Protein AF-A0A356TK10-F1 (afdb_monomer)

Mean predicted aligned error: 18.16 Å

Structure (mmCIF, N/CA/C/O backbone):
data_AF-A0A356TK10-F1
#
_entry.id   AF-A0A356TK10-F1
#
loop_
_atom_site.group_PDB
_atom_site.id
_atom_site.type_symbol
_atom_site.label_atom_id
_atom_site.label_alt_id
_atom_site.label_comp_id
_atom_site.label_asym_id
_atom_site.label_entity_id
_atom_site.label_seq_id
_atom_site.pdbx_PDB_ins_code
_atom_site.Cartn_x
_atom_site.Cartn_y
_atom_site.Cartn_z
_atom_site.occupancy
_atom_site.B_iso_or_equiv
_atom_site.auth_seq_id
_atom_site.auth_comp_id
_atom_site.auth_asym_id
_atom_site.auth_atom_id
_atom_site.pdbx_PDB_model_num
ATOM 1 N N . MET A 1 1 ? -8.930 -75.380 -20.466 1.00 33.78 1 MET A N 1
ATOM 2 C CA . MET A 1 1 ? -10.201 -74.811 -20.969 1.00 33.78 1 MET A CA 1
ATOM 3 C C . MET A 1 1 ? -10.749 -73.911 -19.876 1.00 33.78 1 MET A C 1
ATOM 5 O O . MET A 1 1 ? -10.910 -74.415 -18.781 1.00 33.78 1 MET A O 1
ATOM 9 N N . ALA A 1 2 ? -11.012 -72.621 -20.015 1.00 29.92 2 ALA A N 1
ATOM 10 C CA . ALA A 1 2 ? -10.685 -71.590 -20.992 1.00 29.92 2 ALA A CA 1
ATOM 11 C C . ALA A 1 2 ? -10.699 -70.278 -20.172 1.00 29.92 2 ALA A C 1
ATOM 13 O O . ALA A 1 2 ? -11.587 -70.116 -19.338 1.00 29.92 2 ALA A O 1
ATOM 14 N N . ALA A 1 3 ? -9.730 -69.382 -20.363 1.00 26.81 3 ALA A N 1
ATOM 15 C CA . ALA A 1 3 ? -9.727 -68.051 -19.751 1.00 26.81 3 ALA A CA 1
ATOM 16 C C . ALA A 1 3 ? -9.624 -67.003 -20.867 1.00 26.81 3 ALA A C 1
ATOM 18 O O . ALA A 1 3 ? -8.839 -67.170 -21.800 1.00 26.81 3 ALA A O 1
ATOM 19 N N . LEU A 1 4 ? -10.504 -66.002 -20.785 1.00 27.00 4 LEU A N 1
ATOM 20 C CA . LEU A 1 4 ? -10.780 -64.969 -21.785 1.00 27.00 4 LEU A CA 1
ATOM 21 C C . LEU A 1 4 ? -9.547 -64.113 -22.154 1.00 27.00 4 LEU A C 1
ATOM 23 O O . LEU A 1 4 ? -8.706 -63.866 -21.289 1.00 27.00 4 LEU A O 1
ATOM 27 N N . PRO A 1 5 ? -9.472 -63.589 -23.395 1.00 27.45 5 PRO A N 1
ATOM 28 C CA . PRO A 1 5 ? -8.393 -62.711 -23.826 1.00 27.45 5 PRO A CA 1
ATOM 29 C C . PRO A 1 5 ? -8.655 -61.247 -23.438 1.00 27.45 5 PRO A C 1
ATOM 31 O O . PRO A 1 5 ? -9.728 -60.696 -23.684 1.00 27.45 5 PRO A O 1
ATOM 34 N N . MET A 1 6 ? -7.622 -60.615 -22.878 1.00 24.52 6 MET A N 1
ATOM 35 C CA . MET A 1 6 ? -7.456 -59.164 -22.801 1.00 24.52 6 MET A CA 1
ATOM 36 C C . MET A 1 6 ? -7.183 -58.617 -24.207 1.00 24.52 6 MET A C 1
ATOM 38 O O . MET A 1 6 ? -6.274 -59.076 -24.898 1.00 24.52 6 MET A O 1
ATOM 42 N N . MET A 1 7 ? -7.973 -57.631 -24.622 1.00 22.69 7 MET A N 1
ATOM 43 C CA . MET A 1 7 ? -7.789 -56.896 -25.867 1.00 22.69 7 MET A CA 1
ATOM 44 C C . MET A 1 7 ? -6.737 -55.802 -25.631 1.00 22.69 7 MET A C 1
ATOM 46 O O . MET A 1 7 ? -6.957 -54.888 -24.840 1.00 22.69 7 MET A O 1
ATOM 50 N N . ALA A 1 8 ? -5.585 -55.924 -26.291 1.00 21.83 8 ALA A N 1
ATOM 51 C CA . ALA A 1 8 ? -4.573 -54.879 -26.397 1.00 21.83 8 ALA A CA 1
ATOM 52 C C . ALA A 1 8 ? -4.868 -54.029 -27.643 1.00 21.83 8 ALA A C 1
ATOM 54 O O . ALA A 1 8 ? -5.080 -54.582 -28.723 1.00 21.83 8 ALA A O 1
ATOM 55 N N . LEU A 1 9 ? -4.873 -52.701 -27.500 1.00 21.91 9 LEU A N 1
ATOM 56 C CA . LEU A 1 9 ? -4.891 -51.768 -28.626 1.00 21.91 9 LEU A CA 1
ATOM 57 C C . LEU A 1 9 ? -3.464 -51.255 -28.862 1.00 21.91 9 LEU A C 1
ATOM 59 O O . LEU A 1 9 ? -2.839 -50.697 -27.963 1.00 21.91 9 LEU A O 1
ATOM 63 N N . SER A 1 10 ? -2.951 -51.488 -30.068 1.00 20.64 10 SER A N 1
ATOM 64 C CA . SER A 1 10 ? -1.645 -51.035 -30.548 1.00 20.64 10 SER A CA 1
ATOM 65 C C . SER A 1 10 ? -1.590 -49.515 -30.730 1.00 20.64 10 SER A C 1
ATOM 67 O O . SER A 1 10 ? -2.499 -48.933 -31.318 1.00 20.64 10 SER A O 1
ATOM 69 N N . LEU A 1 11 ? -0.476 -48.897 -30.329 1.00 21.33 11 LEU A N 1
ATOM 70 C CA . LEU A 1 11 ? -0.039 -47.590 -30.825 1.00 21.33 11 LEU A CA 1
ATOM 71 C C . LEU A 1 11 ? 1.099 -47.807 -31.828 1.00 21.33 11 LEU A C 1
ATOM 73 O O . LEU A 1 11 ? 2.119 -48.418 -31.515 1.00 21.33 11 LEU A O 1
ATOM 77 N N . ILE A 1 12 ? 0.877 -47.333 -33.052 1.00 22.88 12 ILE A N 1
ATOM 78 C CA . ILE A 1 12 ? 1.856 -47.268 -34.137 1.00 22.88 12 ILE A CA 1
ATOM 79 C C . ILE A 1 12 ? 2.769 -46.070 -33.856 1.00 22.88 12 ILE A C 1
ATOM 81 O O . ILE A 1 12 ? 2.297 -44.939 -33.779 1.00 22.88 12 ILE A O 1
ATOM 85 N N . ALA A 1 13 ? 4.069 -46.322 -33.713 1.00 21.27 13 ALA A N 1
ATOM 86 C CA . ALA A 1 13 ? 5.096 -45.290 -33.682 1.00 21.27 13 ALA A CA 1
ATOM 87 C C . ALA A 1 13 ? 5.529 -44.962 -35.121 1.00 21.27 13 ALA A C 1
ATOM 89 O O . ALA A 1 13 ? 6.058 -45.826 -35.821 1.00 21.27 13 ALA A O 1
ATOM 90 N N . CYS A 1 14 ? 5.322 -43.719 -35.558 1.00 25.11 14 CYS A N 1
ATOM 91 C CA . CYS A 1 14 ? 6.014 -43.148 -36.714 1.00 25.11 14 CYS A CA 1
ATOM 92 C C . CYS A 1 14 ? 7.210 -42.333 -36.209 1.00 25.11 14 CYS A C 1
ATOM 94 O O . CYS A 1 14 ? 7.069 -41.509 -35.309 1.00 25.11 14 CYS A O 1
ATOM 96 N N . GLY A 1 15 ? 8.385 -42.631 -36.765 1.00 24.95 15 GLY A N 1
ATOM 97 C CA . GLY A 1 15 ? 9.682 -42.148 -36.306 1.00 24.95 15 GLY A CA 1
ATOM 98 C C . GLY A 1 15 ? 9.867 -40.636 -36.403 1.00 24.95 15 GLY A C 1
ATOM 99 O O . GLY A 1 15 ? 9.592 -40.018 -37.429 1.00 24.95 15 GLY A O 1
ATOM 100 N N . SER A 1 16 ? 10.401 -40.071 -35.325 1.00 29.00 16 SER A N 1
ATOM 101 C CA . SER A 1 16 ? 11.060 -38.772 -35.301 1.00 29.00 16 SER A CA 1
ATOM 102 C C . SER A 1 16 ? 12.348 -38.831 -36.124 1.00 29.00 16 SER A C 1
ATOM 104 O O . SER A 1 16 ? 13.166 -39.737 -35.943 1.00 29.00 16 SER A O 1
ATOM 106 N N . ALA A 1 17 ? 12.536 -37.855 -37.012 1.00 29.58 17 ALA A N 1
ATOM 107 C CA . ALA A 1 17 ? 13.833 -37.562 -37.613 1.00 29.58 17 ALA A CA 1
ATOM 108 C C . ALA A 1 17 ? 14.894 -37.345 -36.509 1.00 29.58 17 ALA A C 1
ATOM 110 O O . ALA A 1 17 ? 14.545 -36.860 -35.428 1.00 29.58 17 ALA A O 1
ATOM 111 N N . PRO A 1 18 ? 16.167 -37.714 -36.742 1.00 30.12 18 PRO A N 1
ATOM 112 C CA . PRO A 1 18 ? 17.224 -37.456 -35.775 1.00 30.12 18 PRO A CA 1
ATOM 113 C C . PRO A 1 18 ? 17.417 -35.939 -35.604 1.00 30.12 18 PRO A C 1
ATOM 115 O O . PRO A 1 18 ? 17.203 -35.188 -36.561 1.00 30.12 18 PRO A O 1
ATOM 118 N N . PRO A 1 19 ? 17.809 -35.478 -34.404 1.00 29.59 19 PRO A N 1
ATOM 119 C CA . PRO A 1 19 ? 18.137 -34.076 -34.182 1.00 29.59 19 PRO A CA 1
ATOM 120 C C . PRO A 1 19 ? 19.300 -33.659 -35.098 1.00 29.59 19 PRO A C 1
ATOM 122 O O . PRO A 1 19 ? 20.152 -34.499 -35.410 1.00 29.59 19 PRO A O 1
ATOM 125 N N . PRO A 1 20 ? 19.356 -32.391 -35.543 1.00 29.75 20 PRO A N 1
ATOM 126 C CA . PRO A 1 20 ? 20.512 -31.891 -36.272 1.00 29.75 20 PRO A CA 1
ATOM 127 C C . PRO A 1 20 ? 21.759 -32.038 -35.392 1.00 29.75 20 PRO A C 1
ATOM 129 O O . PRO A 1 20 ? 21.724 -31.757 -34.193 1.00 29.75 20 PRO A O 1
ATOM 132 N N . GLU A 1 21 ? 22.846 -32.529 -35.988 1.00 27.77 21 GLU A N 1
ATOM 133 C CA . GLU A 1 21 ? 24.147 -32.638 -35.333 1.00 27.77 21 GLU A CA 1
ATOM 134 C C . GLU A 1 21 ? 24.549 -31.279 -34.751 1.00 27.77 21 GLU A C 1
ATOM 136 O O . GLU A 1 21 ? 24.503 -30.255 -35.434 1.00 27.77 21 GLU A O 1
ATOM 141 N N . ALA A 1 22 ? 24.938 -31.278 -33.475 1.00 30.02 22 ALA A N 1
ATOM 142 C CA . ALA A 1 22 ? 25.501 -30.108 -32.826 1.00 30.02 22 ALA A CA 1
ATOM 143 C C . ALA A 1 22 ? 26.746 -29.656 -33.599 1.00 30.02 22 ALA A C 1
ATOM 145 O O . ALA A 1 22 ? 27.718 -30.408 -33.724 1.00 30.02 22 ALA A O 1
ATOM 146 N N . SER A 1 23 ? 26.716 -28.421 -34.104 1.00 28.62 23 SER A N 1
ATOM 147 C CA . SER A 1 23 ? 27.905 -27.747 -34.619 1.00 28.62 23 SER A CA 1
ATOM 148 C C . SER A 1 23 ? 29.020 -27.810 -33.569 1.00 28.62 23 SER A C 1
ATOM 150 O O . SER A 1 23 ? 28.740 -27.658 -32.376 1.00 28.62 23 SER A O 1
ATOM 152 N N . PRO A 1 24 ? 30.280 -28.037 -33.977 1.00 32.53 24 PRO A N 1
ATOM 153 C CA . PRO A 1 24 ? 31.391 -28.179 -33.049 1.00 32.53 24 PRO A CA 1
ATOM 154 C C . PRO A 1 24 ? 31.478 -26.921 -32.185 1.00 32.53 24 PRO A C 1
ATOM 156 O O . PRO A 1 24 ? 31.641 -25.818 -32.705 1.00 32.53 24 PRO A O 1
ATOM 159 N N . THR A 1 25 ? 31.353 -27.081 -30.868 1.00 40.38 25 THR A N 1
ATOM 160 C CA . THR A 1 25 ? 31.575 -26.013 -29.894 1.00 40.38 25 THR A CA 1
ATOM 161 C C . THR A 1 25 ? 33.004 -25.522 -30.083 1.00 40.38 25 THR A C 1
ATOM 163 O O . THR A 1 25 ? 33.961 -26.175 -29.666 1.00 40.38 25 THR A O 1
ATOM 166 N N . ALA A 1 26 ? 33.164 -24.399 -30.785 1.00 48.69 26 ALA A N 1
ATOM 167 C CA . ALA A 1 26 ? 34.455 -23.763 -30.955 1.00 48.69 26 ALA A CA 1
ATOM 168 C C . ALA A 1 26 ? 34.988 -23.431 -29.558 1.00 48.69 26 ALA A C 1
ATOM 170 O O . ALA A 1 26 ? 34.440 -22.588 -28.847 1.00 48.69 26 ALA A O 1
ATOM 171 N N . THR A 1 27 ? 36.028 -24.143 -29.129 1.00 57.00 27 THR A N 1
ATOM 172 C CA . THR A 1 27 ? 36.720 -23.857 -27.874 1.00 57.00 27 THR A CA 1
ATOM 173 C C . THR A 1 27 ? 37.207 -22.416 -27.909 1.00 57.00 27 THR A C 1
ATOM 175 O O . THR A 1 27 ? 37.994 -22.054 -28.785 1.00 57.00 27 THR A O 1
ATOM 178 N N . LEU A 1 28 ? 36.726 -21.605 -26.961 1.00 61.19 28 LEU A N 1
ATOM 179 C CA . LEU A 1 28 ? 37.171 -20.227 -26.773 1.00 61.19 28 LEU A CA 1
ATOM 180 C C . LEU A 1 28 ? 38.705 -20.189 -26.735 1.00 61.19 28 LEU A C 1
ATOM 182 O O . LEU A 1 28 ? 39.293 -20.880 -25.897 1.00 61.19 28 LEU A O 1
ATOM 186 N N . PRO A 1 29 ? 39.365 -19.390 -27.591 1.00 63.75 29 PRO A N 1
ATOM 187 C CA . PRO A 1 29 ? 40.804 -19.222 -27.497 1.00 63.75 29 PRO A CA 1
ATOM 188 C C . PRO A 1 29 ? 41.184 -18.686 -26.109 1.00 63.75 29 PRO A C 1
ATOM 190 O O . PRO A 1 29 ? 40.438 -17.902 -25.500 1.00 63.75 29 PRO A O 1
ATOM 193 N N . ASP A 1 30 ? 42.353 -19.101 -25.611 1.00 72.56 30 ASP A N 1
ATOM 194 C CA . ASP A 1 30 ? 42.950 -18.634 -24.348 1.00 72.56 30 ASP A CA 1
ATOM 195 C C . ASP A 1 30 ? 43.523 -17.211 -24.507 1.00 72.56 30 ASP A C 1
ATOM 197 O O . ASP A 1 30 ? 44.706 -16.933 -24.333 1.00 72.56 30 ASP A O 1
ATOM 201 N N . VAL A 1 31 ? 42.666 -16.304 -24.969 1.00 73.56 31 VAL A N 1
ATOM 202 C CA . VAL A 1 31 ? 42.955 -14.903 -25.258 1.00 73.56 31 VAL A CA 1
ATOM 203 C C . VAL A 1 31 ? 42.044 -14.067 -24.378 1.00 73.56 31 VAL A C 1
ATOM 205 O O . VAL A 1 31 ? 40.821 -14.147 -24.502 1.00 73.56 31 VAL A O 1
ATOM 208 N N . ARG A 1 32 ? 42.633 -13.253 -23.500 1.00 78.00 32 ARG A N 1
ATOM 209 C CA . ARG A 1 32 ? 41.907 -12.313 -22.637 1.00 78.00 32 ARG A CA 1
ATOM 210 C C . ARG A 1 32 ? 41.458 -11.085 -23.444 1.00 78.00 32 ARG A C 1
ATOM 212 O O . ARG A 1 32 ? 42.275 -10.396 -24.061 1.00 78.00 32 ARG A O 1
ATOM 219 N N . GLY A 1 33 ? 40.158 -10.821 -23.442 1.00 83.12 33 GLY A N 1
ATOM 220 C CA . GLY A 1 33 ? 39.538 -9.621 -23.984 1.00 83.12 33 GLY A CA 1
ATOM 221 C C . GLY A 1 33 ? 39.846 -8.368 -23.151 1.00 83.12 33 GLY A C 1
ATOM 222 O O . GLY A 1 33 ? 40.619 -8.410 -22.192 1.00 83.12 33 GLY A O 1
ATOM 223 N N . PRO A 1 34 ? 39.328 -7.201 -23.564 1.00 89.81 34 PRO A N 1
ATOM 224 C CA . PRO A 1 34 ? 39.561 -5.931 -22.878 1.00 89.81 34 PRO A CA 1
ATOM 225 C C . PRO A 1 34 ? 38.566 -5.652 -21.741 1.00 89.81 34 PRO A C 1
ATOM 227 O O . PRO A 1 34 ? 38.727 -4.657 -21.039 1.00 89.81 34 PRO A O 1
ATOM 230 N N . TRP A 1 35 ? 37.539 -6.486 -21.554 1.00 89.75 35 TRP A N 1
ATOM 231 C CA . TRP A 1 35 ? 36.417 -6.198 -20.659 1.00 89.75 35 TRP A CA 1
ATOM 232 C C . TRP A 1 35 ? 36.791 -6.258 -19.180 1.00 89.75 35 TRP A C 1
ATOM 234 O O . TRP A 1 35 ? 36.308 -5.434 -18.411 1.00 89.75 35 TRP A O 1
ATOM 244 N N . ALA A 1 36 ? 37.679 -7.172 -18.787 1.00 80.00 36 ALA A N 1
ATOM 245 C CA . ALA A 1 36 ? 38.159 -7.271 -17.409 1.00 80.00 36 ALA A CA 1
ATOM 246 C C . ALA A 1 36 ? 39.022 -6.071 -16.967 1.00 80.00 36 ALA A C 1
ATOM 248 O O . ALA A 1 36 ? 39.193 -5.857 -15.770 1.00 80.00 36 ALA A O 1
ATOM 249 N N . ASP A 1 37 ? 39.588 -5.317 -17.915 1.00 82.25 37 ASP A N 1
ATOM 250 C CA . ASP A 1 37 ? 40.423 -4.140 -17.639 1.00 82.25 37 ASP A CA 1
ATOM 251 C C . ASP A 1 37 ? 39.641 -2.818 -17.798 1.00 82.25 37 ASP A C 1
ATOM 253 O O . ASP A 1 37 ? 40.174 -1.741 -17.524 1.00 82.25 37 ASP A O 1
ATOM 257 N N . TYR A 1 38 ? 38.381 -2.878 -18.247 1.00 86.12 38 TYR A N 1
ATOM 258 C CA . TYR A 1 38 ? 37.536 -1.707 -18.458 1.00 86.12 38 TYR A CA 1
ATOM 259 C C . TYR A 1 38 ? 36.755 -1.356 -17.177 1.00 86.12 38 TYR A C 1
ATOM 261 O O . TYR A 1 38 ? 36.150 -2.244 -16.574 1.00 86.12 38 TYR A O 1
ATOM 269 N N . PRO A 1 39 ? 36.720 -0.081 -16.743 1.00 83.06 39 PRO A N 1
ATOM 270 C CA . PRO A 1 39 ? 36.151 0.317 -15.455 1.00 83.06 39 PRO A CA 1
ATOM 271 C C . PRO A 1 39 ? 34.614 0.440 -15.495 1.00 83.06 39 PRO A C 1
ATOM 273 O O . PRO A 1 39 ? 34.061 1.474 -15.124 1.00 83.06 39 PRO A O 1
ATOM 276 N N . ALA A 1 40 ? 33.914 -0.606 -15.936 1.00 82.56 40 ALA A N 1
ATOM 277 C CA . ALA A 1 40 ? 32.458 -0.705 -15.873 1.00 82.56 40 ALA A CA 1
ATOM 278 C C . ALA A 1 40 ? 32.026 -2.048 -15.278 1.00 82.56 40 ALA A C 1
ATOM 280 O O . ALA A 1 40 ? 32.662 -3.078 -15.498 1.00 82.56 40 ALA A O 1
ATOM 281 N N . GLU A 1 41 ? 30.923 -2.031 -14.530 1.00 86.56 41 GLU A N 1
ATOM 282 C CA . GLU A 1 41 ? 30.305 -3.251 -14.013 1.00 86.56 41 GLU A CA 1
ATOM 283 C C . GLU A 1 41 ? 29.859 -4.153 -15.169 1.00 86.56 41 GLU A C 1
ATOM 285 O O . GLU A 1 41 ? 29.279 -3.683 -16.150 1.00 86.56 41 GLU A O 1
ATOM 290 N N . ARG A 1 42 ? 30.111 -5.460 -15.039 1.00 91.81 42 ARG A N 1
ATOM 291 C CA . ARG A 1 42 ? 29.703 -6.460 -16.024 1.00 91.81 42 ARG A CA 1
ATOM 292 C C . ARG A 1 42 ? 29.225 -7.724 -15.343 1.00 91.81 42 ARG A C 1
ATOM 294 O O . ARG A 1 42 ? 29.970 -8.340 -14.580 1.00 91.81 42 ARG A O 1
ATOM 301 N N . ILE A 1 43 ? 27.993 -8.103 -15.647 1.00 92.81 43 ILE A N 1
ATOM 302 C CA . ILE A 1 43 ? 27.291 -9.232 -15.054 1.00 92.81 43 ILE A CA 1
ATOM 303 C C . ILE A 1 43 ? 27.150 -10.336 -16.087 1.00 92.81 43 ILE A C 1
ATOM 305 O O . ILE A 1 43 ? 26.789 -10.082 -17.238 1.00 92.81 43 ILE A O 1
ATOM 309 N N . ARG A 1 44 ? 27.453 -11.567 -15.672 1.00 94.19 44 ARG A N 1
ATOM 310 C CA . ARG A 1 44 ? 27.253 -12.742 -16.511 1.00 94.19 44 ARG A CA 1
ATOM 311 C C . ARG A 1 44 ? 25.755 -12.966 -16.687 1.00 94.19 44 ARG A C 1
ATOM 313 O O . ARG A 1 44 ? 25.055 -13.277 -15.730 1.00 94.19 44 ARG A O 1
ATOM 320 N N . VAL A 1 45 ? 25.276 -12.829 -17.917 1.00 95.06 45 VAL A N 1
ATOM 321 C CA . VAL A 1 45 ? 23.869 -13.002 -18.286 1.00 95.06 45 VAL A CA 1
ATOM 322 C C . VAL A 1 45 ? 23.782 -13.875 -19.532 1.00 95.06 45 VAL A C 1
ATOM 324 O O . VAL A 1 45 ? 24.518 -13.672 -20.495 1.00 95.06 45 VAL A O 1
ATOM 327 N N . SER A 1 46 ? 22.923 -14.893 -19.518 1.00 92.81 46 SER A N 1
ATOM 328 C CA . SER A 1 46 ? 22.791 -15.784 -20.673 1.00 92.81 46 SER A CA 1
ATOM 329 C C . SER A 1 46 ? 21.928 -15.147 -21.762 1.00 92.81 46 SER A C 1
ATOM 331 O O . SER A 1 46 ? 20.826 -14.664 -21.492 1.00 92.81 46 SER A O 1
ATOM 333 N N . ALA A 1 47 ? 22.405 -15.209 -23.004 1.00 93.12 47 ALA A N 1
ATOM 334 C CA . ALA A 1 47 ? 21.627 -14.909 -24.208 1.00 93.12 47 ALA A CA 1
ATOM 335 C C . ALA A 1 47 ? 21.180 -16.190 -24.945 1.00 93.12 47 ALA A C 1
ATOM 337 O O . ALA A 1 47 ? 20.559 -16.099 -25.997 1.00 93.12 47 ALA A O 1
ATOM 338 N N . GLU A 1 48 ? 21.521 -17.370 -24.419 1.00 88.56 48 GLU A N 1
ATOM 339 C CA . GLU A 1 48 ? 21.221 -18.667 -25.038 1.00 88.56 48 GLU A CA 1
ATOM 340 C C . GLU A 1 48 ? 19.733 -18.999 -24.924 1.00 88.56 48 GLU A C 1
ATOM 342 O O . GLU A 1 48 ? 19.092 -18.640 -23.937 1.00 88.56 48 GLU A O 1
ATOM 347 N N . ASP A 1 49 ? 19.177 -19.647 -25.945 1.00 88.12 49 ASP A N 1
ATOM 348 C CA . ASP A 1 49 ? 17.764 -20.040 -26.042 1.00 88.12 49 ASP A CA 1
ATOM 349 C C . ASP A 1 49 ? 16.735 -18.897 -25.953 1.00 88.12 49 ASP A C 1
ATOM 351 O O . ASP A 1 49 ? 15.537 -19.142 -26.101 1.00 88.12 49 ASP A O 1
ATOM 355 N N . ALA A 1 50 ? 17.171 -17.642 -25.816 1.00 94.31 50 ALA A N 1
ATOM 356 C CA . ALA A 1 50 ? 16.327 -16.457 -25.912 1.00 94.31 50 ALA A CA 1
ATOM 357 C C . ALA A 1 50 ? 15.850 -16.240 -27.361 1.00 94.31 50 ALA A C 1
ATOM 359 O O . ALA A 1 50 ? 16.631 -16.466 -28.289 1.00 94.31 50 ALA A O 1
ATOM 360 N N . PRO A 1 51 ? 14.617 -15.750 -27.583 1.00 97.12 51 PRO A N 1
ATOM 361 C CA . PRO A 1 51 ? 14.221 -15.229 -28.886 1.00 97.12 51 PRO A CA 1
ATOM 362 C C . PRO A 1 51 ? 15.179 -14.108 -29.309 1.00 97.12 51 PRO A C 1
ATOM 364 O O . PRO A 1 51 ? 15.349 -13.121 -28.581 1.00 97.12 51 PRO A O 1
ATOM 367 N N . ALA A 1 52 ? 15.818 -14.264 -30.468 1.00 95.44 52 ALA A N 1
ATOM 368 C CA . ALA A 1 52 ? 16.869 -13.367 -30.926 1.00 95.44 52 ALA A CA 1
ATOM 369 C C . ALA A 1 52 ? 16.493 -12.615 -32.211 1.00 95.44 52 ALA A C 1
ATOM 371 O O . ALA A 1 52 ? 15.793 -13.137 -33.074 1.00 95.44 52 ALA A O 1
ATOM 372 N N . LEU A 1 53 ? 16.956 -11.369 -32.338 1.00 94.25 53 LEU A N 1
ATOM 373 C CA . LEU A 1 53 ? 16.845 -10.552 -33.554 1.00 94.25 53 LEU A CA 1
ATOM 374 C C . LEU A 1 53 ? 18.185 -9.880 -33.848 1.00 94.25 53 LEU A C 1
ATOM 376 O O . LEU A 1 53 ? 18.867 -9.435 -32.926 1.00 94.25 53 LEU A O 1
ATOM 380 N N . GLY A 1 54 ? 18.546 -9.759 -35.124 1.00 93.31 54 GLY A N 1
ATOM 381 C CA . GLY A 1 54 ? 19.772 -9.087 -35.561 1.00 93.31 54 GLY A CA 1
ATOM 382 C C . GLY A 1 54 ? 20.892 -10.059 -35.933 1.00 93.31 54 GLY A C 1
ATOM 383 O O . GLY A 1 54 ? 20.638 -11.170 -36.393 1.00 93.31 54 GLY A O 1
ATOM 384 N N . ALA A 1 55 ? 22.140 -9.627 -35.770 1.00 92.88 55 ALA A N 1
ATOM 385 C CA . ALA A 1 55 ? 23.305 -10.284 -36.352 1.00 92.88 55 ALA A CA 1
ATOM 386 C C . ALA A 1 55 ? 23.579 -11.705 -35.806 1.00 92.88 55 ALA A C 1
ATOM 388 O O . ALA A 1 55 ? 23.552 -11.963 -34.596 1.00 92.88 55 ALA A O 1
ATOM 389 N N . GLU A 1 56 ? 23.969 -12.626 -36.696 1.00 88.69 56 GLU A N 1
ATOM 390 C CA . GLU A 1 56 ? 24.475 -13.968 -36.343 1.00 88.69 56 GLU A CA 1
ATOM 391 C C . GLU A 1 56 ? 25.868 -13.933 -35.680 1.00 88.69 56 GLU A C 1
ATOM 393 O O . GLU A 1 56 ? 26.203 -14.795 -34.867 1.00 88.69 56 GLU A O 1
ATOM 398 N N . ALA A 1 57 ? 26.657 -12.896 -35.959 1.00 93.19 57 ALA A N 1
ATOM 399 C CA . ALA A 1 57 ? 27.940 -12.631 -35.311 1.00 93.19 57 ALA A CA 1
ATOM 400 C C . ALA A 1 57 ? 27.985 -11.162 -34.839 1.00 93.19 57 ALA A C 1
ATOM 402 O O . ALA A 1 57 ? 28.585 -10.315 -35.509 1.00 93.19 57 ALA A O 1
ATOM 403 N N . PRO A 1 58 ? 27.303 -10.821 -33.730 1.00 96.38 58 PRO A N 1
ATOM 404 C CA . PRO A 1 58 ? 27.190 -9.444 -33.263 1.00 96.38 58 PRO A CA 1
ATOM 405 C C . PRO A 1 58 ? 28.506 -8.946 -32.648 1.00 96.38 58 PRO A C 1
ATOM 407 O O . PRO A 1 58 ? 29.253 -9.708 -32.038 1.00 96.38 58 PRO A O 1
ATOM 410 N N . LEU A 1 59 ? 28.766 -7.642 -32.757 1.00 97.62 59 LEU A N 1
ATOM 411 C CA . LEU A 1 59 ? 29.757 -6.957 -31.921 1.00 97.62 59 LEU A CA 1
ATOM 412 C C . LEU A 1 59 ? 29.199 -6.705 -30.513 1.00 97.62 59 LEU A C 1
ATOM 414 O O . LEU A 1 59 ? 29.931 -6.782 -29.525 1.00 97.62 59 LEU A O 1
ATOM 418 N N . VAL A 1 60 ? 27.895 -6.431 -30.413 1.00 98.00 60 VAL A N 1
ATOM 419 C CA . VAL A 1 60 ? 27.202 -6.174 -29.147 1.00 98.00 60 VAL A CA 1
ATOM 420 C C . VAL A 1 60 ? 25.944 -7.030 -29.052 1.00 98.00 60 VAL A C 1
ATOM 422 O O . VAL A 1 60 ? 25.089 -7.002 -29.930 1.00 98.00 60 VAL A O 1
ATOM 425 N N . THR A 1 61 ? 25.808 -7.791 -27.970 1.00 98.31 61 THR A N 1
ATOM 426 C CA . THR A 1 61 ? 24.555 -8.477 -27.631 1.00 98.31 61 THR A CA 1
ATOM 427 C C . THR A 1 61 ? 23.855 -7.714 -26.515 1.00 98.31 61 THR A C 1
ATOM 429 O O . THR A 1 61 ? 24.451 -7.476 -25.463 1.00 98.31 61 THR A O 1
ATOM 432 N N . LEU A 1 62 ? 22.601 -7.337 -26.745 1.00 98.19 62 LEU A N 1
ATOM 433 C CA . LEU A 1 62 ? 21.723 -6.692 -25.778 1.00 98.19 62 LEU A CA 1
ATOM 434 C C . LEU A 1 62 ? 20.728 -7.732 -25.259 1.00 98.19 62 LEU A C 1
ATOM 436 O O . LEU A 1 62 ? 19.836 -8.151 -25.994 1.00 98.19 62 LEU A O 1
ATOM 440 N N . VAL A 1 63 ? 20.866 -8.136 -23.995 1.00 98.38 63 VAL A N 1
ATOM 441 C CA . VAL A 1 63 ? 19.863 -8.969 -23.312 1.00 98.38 63 VAL A CA 1
ATOM 442 C C . VAL A 1 63 ? 18.851 -8.057 -22.628 1.00 98.38 63 VAL A C 1
ATOM 444 O O . VAL A 1 63 ? 19.247 -7.237 -21.800 1.00 98.38 63 VAL A O 1
ATOM 447 N N . LEU A 1 64 ? 17.568 -8.177 -22.973 1.00 97.88 64 LEU A N 1
ATOM 448 C CA . LEU A 1 64 ? 16.497 -7.304 -22.489 1.00 97.88 64 LEU A CA 1
ATOM 449 C C . LEU A 1 64 ? 15.466 -8.089 -21.679 1.00 97.88 64 LEU A C 1
ATOM 451 O O . LEU A 1 64 ? 14.722 -8.880 -22.247 1.00 97.88 64 LEU A O 1
ATOM 455 N N . PHE A 1 65 ? 15.365 -7.799 -20.384 1.00 98.06 65 PHE A N 1
ATOM 456 C CA . PHE A 1 65 ? 14.271 -8.252 -19.526 1.00 98.06 65 PHE A CA 1
ATOM 457 C C . PHE A 1 65 ? 13.109 -7.273 -19.610 1.00 98.06 65 PHE A C 1
ATOM 459 O O . PHE A 1 65 ? 13.268 -6.082 -19.310 1.00 98.06 65 PHE A O 1
ATOM 466 N N . THR A 1 66 ? 11.945 -7.763 -20.019 1.00 96.50 66 THR A N 1
ATOM 467 C CA . THR A 1 66 ? 10.800 -6.905 -20.321 1.00 96.50 66 THR A CA 1
ATOM 468 C C . THR A 1 66 ? 9.458 -7.596 -20.085 1.00 96.50 66 THR A C 1
ATOM 470 O O . THR A 1 66 ? 9.365 -8.798 -19.844 1.00 96.50 66 THR A O 1
ATOM 473 N N . ASP A 1 67 ? 8.412 -6.783 -20.136 1.00 95.06 67 ASP A N 1
ATOM 474 C CA . ASP A 1 67 ? 7.032 -7.104 -19.803 1.00 95.06 67 ASP A CA 1
ATOM 475 C C . ASP A 1 67 ? 6.110 -6.335 -20.764 1.00 95.06 67 ASP A C 1
ATOM 477 O O . ASP A 1 67 ? 6.273 -5.123 -20.943 1.00 95.06 67 ASP A O 1
ATOM 481 N N . PHE A 1 68 ? 5.158 -7.036 -21.388 1.00 97.19 68 PHE A N 1
ATOM 482 C CA . PHE A 1 68 ? 4.249 -6.488 -22.403 1.00 97.19 68 PHE A CA 1
ATOM 483 C C . PHE A 1 68 ? 3.199 -5.502 -21.858 1.00 97.19 68 PHE A C 1
ATOM 485 O O . PHE A 1 68 ? 2.714 -4.641 -22.599 1.00 97.19 68 PHE A O 1
ATOM 492 N N . GLU A 1 69 ? 2.862 -5.582 -20.571 1.00 93.56 69 GLU A N 1
ATOM 493 C CA . GLU A 1 69 ? 1.921 -4.678 -19.899 1.00 93.56 69 GLU A CA 1
ATOM 494 C C . GLU A 1 69 ? 2.641 -3.468 -19.278 1.00 93.56 69 GLU A C 1
ATOM 496 O O . GLU A 1 69 ? 2.028 -2.441 -18.982 1.00 93.56 69 GLU A O 1
ATOM 501 N N . CYS A 1 70 ? 3.970 -3.531 -19.149 1.00 92.44 70 CYS A N 1
ATOM 502 C CA . CYS A 1 70 ? 4.749 -2.457 -18.553 1.00 92.44 70 CYS A CA 1
ATOM 503 C C . CYS A 1 70 ? 4.785 -1.189 -19.437 1.00 92.44 70 CYS A C 1
ATOM 505 O O . CYS A 1 70 ? 5.326 -1.201 -20.553 1.00 92.44 70 CYS A O 1
ATOM 507 N N . PRO A 1 71 ? 4.340 -0.025 -18.920 1.00 89.50 71 PRO A N 1
ATOM 508 C CA . PRO A 1 71 ? 4.340 1.219 -19.687 1.00 89.50 71 PRO A CA 1
ATOM 509 C C . PRO A 1 71 ? 5.753 1.749 -19.980 1.00 89.50 71 PRO A C 1
ATOM 511 O O . PRO A 1 71 ? 5.941 2.479 -20.953 1.00 89.50 71 PRO A O 1
ATOM 514 N N . TYR A 1 72 ? 6.759 1.404 -19.166 1.00 88.06 72 TYR A N 1
ATOM 515 C CA . TYR A 1 72 ? 8.160 1.772 -19.416 1.00 88.06 72 TYR A CA 1
ATOM 516 C C . TYR A 1 72 ? 8.767 0.927 -20.538 1.00 88.06 72 TYR A C 1
ATOM 518 O O . TYR A 1 72 ? 9.448 1.472 -21.402 1.00 88.06 72 TYR A O 1
ATOM 526 N N . CYS A 1 73 ? 8.466 -0.373 -20.568 1.00 94.50 73 CYS A N 1
ATOM 527 C CA . CYS A 1 73 ? 8.878 -1.282 -21.637 1.00 94.50 73 CYS A CA 1
ATOM 528 C C . CYS A 1 73 ? 8.329 -0.832 -22.986 1.00 94.50 73 CYS A C 1
ATOM 530 O O . CYS A 1 73 ? 9.085 -0.697 -23.943 1.00 94.50 73 CYS A O 1
ATOM 532 N N . ARG A 1 74 ? 7.043 -0.467 -23.028 1.00 93.62 74 ARG A N 1
ATOM 533 C CA . ARG A 1 74 ? 6.403 0.094 -24.224 1.00 93.62 74 ARG A CA 1
ATOM 534 C C . ARG A 1 74 ? 7.077 1.372 -24.723 1.00 93.62 74 ARG A C 1
ATOM 536 O O . ARG A 1 74 ? 7.202 1.568 -25.926 1.00 93.62 74 ARG A O 1
ATOM 543 N N . ARG A 1 75 ? 7.537 2.242 -23.816 1.00 90.06 75 ARG A N 1
ATOM 544 C CA . ARG A 1 75 ? 8.298 3.448 -24.192 1.00 90.06 75 ARG A CA 1
ATOM 545 C C . ARG A 1 75 ? 9.722 3.143 -24.652 1.00 90.06 75 ARG A C 1
ATOM 547 O O . ARG A 1 75 ? 10.251 3.897 -25.460 1.00 90.06 75 ARG A O 1
ATOM 554 N N . PHE A 1 76 ? 10.335 2.079 -24.139 1.00 94.38 76 PHE A N 1
ATOM 555 C CA . PHE A 1 76 ? 11.717 1.716 -24.450 1.00 94.38 76 PHE A CA 1
ATOM 556 C C . PHE A 1 76 ? 11.853 0.869 -25.720 1.00 94.38 76 PHE A C 1
ATOM 558 O O . PHE A 1 76 ? 12.859 0.985 -26.417 1.00 94.38 76 PHE A O 1
ATOM 565 N N . ALA A 1 77 ? 10.842 0.066 -26.064 1.00 95.00 77 ALA A N 1
ATOM 566 C CA . ALA A 1 77 ? 10.864 -0.802 -27.240 1.00 95.00 77 ALA A CA 1
ATOM 567 C C . ALA A 1 77 ? 11.218 -0.053 -28.547 1.00 95.00 77 ALA A C 1
ATOM 569 O O . ALA A 1 77 ? 12.131 -0.508 -29.238 1.00 95.00 77 ALA A O 1
ATOM 570 N N . PRO A 1 78 ? 10.652 1.136 -28.861 1.00 94.19 78 PRO A N 1
ATOM 571 C CA . PRO A 1 78 ? 11.070 1.912 -30.032 1.00 94.19 78 PRO A CA 1
ATOM 572 C C . PRO A 1 78 ? 12.534 2.372 -29.984 1.00 94.19 78 PRO A C 1
ATOM 574 O O . PRO A 1 78 ? 13.178 2.495 -31.022 1.00 94.19 78 PRO A O 1
ATOM 577 N N . THR A 1 79 ? 13.078 2.634 -28.791 1.00 95.62 79 THR A N 1
ATOM 578 C CA . THR A 1 79 ? 14.484 3.027 -28.604 1.00 95.62 79 THR A CA 1
ATOM 579 C C . THR A 1 79 ? 15.426 1.869 -28.929 1.00 95.62 79 THR A C 1
ATOM 581 O O . THR A 1 79 ? 16.400 2.061 -29.654 1.00 95.62 79 THR A O 1
ATOM 584 N N . VAL A 1 80 ? 15.106 0.664 -28.450 1.00 96.31 80 VAL A N 1
ATOM 585 C CA . VAL A 1 80 ? 15.867 -0.560 -28.746 1.00 96.31 80 VAL A CA 1
ATOM 586 C C . VAL A 1 80 ? 15.744 -0.936 -30.225 1.00 96.31 80 VAL A C 1
ATOM 588 O O . VAL A 1 80 ? 16.750 -1.234 -30.865 1.00 96.31 80 VAL A O 1
ATOM 591 N N . ALA A 1 81 ? 14.536 -0.853 -30.793 1.00 94.44 81 ALA A N 1
ATOM 592 C CA . ALA A 1 81 ? 14.293 -1.116 -32.210 1.00 94.44 81 ALA A CA 1
ATOM 593 C C . ALA A 1 81 ? 15.071 -0.151 -33.117 1.00 94.44 81 ALA A C 1
ATOM 595 O O . ALA A 1 81 ? 15.652 -0.575 -34.114 1.00 94.44 81 ALA A O 1
ATOM 596 N N . ARG A 1 82 ? 15.145 1.136 -32.748 1.00 95.69 82 ARG A N 1
ATOM 597 C CA . ARG A 1 82 ? 15.955 2.126 -33.468 1.00 95.69 82 ARG A CA 1
ATOM 598 C C . ARG A 1 82 ? 17.438 1.755 -33.465 1.00 95.69 82 ARG A C 1
ATOM 600 O O . ARG A 1 82 ? 18.047 1.775 -34.527 1.00 95.69 82 ARG A O 1
ATOM 607 N N . LEU A 1 83 ? 17.998 1.381 -32.311 1.00 96.25 83 LEU A N 1
ATOM 608 C CA . LEU A 1 83 ? 19.401 0.959 -32.226 1.00 96.25 83 LEU A CA 1
ATOM 609 C C . LEU A 1 83 ? 19.662 -0.268 -33.115 1.00 96.25 83 LEU A C 1
ATOM 611 O O . LEU A 1 83 ? 20.647 -0.306 -33.848 1.00 96.25 83 LEU A O 1
ATOM 615 N N . ALA A 1 84 ? 18.755 -1.249 -33.096 1.00 95.00 84 ALA A N 1
ATOM 616 C CA . ALA A 1 84 ? 18.860 -2.432 -33.944 1.00 95.00 84 ALA A CA 1
ATOM 617 C C . ALA A 1 84 ? 18.792 -2.111 -35.445 1.00 95.00 84 ALA A C 1
ATOM 619 O O . ALA A 1 84 ? 19.541 -2.689 -36.229 1.00 95.00 84 ALA A O 1
ATOM 620 N N . ALA A 1 85 ? 17.935 -1.168 -35.840 1.00 94.94 85 ALA A N 1
ATOM 621 C CA . ALA A 1 85 ? 17.801 -0.732 -37.226 1.00 94.94 85 ALA A CA 1
ATOM 622 C C . ALA A 1 85 ? 19.004 0.087 -37.725 1.00 94.94 85 ALA A C 1
ATOM 624 O O . ALA A 1 85 ? 19.339 0.010 -38.906 1.00 94.94 85 ALA A O 1
ATOM 625 N N . GLU A 1 86 ? 19.648 0.868 -36.853 1.00 96.25 86 GLU A N 1
ATOM 626 C CA . GLU A 1 86 ? 20.845 1.649 -37.195 1.00 96.25 86 GLU A CA 1
ATOM 627 C C . GLU A 1 86 ? 22.115 0.775 -37.263 1.00 96.25 86 GLU A C 1
ATOM 629 O O . GLU A 1 86 ? 23.035 1.098 -38.014 1.00 96.25 86 GLU A O 1
ATOM 634 N N . HIS A 1 87 ? 22.138 -0.374 -36.568 1.00 95.81 87 HIS A N 1
ATOM 635 C CA . HIS A 1 87 ? 23.297 -1.278 -36.478 1.00 95.81 87 HIS A CA 1
ATOM 636 C C . HIS A 1 87 ? 22.985 -2.760 -36.800 1.00 95.81 87 HIS A C 1
ATOM 638 O O . HIS A 1 87 ? 23.387 -3.651 -36.044 1.00 95.81 87 HIS A O 1
ATOM 644 N N . PRO A 1 88 ? 22.317 -3.078 -37.925 1.00 93.12 88 PRO A N 1
ATOM 645 C CA . PRO A 1 88 ? 21.734 -4.403 -38.177 1.00 93.12 88 PRO A CA 1
ATOM 646 C C . PRO A 1 88 ? 22.761 -5.547 -38.228 1.00 93.12 88 PRO A C 1
ATOM 648 O O . PRO A 1 88 ? 22.452 -6.670 -37.832 1.00 93.12 88 PRO A O 1
ATOM 651 N N . ASP A 1 89 ? 23.994 -5.259 -38.658 1.00 94.56 89 ASP A N 1
ATOM 652 C CA . ASP A 1 89 ? 25.081 -6.244 -38.759 1.00 94.56 89 ASP A CA 1
ATOM 653 C C . ASP A 1 89 ? 25.948 -6.325 -37.490 1.00 94.56 89 ASP A C 1
ATOM 655 O O . ASP A 1 89 ? 26.825 -7.187 -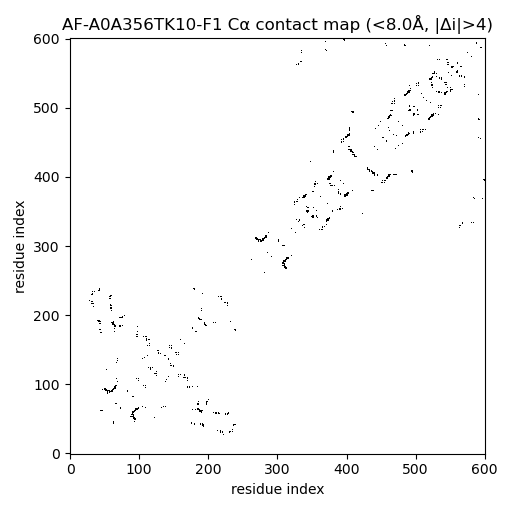37.376 1.00 94.56 89 ASP A O 1
ATOM 659 N N . GLU A 1 90 ? 25.757 -5.415 -36.533 1.00 96.69 90 GLU A N 1
ATOM 660 C CA . GLU A 1 90 ? 26.627 -5.266 -35.361 1.00 96.69 90 GLU A CA 1
ATOM 661 C C . GLU A 1 90 ? 25.928 -5.618 -34.043 1.00 96.69 90 GLU A C 1
ATOM 663 O O . GLU A 1 90 ? 26.621 -5.935 -33.075 1.00 96.69 90 GLU A O 1
ATOM 668 N N . ILE A 1 91 ? 24.593 -5.619 -33.989 1.00 97.19 91 ILE A N 1
ATOM 669 C CA . ILE A 1 91 ? 23.835 -5.894 -32.764 1.00 97.19 91 ILE A CA 1
ATOM 670 C C . ILE A 1 91 ? 22.986 -7.161 -32.854 1.00 97.19 91 ILE A C 1
ATOM 672 O O . ILE A 1 91 ? 22.391 -7.469 -33.885 1.00 97.19 91 ILE A O 1
ATOM 676 N N . ARG A 1 92 ? 22.903 -7.881 -31.733 1.00 97.56 92 ARG A N 1
ATOM 677 C CA . ARG A 1 92 ? 21.891 -8.911 -31.479 1.00 97.56 92 ARG A CA 1
ATOM 678 C C . ARG A 1 92 ? 21.054 -8.507 -30.279 1.00 97.56 92 ARG A C 1
ATOM 680 O O . ARG A 1 92 ? 21.603 -8.227 -29.217 1.00 97.56 92 ARG A O 1
ATOM 687 N N . LEU A 1 93 ? 19.740 -8.538 -30.428 1.00 97.69 93 LEU A N 1
ATOM 688 C CA . LEU A 1 93 ? 18.795 -8.451 -29.324 1.00 97.69 93 LEU A CA 1
ATOM 689 C C . LEU A 1 93 ? 18.458 -9.864 -28.860 1.00 97.69 93 LEU A C 1
ATOM 691 O O . LEU A 1 93 ? 18.140 -10.708 -29.691 1.00 97.69 93 LEU A O 1
ATOM 695 N N . ALA A 1 94 ? 18.520 -10.113 -27.558 1.00 97.62 94 ALA A N 1
ATOM 696 C CA . ALA A 1 94 ? 18.066 -11.343 -26.924 1.00 97.62 94 ALA A CA 1
ATOM 697 C C . ALA A 1 94 ? 16.971 -10.988 -25.914 1.00 97.62 94 ALA A C 1
ATOM 699 O O . ALA A 1 94 ? 17.209 -10.243 -24.960 1.00 97.62 94 ALA A O 1
ATOM 700 N N . PHE A 1 95 ? 15.762 -11.484 -26.148 1.00 98.19 95 PHE A N 1
ATOM 701 C CA . PHE A 1 95 ? 14.596 -11.159 -25.337 1.00 98.19 95 PHE A CA 1
ATOM 702 C C . PHE A 1 95 ? 14.490 -12.085 -24.119 1.00 98.19 95 PHE A C 1
ATOM 704 O O . PHE A 1 95 ? 14.649 -13.294 -24.243 1.00 98.19 95 PHE A O 1
ATOM 711 N N . ARG A 1 96 ? 14.191 -11.526 -22.945 1.00 98.00 96 ARG A N 1
ATOM 712 C CA . ARG A 1 96 ? 13.901 -12.267 -21.714 1.00 98.00 96 ARG A CA 1
ATOM 713 C C . ARG A 1 96 ? 12.596 -11.776 -21.101 1.00 98.00 96 ARG A C 1
ATOM 715 O O . ARG A 1 96 ? 12.378 -10.569 -20.959 1.00 98.00 96 ARG A O 1
ATOM 722 N N . HIS A 1 97 ? 11.735 -12.704 -20.717 1.00 98.12 97 HIS A N 1
ATOM 723 C CA . HIS A 1 97 ? 10.485 -12.390 -20.046 1.00 98.12 97 HIS A CA 1
ATOM 724 C C . HIS A 1 97 ? 10.731 -12.037 -18.574 1.00 98.12 97 HIS A C 1
ATOM 726 O O . HIS A 1 97 ? 11.412 -12.745 -17.843 1.00 98.12 97 HIS A O 1
ATOM 732 N N . LEU A 1 98 ? 10.155 -10.929 -18.119 1.00 96.75 98 LEU A N 1
ATOM 733 C CA . LEU A 1 98 ? 10.096 -10.570 -16.704 1.00 96.75 98 LEU A CA 1
ATOM 734 C C . LEU A 1 98 ? 8.691 -10.038 -16.379 1.00 96.75 98 LEU A C 1
ATOM 736 O O . LEU A 1 98 ? 8.554 -8.861 -16.045 1.00 96.75 98 LEU A O 1
ATOM 740 N N . PRO A 1 99 ? 7.632 -10.864 -16.532 1.00 92.56 99 PRO A N 1
ATOM 741 C CA . PRO A 1 99 ? 6.272 -10.448 -16.213 1.00 92.56 99 PRO A CA 1
ATOM 742 C C . PRO A 1 99 ? 6.189 -10.070 -14.734 1.00 92.56 99 PRO A C 1
ATOM 744 O O . PRO A 1 99 ? 6.449 -10.885 -13.847 1.00 92.56 99 PRO A O 1
ATOM 747 N N . LEU A 1 100 ? 5.856 -8.813 -14.462 1.00 84.81 100 LEU A N 1
ATOM 748 C CA . LEU A 1 100 ? 5.783 -8.299 -13.107 1.00 84.81 100 LEU A CA 1
ATOM 749 C C . LEU A 1 100 ? 4.480 -8.771 -12.449 1.00 84.81 100 LEU A C 1
ATOM 751 O O . LEU A 1 100 ? 3.424 -8.742 -13.074 1.00 84.81 100 LEU A O 1
ATOM 755 N N . PRO A 1 101 ? 4.506 -9.161 -11.163 1.00 72.12 101 PRO A N 1
ATOM 756 C CA . PRO A 1 101 ? 3.364 -9.806 -10.508 1.00 72.12 101 PRO A CA 1
ATOM 757 C C . PRO A 1 101 ? 2.130 -8.901 -10.359 1.00 72.12 101 PRO A C 1
ATOM 759 O O . PRO A 1 101 ? 1.042 -9.391 -10.082 1.00 72.12 101 PRO A O 1
ATOM 762 N N . PHE A 1 102 ? 2.294 -7.586 -10.524 1.00 70.25 102 PHE A N 1
ATOM 763 C CA . PHE A 1 102 ? 1.215 -6.595 -10.500 1.00 70.25 102 PHE A CA 1
ATOM 764 C C . PHE A 1 102 ? 0.657 -6.258 -11.895 1.00 70.25 102 PHE A C 1
ATOM 766 O O . PHE A 1 102 ? -0.213 -5.399 -12.002 1.00 70.25 102 PHE A O 1
ATOM 773 N N . HIS A 1 103 ? 1.151 -6.911 -12.950 1.00 84.00 103 HIS A N 1
ATOM 774 C CA . HIS A 1 103 ? 0.609 -6.840 -14.303 1.00 84.00 103 HIS A CA 1
ATOM 775 C C . HIS A 1 103 ? -0.173 -8.124 -14.605 1.00 84.00 103 HIS A C 1
ATOM 777 O O . HIS A 1 103 ? 0.400 -9.187 -14.856 1.00 84.00 103 HIS A O 1
ATOM 783 N N . GLU A 1 104 ? -1.502 -8.039 -14.535 1.00 83.56 104 GLU A N 1
ATOM 784 C CA . GLU A 1 104 ? -2.398 -9.204 -14.557 1.00 83.56 104 GLU A CA 1
ATOM 785 C C . GLU A 1 104 ? -2.335 -10.012 -15.863 1.00 83.56 104 GLU A C 1
ATOM 787 O O . GLU A 1 104 ? -2.676 -11.197 -15.889 1.00 83.56 104 GLU A O 1
ATOM 792 N N . ARG A 1 105 ? -1.941 -9.376 -16.968 1.00 91.81 105 ARG A N 1
ATOM 793 C CA . ARG A 1 105 ? -1.896 -9.953 -18.317 1.00 91.81 105 ARG A CA 1
ATOM 794 C C . ARG A 1 105 ? -0.482 -10.287 -18.773 1.00 91.81 105 ARG A C 1
ATOM 796 O O . ARG A 1 105 ? -0.339 -11.053 -19.724 1.00 91.81 105 ARG A O 1
ATOM 803 N N . ALA A 1 106 ? 0.547 -9.776 -18.100 1.00 91.75 106 ALA A N 1
ATOM 804 C CA . ALA A 1 106 ? 1.940 -9.927 -18.512 1.00 91.75 106 ALA A CA 1
ATOM 805 C C . ALA A 1 106 ? 2.390 -11.387 -18.655 1.00 91.75 106 ALA A C 1
ATOM 807 O O . ALA A 1 106 ? 3.023 -11.733 -19.653 1.00 91.75 106 ALA A O 1
ATOM 808 N N . LEU A 1 107 ? 2.040 -12.253 -17.696 1.00 91.69 107 LEU A N 1
ATOM 809 C CA . LEU A 1 107 ? 2.419 -13.671 -17.735 1.00 91.69 107 LEU A CA 1
ATOM 810 C C . LEU A 1 107 ? 1.789 -14.389 -18.935 1.00 91.69 107 LEU A C 1
ATOM 812 O O . LEU A 1 107 ? 2.478 -15.053 -19.702 1.00 91.69 107 LEU A O 1
ATOM 816 N N . LEU A 1 108 ? 0.485 -14.203 -19.143 1.00 94.06 108 LEU A N 1
ATOM 817 C CA . LEU A 1 108 ? -0.215 -14.852 -20.251 1.00 94.06 108 LEU A CA 1
ATOM 818 C C . LEU A 1 108 ? 0.246 -14.306 -21.613 1.00 94.06 108 LEU A C 1
ATOM 820 O O . LEU A 1 108 ? 0.346 -15.056 -22.580 1.00 94.06 108 LEU A O 1
ATOM 824 N N . ALA A 1 109 ? 0.566 -13.012 -21.689 1.00 97.75 109 ALA A N 1
ATOM 825 C CA . ALA A 1 109 ? 1.155 -12.395 -22.874 1.00 97.75 109 ALA A CA 1
ATOM 826 C C . ALA A 1 109 ? 2.568 -12.935 -23.172 1.00 97.75 109 ALA A C 1
ATOM 828 O O . ALA A 1 109 ? 2.909 -13.145 -24.337 1.00 97.75 109 ALA A O 1
ATOM 829 N N . ALA A 1 110 ? 3.368 -13.203 -22.135 1.00 97.88 110 ALA A N 1
ATOM 830 C CA . ALA A 1 110 ? 4.677 -13.839 -22.253 1.00 97.88 110 ALA A CA 1
ATOM 831 C C . ALA A 1 110 ? 4.569 -15.262 -22.823 1.00 97.88 110 ALA A C 1
ATOM 833 O O . ALA A 1 110 ? 5.208 -15.574 -23.828 1.00 97.88 110 ALA A O 1
ATOM 834 N N . GLU A 1 111 ? 3.685 -16.089 -22.261 1.00 97.75 111 GLU A N 1
ATOM 835 C CA . GLU A 1 111 ? 3.410 -17.431 -22.787 1.00 97.75 111 GLU A CA 1
ATOM 836 C C . GLU A 1 111 ? 2.881 -17.398 -24.229 1.00 97.75 111 GLU A C 1
ATOM 838 O O . GLU A 1 111 ? 3.248 -18.239 -25.049 1.00 97.75 111 GLU A O 1
ATOM 843 N N . ALA A 1 112 ? 2.052 -16.407 -24.569 1.00 98.19 112 ALA A N 1
ATOM 844 C CA . ALA A 1 112 ? 1.537 -16.232 -25.923 1.00 98.19 112 ALA A CA 1
ATOM 845 C C . ALA A 1 112 ? 2.649 -15.911 -26.933 1.00 98.19 112 ALA A C 1
ATOM 847 O O . ALA A 1 112 ? 2.667 -16.469 -28.030 1.00 98.19 112 ALA A O 1
ATOM 848 N N . ALA A 1 113 ? 3.606 -15.057 -26.565 1.00 98.50 113 ALA A N 1
ATOM 849 C CA . ALA A 1 113 ? 4.763 -14.778 -27.409 1.00 98.50 113 ALA A CA 1
ATOM 850 C C . ALA A 1 113 ? 5.636 -16.032 -27.606 1.00 98.50 113 ALA A C 1
ATOM 852 O O . ALA A 1 113 ? 6.084 -16.310 -28.721 1.00 98.50 113 ALA A O 1
ATOM 853 N N . MET A 1 114 ? 5.809 -16.843 -26.560 1.00 98.44 114 MET A N 1
ATOM 854 C CA . MET A 1 114 ? 6.536 -18.113 -26.653 1.00 98.44 114 MET A CA 1
ATOM 855 C C . MET A 1 114 ? 5.806 -19.161 -27.499 1.00 98.44 114 MET A C 1
ATOM 857 O O . MET A 1 114 ? 6.448 -19.894 -28.251 1.00 98.44 114 MET A O 1
ATOM 861 N N . GLU A 1 115 ? 4.473 -19.185 -27.497 1.00 98.44 115 GLU A N 1
ATOM 862 C CA . GLU A 1 115 ? 3.722 -20.034 -28.425 1.00 98.44 115 GLU A CA 1
ATOM 863 C C . GLU A 1 115 ? 3.855 -19.561 -29.878 1.00 98.44 115 GLU A C 1
ATOM 865 O O . GLU A 1 115 ? 4.011 -20.392 -30.774 1.00 98.44 115 GLU A O 1
ATOM 870 N N . ALA A 1 116 ? 3.888 -18.247 -30.130 1.00 98.50 116 ALA A N 1
ATOM 871 C CA . ALA A 1 116 ? 4.181 -17.719 -31.465 1.00 98.50 116 ALA A CA 1
ATOM 872 C C . ALA A 1 116 ? 5.554 -18.211 -31.955 1.00 98.50 116 ALA A C 1
ATOM 874 O O . ALA A 1 116 ? 5.682 -18.698 -33.084 1.00 98.50 116 ALA A O 1
ATOM 875 N N . ARG A 1 117 ? 6.561 -18.184 -31.071 1.00 98.25 117 ARG A N 1
ATOM 876 C CA . ARG A 1 117 ? 7.889 -18.751 -31.335 1.00 98.25 117 ARG A CA 1
ATOM 877 C C . ARG A 1 117 ? 7.839 -20.250 -31.616 1.00 98.25 117 ARG A C 1
ATOM 879 O O . ARG A 1 117 ? 8.458 -20.720 -32.564 1.00 98.25 117 ARG A O 1
ATOM 886 N N . ALA A 1 118 ? 7.079 -21.010 -30.834 1.00 97.94 118 ALA A N 1
ATOM 887 C CA . ALA A 1 118 ? 6.961 -22.457 -30.993 1.00 97.94 118 ALA A CA 1
ATOM 888 C C . ALA A 1 118 ? 6.265 -22.880 -32.303 1.00 97.94 118 ALA A C 1
ATOM 890 O O . ALA A 1 118 ? 6.336 -24.053 -32.686 1.00 97.94 118 ALA A O 1
ATOM 891 N N . GLN A 1 119 ? 5.567 -21.961 -32.976 1.00 97.69 119 GLN A N 1
ATOM 892 C CA . GLN A 1 119 ? 4.914 -22.206 -34.263 1.00 97.69 119 GLN A CA 1
ATOM 893 C C . GLN A 1 119 ? 5.714 -21.693 -35.466 1.00 97.69 119 GLN A C 1
ATOM 895 O O . GLN A 1 119 ? 5.628 -22.298 -36.533 1.00 97.69 119 GLN A O 1
ATOM 900 N N . GLY A 1 120 ? 6.487 -20.612 -35.317 1.00 96.38 120 GLY A N 1
ATOM 901 C CA . GLY A 1 120 ? 7.162 -19.962 -36.448 1.00 96.38 120 GLY A CA 1
ATOM 902 C C . GLY A 1 120 ? 8.586 -19.468 -36.183 1.00 96.38 120 GLY A C 1
ATOM 903 O O . GLY A 1 120 ? 9.098 -18.669 -36.962 1.00 96.38 120 GLY A O 1
ATOM 904 N N . GLY A 1 121 ? 9.225 -19.920 -35.103 1.00 97.44 121 GLY A N 1
ATOM 905 C CA . GLY A 1 121 ? 10.577 -19.522 -34.714 1.00 97.44 121 GLY A CA 1
ATOM 906 C C . GLY A 1 121 ? 10.677 -18.069 -34.247 1.00 97.44 121 GLY A C 1
ATOM 907 O O . GLY A 1 121 ? 9.675 -17.399 -33.990 1.00 97.44 121 GLY A O 1
ATOM 908 N N . ASP A 1 122 ? 11.908 -17.573 -34.142 1.00 96.69 122 ASP A N 1
ATOM 909 C CA . ASP A 1 122 ? 12.191 -16.229 -33.627 1.00 96.69 122 ASP A CA 1
ATOM 910 C C . ASP A 1 122 ? 11.559 -15.128 -34.491 1.00 96.69 122 ASP A C 1
ATOM 912 O O . ASP A 1 122 ? 11.048 -14.149 -33.957 1.00 96.69 122 ASP A O 1
ATOM 916 N N . GLU A 1 123 ? 11.486 -15.306 -35.814 1.00 96.06 123 GLU A N 1
ATOM 917 C CA . GLU A 1 123 ? 10.800 -14.349 -36.692 1.00 96.06 123 GLU A CA 1
ATOM 918 C C . GLU A 1 123 ? 9.338 -14.144 -36.267 1.00 96.06 123 GLU A C 1
ATOM 920 O O . GLU A 1 123 ? 8.844 -13.016 -36.202 1.00 96.06 123 GLU A O 1
ATOM 925 N N . MET A 1 124 ? 8.643 -15.234 -35.938 1.00 97.88 124 MET A N 1
ATOM 926 C CA . MET A 1 124 ? 7.252 -15.166 -35.511 1.00 97.88 124 MET A CA 1
ATOM 927 C C . MET A 1 124 ? 7.102 -14.625 -34.088 1.00 97.88 124 MET A C 1
ATOM 929 O O . MET A 1 124 ? 6.152 -13.886 -33.825 1.00 97.88 124 MET A O 1
ATOM 933 N N . PHE A 1 125 ? 8.056 -14.922 -33.198 1.00 98.50 125 PHE A N 1
ATOM 934 C CA . PHE A 1 125 ? 8.132 -14.277 -31.887 1.00 98.50 125 PHE A CA 1
ATOM 935 C C . PHE A 1 125 ? 8.155 -12.753 -32.031 1.00 98.50 125 PHE A C 1
ATOM 937 O O . PHE A 1 125 ? 7.323 -12.079 -31.431 1.00 98.50 125 PHE A O 1
ATOM 944 N N . TRP A 1 126 ? 9.054 -12.211 -32.861 1.00 97.38 126 TRP A N 1
ATOM 945 C CA . TRP A 1 126 ? 9.219 -10.761 -33.015 1.00 97.38 126 TRP A CA 1
ATOM 946 C C . TRP A 1 126 ? 8.013 -10.090 -33.680 1.00 97.38 126 TRP A C 1
ATOM 948 O O . TRP A 1 126 ? 7.573 -9.037 -33.226 1.00 97.38 126 TRP A O 1
ATOM 958 N N . ARG A 1 127 ? 7.382 -10.735 -34.671 1.00 97.44 127 ARG A N 1
ATOM 959 C CA . ARG A 1 127 ? 6.117 -10.235 -35.246 1.00 97.44 127 ARG A CA 1
ATOM 960 C C . ARG A 1 127 ? 4.992 -10.165 -34.210 1.00 97.44 127 ARG A C 1
ATOM 962 O O . ARG A 1 127 ? 4.203 -9.222 -34.224 1.00 97.44 127 ARG A O 1
ATOM 969 N N . TYR A 1 128 ? 4.893 -11.164 -33.333 1.00 98.19 128 TYR A N 1
ATOM 970 C CA . TYR A 1 128 ? 3.887 -11.188 -32.271 1.00 98.19 128 TYR A CA 1
ATOM 971 C C . TYR A 1 128 ? 4.210 -10.171 -31.167 1.00 98.19 128 TYR A C 1
ATOM 973 O O . TYR A 1 128 ? 3.339 -9.407 -30.758 1.00 98.19 128 TYR A O 1
ATOM 981 N N . HIS A 1 129 ? 5.475 -10.102 -30.755 1.00 97.56 129 HIS A N 1
ATOM 982 C CA . HIS A 1 129 ? 6.030 -9.109 -29.837 1.00 97.56 129 HIS A CA 1
ATOM 983 C C . HIS A 1 129 ? 5.681 -7.676 -30.250 1.00 97.56 129 HIS A C 1
ATOM 985 O O . HIS A 1 129 ? 5.144 -6.921 -29.438 1.00 97.56 129 HIS A O 1
ATOM 991 N N . ASP A 1 130 ? 5.947 -7.311 -31.507 1.00 95.44 130 ASP A N 1
ATOM 992 C CA . ASP A 1 130 ? 5.713 -5.954 -32.003 1.00 95.44 130 ASP A CA 1
ATOM 993 C C . ASP A 1 130 ? 4.227 -5.601 -31.916 1.00 95.44 130 ASP A C 1
ATOM 995 O O . ASP A 1 130 ? 3.869 -4.550 -31.380 1.00 95.44 130 ASP A O 1
ATOM 999 N N . ARG A 1 131 ? 3.343 -6.534 -32.302 1.00 95.50 131 ARG A N 1
ATOM 1000 C CA . ARG A 1 131 ? 1.894 -6.353 -32.134 1.00 95.50 131 ARG A CA 1
ATOM 1001 C C . ARG A 1 131 ? 1.507 -6.109 -30.677 1.00 95.50 131 ARG A C 1
ATOM 1003 O O . ARG A 1 131 ? 0.715 -5.205 -30.419 1.00 95.50 131 ARG A O 1
ATOM 1010 N N . LEU A 1 132 ? 2.042 -6.877 -29.726 1.00 96.69 132 LEU A N 1
ATOM 1011 C CA . LEU A 1 132 ? 1.714 -6.697 -28.306 1.00 96.69 132 LEU A CA 1
ATOM 1012 C C . LEU A 1 132 ? 2.169 -5.331 -27.766 1.00 96.69 132 LEU A C 1
ATOM 1014 O O . LEU A 1 132 ? 1.477 -4.731 -26.943 1.00 96.69 132 LEU A O 1
ATOM 1018 N N . PHE A 1 133 ? 3.296 -4.796 -28.242 1.00 94.50 133 PHE A N 1
ATOM 101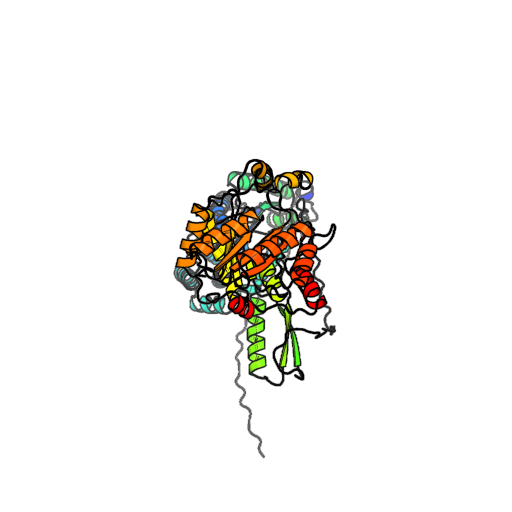9 C CA . PHE A 1 133 ? 3.766 -3.464 -27.844 1.00 94.50 133 PHE A CA 1
ATOM 1020 C C . PHE A 1 133 ? 3.071 -2.302 -28.572 1.00 94.50 133 PHE A C 1
ATOM 1022 O O . PHE A 1 133 ? 3.154 -1.159 -28.111 1.00 94.50 133 PHE A O 1
ATOM 1029 N N . GLU A 1 134 ? 2.311 -2.565 -29.633 1.00 90.75 134 GLU A N 1
ATOM 1030 C CA . GLU A 1 134 ? 1.501 -1.561 -30.338 1.00 90.75 134 GLU A CA 1
ATOM 1031 C C . GLU A 1 134 ? 0.110 -1.341 -29.715 1.00 90.75 134 GLU A C 1
ATOM 1033 O O . GLU A 1 134 ? -0.499 -0.293 -29.925 1.00 90.75 134 GLU A O 1
ATOM 1038 N N . THR A 1 135 ? -0.394 -2.279 -28.903 1.00 86.88 135 THR A N 1
ATOM 1039 C CA . THR A 1 135 ? -1.738 -2.204 -28.292 1.00 86.88 135 THR A CA 1
ATOM 1040 C C . THR A 1 135 ? -1.749 -2.547 -26.800 1.00 86.88 135 THR A C 1
ATOM 1042 O O . THR A 1 135 ? -0.857 -3.235 -26.331 1.00 86.88 135 THR A O 1
ATOM 1045 N N . ASN A 1 136 ? -2.757 -2.102 -26.045 1.00 81.94 136 ASN A N 1
ATOM 1046 C CA . ASN A 1 136 ? -2.995 -2.549 -24.659 1.00 81.94 136 ASN A CA 1
ATOM 1047 C C . ASN A 1 136 ? -3.984 -3.731 -24.578 1.00 81.94 136 ASN A C 1
ATOM 1049 O O . ASN A 1 136 ? -4.400 -4.121 -23.489 1.00 81.94 136 ASN A O 1
ATOM 1053 N N . ALA A 1 137 ? -4.396 -4.273 -25.726 1.00 92.69 137 ALA A N 1
ATOM 1054 C CA . ALA A 1 137 ? -5.305 -5.408 -25.832 1.00 92.69 137 ALA A CA 1
ATOM 1055 C C . ALA A 1 137 ? -4.549 -6.713 -25.521 1.00 92.69 137 ALA A C 1
ATOM 1057 O O . ALA A 1 137 ? -4.001 -7.358 -26.408 1.00 92.69 137 ALA A O 1
ATOM 1058 N N . LEU A 1 138 ? -4.448 -7.048 -24.232 1.00 95.31 138 LEU A N 1
ATOM 1059 C CA . LEU A 1 138 ? -3.721 -8.221 -23.727 1.00 95.31 138 LEU A CA 1
ATOM 1060 C C . LEU A 1 138 ? -4.647 -9.227 -23.022 1.00 95.31 138 LEU A C 1
ATOM 1062 O O . LEU A 1 138 ? -4.175 -10.126 -22.322 1.00 95.31 138 LEU A O 1
ATOM 1066 N N . ALA A 1 139 ? -5.970 -9.085 -23.154 1.00 93.19 139 ALA A N 1
ATOM 1067 C CA . ALA A 1 139 ? -6.887 -10.083 -22.620 1.00 93.19 139 ALA A CA 1
ATOM 1068 C C . ALA A 1 139 ? -6.719 -11.417 -23.378 1.00 93.19 139 ALA A C 1
ATOM 1070 O O . ALA A 1 139 ? -6.255 -11.422 -24.518 1.00 93.19 139 ALA A O 1
ATOM 1071 N N . PRO A 1 140 ? -7.120 -12.562 -22.794 1.00 90.75 140 PRO A N 1
ATOM 1072 C CA . PRO A 1 140 ? -6.945 -13.866 -23.436 1.00 90.75 140 PRO A CA 1
ATOM 1073 C C . PRO A 1 140 ? -7.477 -13.930 -24.876 1.00 90.75 140 PRO A C 1
ATOM 1075 O O . PRO A 1 140 ? -6.809 -14.476 -25.749 1.00 90.75 140 PRO A O 1
ATOM 1078 N N . ASP A 1 141 ? -8.643 -13.336 -25.141 1.00 94.56 141 ASP A N 1
ATOM 1079 C CA . ASP A 1 141 ? -9.226 -13.306 -26.487 1.00 94.56 141 ASP A CA 1
ATOM 1080 C C . ASP A 1 141 ? -8.466 -12.366 -27.439 1.00 94.56 141 ASP A C 1
ATOM 1082 O O . ASP A 1 141 ? -8.348 -12.673 -28.625 1.00 94.56 141 ASP A O 1
ATOM 1086 N N . ASP A 1 142 ? -7.884 -11.275 -26.928 1.00 97.12 142 ASP A N 1
ATOM 1087 C CA . ASP A 1 142 ? -7.048 -10.366 -27.720 1.00 97.12 142 ASP A CA 1
ATOM 1088 C C . ASP A 1 142 ? -5.760 -11.062 -28.177 1.00 97.12 142 ASP A C 1
ATOM 1090 O O . ASP A 1 142 ? -5.378 -10.966 -29.343 1.00 97.12 142 ASP A O 1
ATOM 1094 N N . LEU A 1 143 ? -5.126 -11.829 -27.281 1.00 97.50 143 LEU A N 1
ATOM 1095 C CA . LEU A 1 143 ? -3.933 -12.622 -27.592 1.00 97.50 143 LEU A CA 1
ATOM 1096 C C . LEU A 1 143 ? -4.229 -13.632 -28.716 1.00 97.50 143 LEU A C 1
ATOM 1098 O O . LEU A 1 143 ? -3.481 -13.744 -29.688 1.00 97.50 143 LEU A O 1
ATOM 1102 N N . LEU A 1 144 ? -5.374 -14.316 -28.646 1.00 97.06 144 LEU A N 1
ATOM 1103 C CA . LEU A 1 144 ? -5.810 -15.219 -29.714 1.00 97.06 144 LEU A CA 1
ATOM 1104 C C . LEU A 1 144 ? -6.082 -14.476 -31.031 1.00 97.06 144 LEU A C 1
ATOM 1106 O O . LEU A 1 144 ? -5.692 -14.965 -32.091 1.00 97.06 144 LEU A O 1
ATOM 1110 N N . ALA A 1 145 ? -6.699 -13.293 -30.981 1.00 97.44 145 ALA A N 1
ATOM 1111 C CA . ALA A 1 145 ? -6.954 -12.475 -32.167 1.00 97.44 145 ALA A CA 1
ATOM 1112 C C . ALA A 1 145 ? -5.653 -11.955 -32.809 1.00 97.44 145 ALA A C 1
ATOM 1114 O O . ALA A 1 145 ? -5.543 -11.869 -34.033 1.00 97.44 145 ALA A O 1
ATOM 1115 N N . HIS A 1 146 ? -4.638 -11.628 -32.006 1.00 97.62 146 HIS A N 1
ATOM 1116 C CA . HIS A 1 146 ? -3.307 -11.282 -32.505 1.00 97.62 146 HIS A CA 1
ATOM 1117 C C . HIS A 1 146 ? -2.619 -12.467 -33.176 1.00 97.62 146 HIS A C 1
ATOM 1119 O O . HIS A 1 146 ? -1.989 -12.283 -34.218 1.00 97.62 146 HIS A O 1
ATOM 1125 N N . ALA A 1 147 ? -2.785 -13.671 -32.626 1.00 97.69 147 ALA A N 1
ATOM 1126 C CA . ALA A 1 147 ? -2.246 -14.886 -33.222 1.00 97.69 147 ALA A CA 1
ATOM 1127 C C . ALA A 1 147 ? -2.918 -15.179 -34.574 1.00 97.69 147 ALA A C 1
ATOM 1129 O O . ALA A 1 147 ? -2.236 -15.406 -35.575 1.00 97.69 147 ALA A O 1
ATOM 1130 N N . GLU A 1 148 ? -4.249 -15.078 -34.632 1.00 97.50 148 GLU A N 1
ATOM 1131 C CA . GLU A 1 148 ? -5.033 -15.239 -35.861 1.00 97.50 148 GLU A CA 1
ATOM 1132 C C . GLU A 1 148 ? -4.603 -14.249 -36.950 1.00 97.50 148 GLU A C 1
ATOM 1134 O O . GLU A 1 148 ? -4.384 -14.636 -38.098 1.00 97.50 148 GLU A O 1
ATOM 1139 N N . ALA A 1 149 ? -4.406 -12.979 -36.583 1.00 97.00 149 ALA A N 1
ATOM 1140 C CA . ALA A 1 149 ? -3.971 -11.936 -37.510 1.00 97.00 149 ALA A CA 1
ATOM 1141 C C . ALA A 1 149 ? -2.585 -12.202 -38.127 1.00 97.00 149 ALA A C 1
ATOM 1143 O O . ALA A 1 149 ? -2.286 -11.678 -39.201 1.00 97.00 149 ALA A O 1
ATOM 1144 N N . LEU A 1 150 ? -1.743 -13.004 -37.467 1.00 97.31 150 LEU A N 1
ATOM 1145 C CA . LEU A 1 150 ? -0.437 -13.435 -37.972 1.00 97.31 150 LEU A CA 1
ATOM 1146 C C . LEU A 1 150 ? -0.477 -14.805 -38.670 1.00 97.31 150 LEU A C 1
ATOM 1148 O O . LEU A 1 150 ? 0.562 -15.294 -39.110 1.00 97.31 150 LEU A O 1
ATOM 1152 N N . GLY A 1 151 ? -1.662 -15.408 -38.815 1.00 97.25 151 GLY A N 1
ATOM 1153 C CA . GLY A 1 151 ? -1.844 -16.710 -39.456 1.00 97.25 151 GLY A CA 1
ATOM 1154 C C . GLY A 1 151 ? -1.386 -17.895 -38.602 1.00 97.25 151 GLY A C 1
ATOM 1155 O O . GLY A 1 151 ? -1.075 -18.948 -39.156 1.00 97.25 151 GLY A O 1
ATOM 1156 N N . LEU A 1 152 ? -1.321 -17.729 -37.276 1.00 97.88 152 LEU A N 1
ATOM 1157 C CA . LEU A 1 152 ? -0.943 -18.785 -36.335 1.00 97.88 152 LEU A CA 1
ATOM 1158 C C . LEU A 1 152 ? -2.122 -19.727 -36.051 1.00 97.88 152 LEU A C 1
ATOM 1160 O O . LEU A 1 152 ? -3.291 -19.355 -36.178 1.00 97.88 152 LEU A O 1
ATOM 1164 N N . ASP A 1 153 ? -1.827 -20.961 -35.643 1.00 97.69 153 ASP A N 1
ATOM 1165 C CA . ASP A 1 153 ? -2.842 -21.942 -35.261 1.00 97.69 153 ASP A CA 1
ATOM 1166 C C . ASP A 1 153 ? -3.455 -21.556 -33.907 1.00 97.69 153 ASP A C 1
ATOM 1168 O O . ASP A 1 153 ? -2.923 -21.857 -32.832 1.00 97.69 153 ASP A O 1
ATOM 1172 N N . VAL A 1 154 ? -4.611 -20.893 -33.976 1.00 97.75 154 VAL A N 1
ATOM 1173 C CA . VAL A 1 154 ? -5.383 -20.416 -32.820 1.00 97.75 154 VAL A CA 1
ATOM 1174 C C . VAL A 1 154 ? -5.876 -21.571 -31.940 1.00 97.75 154 VAL A C 1
ATOM 1176 O O . VAL A 1 154 ? -6.036 -21.408 -30.726 1.00 97.75 154 VAL A O 1
ATOM 1179 N N . ALA A 1 155 ? -6.136 -22.753 -32.512 1.00 95.88 155 ALA A N 1
ATOM 1180 C CA . ALA A 1 155 ? -6.585 -23.905 -31.736 1.00 95.88 155 ALA A CA 1
ATOM 1181 C C . ALA A 1 155 ? -5.449 -24.427 -30.851 1.00 95.88 155 ALA A C 1
ATOM 1183 O O . ALA A 1 155 ? -5.659 -24.633 -29.652 1.00 95.88 155 ALA A O 1
ATOM 1184 N N . ARG A 1 156 ? -4.244 -24.553 -31.417 1.00 95.94 156 ARG A N 1
ATOM 1185 C CA . ARG A 1 156 ? -3.030 -24.891 -30.668 1.00 95.94 156 ARG A CA 1
ATOM 1186 C C . ARG A 1 156 ? -2.687 -23.812 -29.635 1.00 95.94 156 ARG A C 1
ATOM 1188 O O . ARG A 1 156 ? -2.438 -24.155 -28.483 1.00 95.94 156 ARG A O 1
ATOM 1195 N N . PHE A 1 157 ? -2.806 -22.533 -29.992 1.00 95.38 157 PHE A N 1
ATOM 1196 C CA . PHE A 1 157 ? -2.619 -21.402 -29.072 1.00 95.38 157 PHE A CA 1
ATOM 1197 C C . PHE A 1 157 ? -3.517 -21.485 -27.838 1.00 95.38 157 PHE A C 1
ATOM 1199 O O . PHE A 1 157 ? -3.060 -21.362 -26.704 1.00 95.38 157 PHE A O 1
ATOM 1206 N N . ARG A 1 158 ? -4.811 -21.750 -28.042 1.00 93.94 158 ARG A N 1
ATOM 1207 C CA . ARG A 1 158 ? -5.777 -21.873 -26.944 1.00 93.94 158 ARG A CA 1
ATOM 1208 C C . ARG A 1 158 ? -5.439 -23.032 -26.006 1.00 93.94 158 ARG A C 1
ATOM 1210 O O . ARG A 1 158 ? -5.679 -22.922 -24.806 1.00 93.94 158 ARG A O 1
ATOM 1217 N N . ILE A 1 159 ? -4.919 -24.137 -26.542 1.00 92.88 159 ILE A N 1
ATOM 1218 C CA . ILE A 1 159 ? -4.453 -25.274 -25.738 1.00 92.88 159 ILE A CA 1
ATOM 1219 C C . ILE A 1 159 ? -3.204 -24.874 -24.951 1.00 92.88 159 ILE A C 1
ATOM 1221 O O . ILE A 1 159 ? -3.174 -25.095 -23.743 1.00 92.88 159 ILE A O 1
ATOM 1225 N N . ALA A 1 160 ? -2.228 -24.240 -25.607 1.00 91.69 160 ALA A N 1
ATOM 1226 C CA . ALA A 1 160 ? -0.982 -23.809 -24.984 1.00 91.69 160 ALA A CA 1
ATOM 1227 C C . ALA A 1 160 ? -1.222 -22.851 -23.808 1.00 91.69 160 ALA A C 1
ATOM 1229 O O . ALA A 1 160 ? -0.737 -23.112 -22.712 1.00 91.69 160 ALA A O 1
ATOM 1230 N N . LEU A 1 161 ? -2.054 -21.821 -24.003 1.00 88.50 161 LEU A N 1
ATOM 1231 C CA . LEU A 1 161 ? -2.365 -20.822 -22.975 1.00 88.50 161 LEU A CA 1
ATOM 1232 C C . LEU A 1 161 ? -3.208 -21.370 -21.817 1.00 88.50 161 LEU A C 1
ATOM 1234 O O . LEU A 1 161 ? -3.041 -20.951 -20.680 1.00 88.50 161 LEU A O 1
ATOM 1238 N N . ARG A 1 162 ? -4.133 -22.304 -22.075 1.00 87.94 162 ARG A N 1
ATOM 1239 C CA . ARG A 1 162 ? -4.907 -22.947 -20.994 1.00 87.94 162 ARG A CA 1
ATOM 1240 C C . ARG A 1 162 ? -4.075 -23.944 -20.198 1.00 87.94 162 ARG A C 1
ATOM 1242 O O . ARG A 1 162 ? -4.345 -24.152 -19.020 1.00 87.94 162 ARG A O 1
ATOM 1249 N N . GLY A 1 163 ? -3.144 -24.615 -20.869 1.00 83.62 163 GLY A N 1
ATOM 1250 C CA . GLY A 1 163 ? -2.271 -25.621 -20.276 1.00 83.62 163 GLY A CA 1
ATOM 1251 C C . GLY A 1 163 ? -0.990 -25.053 -19.677 1.00 83.62 163 GLY A C 1
ATOM 1252 O O . GLY A 1 163 ? -0.236 -25.826 -19.102 1.00 83.62 163 GLY A O 1
ATOM 1253 N N . HIS A 1 164 ? -0.746 -23.749 -19.826 1.00 90.75 164 HIS A N 1
ATOM 1254 C CA . HIS A 1 164 ? 0.501 -23.092 -19.449 1.00 90.75 164 HIS A CA 1
ATOM 1255 C C . HIS A 1 164 ? 1.751 -23.772 -20.022 1.00 90.75 164 HIS A C 1
ATOM 1257 O O . HIS A 1 164 ? 2.749 -23.954 -19.338 1.00 90.75 164 HIS A O 1
ATOM 1263 N N . VAL A 1 165 ? 1.698 -24.177 -21.296 1.00 93.62 165 VAL A N 1
ATOM 1264 C CA . VAL A 1 165 ? 2.738 -25.015 -21.930 1.00 93.62 165 VAL A CA 1
ATOM 1265 C C . VAL A 1 165 ? 4.133 -24.380 -21.889 1.00 93.62 165 VAL A C 1
ATOM 1267 O O . VAL A 1 165 ? 5.125 -25.102 -21.892 1.00 93.62 165 VAL A O 1
ATOM 1270 N N . HIS A 1 166 ? 4.211 -23.048 -21.839 1.00 93.69 166 HIS A N 1
ATOM 1271 C CA . HIS A 1 166 ? 5.473 -22.303 -21.842 1.00 93.69 166 HIS A CA 1
ATOM 1272 C C . HIS A 1 166 ? 5.887 -21.786 -20.461 1.00 93.69 166 HIS A C 1
ATOM 1274 O O . HIS A 1 166 ? 6.835 -21.009 -20.391 1.00 93.69 166 HIS A O 1
ATOM 1280 N N . SER A 1 167 ? 5.213 -22.192 -19.375 1.00 82.31 167 SER A N 1
ATOM 1281 C CA . SER A 1 167 ? 5.506 -21.696 -18.020 1.00 82.31 167 SER A CA 1
ATOM 1282 C C . SER A 1 167 ? 6.965 -21.886 -17.624 1.00 82.31 167 SER A C 1
ATOM 1284 O O . SER A 1 167 ? 7.565 -20.951 -17.110 1.00 82.31 167 SER A O 1
ATOM 1286 N N . ASP A 1 168 ? 7.545 -23.048 -17.924 1.00 87.50 168 ASP A N 1
ATOM 1287 C CA . ASP A 1 168 ? 8.914 -23.394 -17.526 1.00 87.50 168 ASP A CA 1
ATOM 1288 C C . ASP A 1 168 ? 9.934 -22.433 -18.154 1.00 87.50 168 ASP A C 1
ATOM 1290 O O . ASP A 1 168 ? 10.840 -21.955 -17.480 1.00 87.50 168 ASP A O 1
ATOM 1294 N N . ALA A 1 169 ? 9.731 -22.050 -19.421 1.00 90.31 169 ALA A N 1
ATOM 1295 C CA . ALA A 1 169 ? 10.589 -21.074 -20.092 1.00 90.31 169 ALA A CA 1
ATOM 1296 C C . ALA A 1 169 ? 10.472 -19.671 -19.469 1.00 90.31 169 ALA A C 1
ATOM 1298 O O . ALA A 1 169 ? 11.454 -18.931 -19.415 1.00 90.31 169 ALA A O 1
ATOM 1299 N N . ILE A 1 170 ? 9.280 -19.298 -18.987 1.00 93.94 170 ILE A N 1
ATOM 1300 C CA . ILE A 1 170 ? 9.093 -18.033 -18.268 1.00 93.94 170 ILE A CA 1
ATOM 1301 C C . ILE A 1 170 ? 9.749 -18.101 -16.886 1.00 93.94 170 ILE A C 1
ATOM 1303 O O . ILE A 1 170 ? 10.391 -17.138 -16.472 1.00 93.94 170 ILE A O 1
ATOM 1307 N N . GLU A 1 171 ? 9.626 -19.224 -16.178 1.00 85.00 171 GLU A N 1
ATOM 1308 C CA . GLU A 1 171 ? 10.282 -19.444 -14.886 1.00 85.00 171 GLU A CA 1
ATOM 1309 C C . GLU A 1 171 ? 11.812 -19.399 -15.010 1.00 85.00 171 GLU A C 1
ATOM 1311 O O . GLU A 1 171 ? 12.461 -18.738 -14.200 1.00 85.00 171 GLU A O 1
ATOM 1316 N N . ASP A 1 172 ? 12.387 -19.983 -16.065 1.00 88.75 172 ASP A N 1
ATOM 1317 C CA . ASP A 1 172 ? 13.824 -19.912 -16.356 1.00 88.75 172 ASP A CA 1
ATOM 1318 C C . ASP A 1 172 ? 14.313 -18.468 -16.567 1.00 88.75 172 ASP A C 1
ATOM 1320 O O . ASP A 1 172 ? 15.391 -18.085 -16.085 1.00 88.75 172 ASP A O 1
ATOM 1324 N N . ASP A 1 173 ? 13.520 -17.645 -17.260 1.00 94.44 173 ASP A N 1
ATOM 1325 C CA . ASP A 1 173 ? 13.817 -16.227 -17.465 1.00 94.44 173 ASP A CA 1
ATOM 1326 C C . ASP A 1 173 ? 13.701 -15.422 -16.157 1.00 94.44 173 ASP A C 1
ATOM 1328 O O . ASP A 1 173 ? 14.553 -14.567 -15.892 1.00 94.44 173 ASP A O 1
ATOM 1332 N N . LEU A 1 174 ? 12.712 -15.719 -15.304 1.00 88.12 174 LEU A N 1
ATOM 1333 C CA . LEU A 1 174 ? 12.567 -15.116 -13.970 1.00 88.12 174 LEU A CA 1
ATOM 1334 C C . LEU A 1 174 ? 13.746 -15.478 -13.055 1.00 88.12 174 LEU A C 1
ATOM 1336 O O . LEU A 1 174 ? 14.331 -14.607 -12.406 1.00 88.12 174 LEU A O 1
ATOM 1340 N N . ASP A 1 175 ? 14.155 -16.744 -13.055 1.00 87.56 175 ASP A N 1
ATOM 1341 C CA . ASP A 1 175 ? 15.313 -17.229 -12.309 1.00 87.56 175 ASP A CA 1
ATOM 1342 C C . ASP A 1 175 ? 16.612 -16.581 -12.808 1.00 87.56 175 ASP A C 1
ATOM 1344 O O . ASP A 1 175 ? 17.502 -16.236 -12.019 1.00 87.56 175 ASP A O 1
ATOM 1348 N N . LEU A 1 176 ? 16.745 -16.389 -14.125 1.00 90.00 176 LEU A N 1
ATOM 1349 C CA . LEU A 1 176 ? 17.858 -15.638 -14.689 1.00 90.00 176 LEU A CA 1
ATOM 1350 C C . LEU A 1 176 ? 17.819 -14.177 -14.237 1.00 90.00 176 LEU A C 1
ATOM 1352 O O . LEU A 1 176 ? 18.860 -13.676 -13.808 1.00 90.00 176 LEU A O 1
ATOM 1356 N N . ALA A 1 177 ? 16.657 -13.519 -14.291 1.00 89.81 177 ALA A N 1
ATOM 1357 C CA . ALA A 1 177 ? 16.475 -12.134 -13.865 1.00 89.81 177 ALA A CA 1
ATOM 1358 C C . ALA A 1 177 ? 16.926 -11.930 -12.410 1.00 89.81 177 ALA A C 1
ATOM 1360 O O . ALA A 1 177 ? 17.704 -11.014 -12.119 1.00 89.81 177 ALA A O 1
ATOM 1361 N N . ASP A 1 178 ? 16.533 -12.839 -11.517 1.00 83.38 178 ASP A N 1
ATOM 1362 C CA . ASP A 1 178 ? 16.946 -12.842 -10.114 1.00 83.38 178 ASP A CA 1
ATOM 1363 C C . ASP A 1 178 ? 18.466 -12.989 -9.958 1.00 83.38 178 ASP A C 1
ATOM 1365 O O . ASP A 1 178 ? 19.093 -12.209 -9.229 1.00 83.38 178 ASP A O 1
ATOM 1369 N N . ARG A 1 179 ? 19.085 -13.940 -10.677 1.00 85.94 179 ARG A N 1
ATOM 1370 C CA . ARG A 1 179 ? 20.545 -14.159 -10.644 1.00 85.94 179 ARG A CA 1
ATOM 1371 C C . ARG A 1 179 ? 21.329 -12.924 -11.081 1.00 85.94 179 ARG A C 1
ATOM 1373 O O . ARG A 1 179 ? 22.339 -12.595 -10.461 1.00 85.94 179 ARG A O 1
ATOM 1380 N N . VAL A 1 180 ? 20.869 -12.236 -12.126 1.00 88.44 180 VAL A N 1
ATOM 1381 C CA . VAL A 1 180 ? 21.577 -11.078 -12.703 1.00 88.44 180 VAL A CA 1
ATOM 1382 C C . VAL A 1 180 ? 21.178 -9.744 -12.067 1.00 88.44 180 VAL A C 1
ATOM 1384 O O . VAL A 1 180 ? 21.720 -8.692 -12.418 1.00 88.44 180 VAL A O 1
ATOM 1387 N N . GLY A 1 181 ? 20.248 -9.767 -11.108 1.00 86.56 181 GLY A N 1
ATOM 1388 C CA . GLY A 1 181 ? 19.775 -8.585 -10.393 1.00 86.56 181 GLY A CA 1
ATOM 1389 C C . GLY A 1 181 ? 18.847 -7.679 -11.213 1.00 86.56 181 GLY A C 1
ATOM 1390 O O . GLY A 1 181 ? 18.761 -6.479 -10.920 1.00 86.56 181 GLY A O 1
ATOM 1391 N N . ALA A 1 182 ? 18.158 -8.223 -12.216 1.00 88.50 182 ALA A N 1
ATOM 1392 C CA . ALA A 1 182 ? 17.097 -7.560 -12.968 1.00 88.50 182 ALA A CA 1
ATOM 1393 C C . ALA A 1 182 ? 15.791 -7.580 -12.153 1.00 88.50 182 ALA A C 1
ATOM 1395 O O . ALA A 1 182 ? 14.946 -8.450 -12.304 1.00 88.50 182 ALA A O 1
ATOM 1396 N N . ARG A 1 183 ? 15.630 -6.609 -11.245 1.00 79.31 183 ARG A N 1
ATOM 1397 C CA . ARG A 1 183 ? 14.497 -6.549 -10.294 1.00 79.31 183 ARG A CA 1
ATOM 1398 C C . ARG A 1 183 ? 13.276 -5.761 -10.790 1.00 79.31 183 ARG A C 1
ATOM 1400 O O . ARG A 1 183 ? 12.387 -5.453 -10.001 1.00 79.31 183 ARG A O 1
ATOM 1407 N N . GLY A 1 184 ? 13.264 -5.363 -12.057 1.00 82.12 184 GLY A N 1
ATOM 1408 C CA . GLY A 1 184 ? 12.200 -4.568 -12.662 1.00 82.12 184 GLY A CA 1
ATOM 1409 C C . GLY A 1 184 ? 12.409 -4.404 -14.162 1.00 82.12 184 GLY A C 1
ATOM 1410 O O . GLY A 1 184 ? 13.497 -4.671 -14.676 1.00 82.12 184 GLY A O 1
ATOM 1411 N N . THR A 1 185 ? 11.374 -3.948 -14.862 1.00 90.12 185 THR A N 1
ATOM 1412 C CA . THR A 1 185 ? 11.381 -3.834 -16.323 1.00 90.12 185 THR A CA 1
ATOM 1413 C C . THR A 1 185 ? 11.262 -2.377 -16.803 1.00 90.12 185 THR A C 1
ATOM 1415 O O . THR A 1 185 ? 10.518 -1.599 -16.201 1.00 90.12 185 THR A O 1
ATOM 1418 N N . PRO A 1 186 ? 11.924 -1.996 -17.909 1.00 95.50 186 PRO A N 1
ATOM 1419 C CA . PRO A 1 186 ? 12.911 -2.799 -18.624 1.00 95.50 186 PRO A CA 1
ATOM 1420 C C . PRO A 1 186 ? 14.248 -2.839 -17.861 1.00 95.50 186 PRO A C 1
ATOM 1422 O O . PRO A 1 186 ? 14.633 -1.868 -17.210 1.00 95.50 186 PRO A O 1
ATOM 1425 N N . SER A 1 187 ? 14.967 -3.957 -17.952 1.00 95.12 187 SER A N 1
ATOM 1426 C CA . SER A 1 187 ? 16.379 -4.060 -17.553 1.00 95.12 187 SER A CA 1
ATOM 1427 C C . SER A 1 187 ? 17.169 -4.622 -18.726 1.00 95.12 187 SER A C 1
ATOM 1429 O O . SER A 1 187 ? 16.811 -5.673 -19.250 1.00 95.12 187 SER A O 1
ATOM 1431 N N . ALA A 1 188 ? 18.226 -3.935 -19.148 1.00 96.25 188 ALA A N 1
ATOM 1432 C CA . ALA A 1 188 ? 19.032 -4.331 -20.295 1.00 96.25 188 ALA A CA 1
ATOM 1433 C C . ALA A 1 188 ? 20.491 -4.588 -19.903 1.00 96.25 188 ALA A C 1
ATOM 1435 O O . ALA A 1 188 ? 21.008 -4.006 -18.951 1.00 96.25 188 ALA A O 1
ATOM 1436 N N . TYR A 1 189 ? 21.161 -5.450 -20.662 1.00 97.31 189 TYR A N 1
ATOM 1437 C CA . TYR A 1 189 ? 22.575 -5.759 -20.490 1.00 97.31 189 TYR A CA 1
ATOM 1438 C C . TYR A 1 189 ? 23.274 -5.748 -21.849 1.00 97.31 189 TYR A C 1
ATOM 1440 O O . TYR A 1 189 ? 23.013 -6.624 -22.671 1.00 97.31 189 TYR A O 1
ATOM 1448 N N . LEU A 1 190 ? 24.174 -4.790 -22.086 1.00 97.31 190 LEU A N 1
ATOM 1449 C CA . LEU A 1 190 ? 24.967 -4.710 -23.319 1.00 97.31 190 LEU A CA 1
ATOM 1450 C C . LEU A 1 190 ? 26.308 -5.406 -23.089 1.00 97.31 190 LEU A C 1
ATOM 1452 O O . LEU A 1 190 ? 27.134 -4.930 -22.313 1.00 97.31 190 LEU A O 1
ATOM 1456 N N . ASN A 1 191 ? 26.499 -6.584 -23.689 1.00 96.81 191 ASN A N 1
ATOM 1457 C CA . ASN A 1 191 ? 27.634 -7.473 -23.407 1.00 96.81 191 ASN A CA 1
ATOM 1458 C C . ASN A 1 191 ? 27.831 -7.725 -21.892 1.00 96.81 191 ASN A C 1
ATOM 1460 O O . ASN A 1 191 ? 28.953 -7.892 -21.416 1.00 96.81 191 ASN A O 1
ATOM 1464 N N . GLY A 1 192 ? 26.739 -7.735 -21.120 1.00 94.75 192 GLY A N 1
ATOM 1465 C CA . GLY A 1 192 ? 26.737 -7.887 -19.658 1.00 94.75 192 GLY A CA 1
ATOM 1466 C C . GLY A 1 192 ? 26.826 -6.587 -18.857 1.00 94.75 192 GLY A C 1
ATOM 1467 O O . GLY A 1 192 ? 26.676 -6.631 -17.638 1.00 94.75 192 GLY A O 1
ATOM 1468 N N . ARG A 1 193 ? 27.046 -5.429 -19.487 1.00 95.00 193 ARG A N 1
ATOM 1469 C CA . ARG A 1 193 ? 27.015 -4.137 -18.793 1.00 95.00 193 ARG A CA 1
ATOM 1470 C C . ARG A 1 193 ? 25.568 -3.735 -18.493 1.00 95.00 193 ARG A C 1
ATOM 1472 O O . ARG A 1 193 ? 24.799 -3.588 -19.445 1.00 95.00 193 ARG A O 1
ATOM 1479 N N . PRO A 1 194 ? 25.182 -3.566 -17.216 1.00 93.25 194 PRO A N 1
ATOM 1480 C CA . PRO A 1 194 ? 23.796 -3.320 -16.847 1.00 93.25 194 PRO A CA 1
ATOM 1481 C C . PRO A 1 194 ? 23.353 -1.898 -17.207 1.00 93.25 194 PRO A C 1
ATOM 1483 O O . PRO A 1 194 ? 24.070 -0.926 -16.978 1.00 93.25 194 PRO A O 1
ATOM 1486 N N . LEU A 1 195 ? 22.123 -1.791 -17.698 1.00 90.56 195 LEU A N 1
ATOM 1487 C CA . LEU A 1 195 ? 21.400 -0.560 -17.986 1.00 90.56 195 LEU A CA 1
ATOM 1488 C C . LEU A 1 195 ? 19.988 -0.713 -17.410 1.00 90.56 195 LEU A C 1
ATOM 1490 O O . LEU A 1 195 ? 19.242 -1.619 -17.789 1.00 90.56 195 LEU A O 1
ATOM 1494 N N . ARG A 1 196 ? 19.635 0.119 -16.429 1.00 85.38 196 ARG A N 1
ATOM 1495 C CA . ARG A 1 196 ? 18.398 -0.045 -15.653 1.00 85.38 196 ARG A CA 1
ATOM 1496 C C . ARG A 1 196 ? 17.339 0.950 -16.108 1.00 85.38 196 ARG A C 1
ATOM 1498 O O . ARG A 1 196 ? 17.576 2.153 -16.086 1.00 85.38 196 ARG A O 1
ATOM 1505 N N . GLY A 1 197 ? 16.148 0.446 -16.413 1.00 81.44 197 GLY A N 1
ATOM 1506 C CA . GLY A 1 197 ? 15.013 1.262 -16.816 1.00 81.44 197 GLY A CA 1
ATOM 1507 C C . GLY A 1 197 ? 15.046 1.674 -18.286 1.00 81.44 197 GLY A C 1
ATOM 1508 O O . GLY A 1 197 ? 15.930 1.311 -19.060 1.00 81.44 197 GLY A O 1
ATOM 1509 N N . ALA A 1 198 ? 14.017 2.426 -18.671 1.00 87.19 198 ALA A N 1
ATOM 1510 C CA . ALA A 1 198 ? 13.894 2.987 -20.007 1.00 87.19 198 ALA A CA 1
ATOM 1511 C C . ALA A 1 198 ? 14.790 4.228 -20.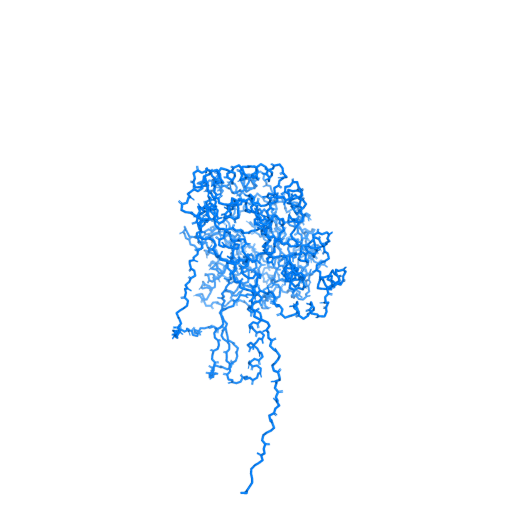118 1.00 87.19 198 ALA A C 1
ATOM 1513 O O . ALA A 1 198 ? 14.398 5.307 -19.668 1.00 87.19 198 ALA A O 1
ATOM 1514 N N . VAL A 1 199 ? 15.986 4.070 -20.686 1.00 88.25 199 VAL A N 1
ATOM 1515 C CA . VAL A 1 199 ? 16.927 5.184 -20.875 1.00 88.25 199 VAL A CA 1
ATOM 1516 C C . VAL A 1 199 ? 16.709 5.897 -22.217 1.00 88.25 199 VAL A C 1
ATOM 1518 O O . VAL A 1 199 ? 16.189 5.291 -23.160 1.00 88.25 199 VAL A O 1
ATOM 1521 N N . PRO A 1 200 ? 17.107 7.175 -22.351 1.00 91.06 200 PRO A N 1
ATOM 1522 C CA . PRO A 1 200 ? 17.086 7.880 -23.630 1.00 91.06 200 PRO A CA 1
ATOM 1523 C C . PRO A 1 200 ? 17.978 7.217 -24.688 1.00 91.06 200 PRO A C 1
ATOM 1525 O O . PRO A 1 200 ? 19.007 6.624 -24.369 1.00 91.06 200 PRO A O 1
ATOM 1528 N N . PHE A 1 201 ? 17.636 7.403 -25.969 1.00 94.25 201 PHE A N 1
ATOM 1529 C CA . PHE A 1 201 ? 18.397 6.840 -27.094 1.00 94.25 201 PHE A CA 1
ATOM 1530 C C . PHE A 1 201 ? 19.892 7.174 -27.041 1.00 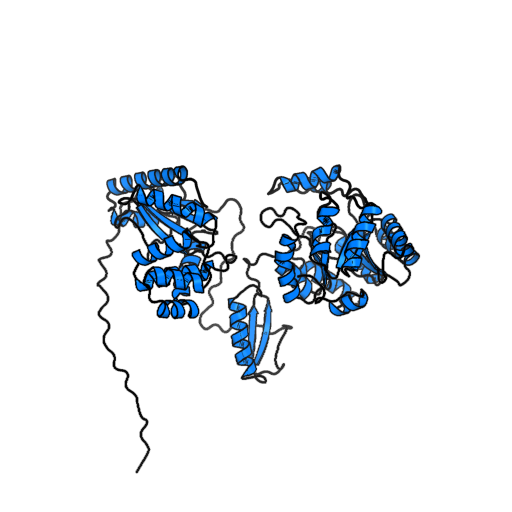94.25 201 PHE A C 1
ATOM 1532 O O . PHE A 1 201 ? 20.713 6.290 -27.226 1.00 94.25 201 PHE A O 1
ATOM 1539 N N . GLN A 1 202 ? 20.241 8.426 -26.730 1.00 89.44 202 GLN A N 1
ATOM 1540 C CA . GLN A 1 202 ? 21.634 8.888 -26.691 1.00 89.44 202 GLN A CA 1
ATOM 1541 C C . GLN A 1 202 ? 22.466 8.170 -25.620 1.00 89.44 202 GLN A C 1
ATOM 1543 O O . GLN A 1 202 ? 23.660 7.962 -25.803 1.00 89.44 202 GLN A O 1
ATOM 1548 N N . GLU A 1 203 ? 21.847 7.795 -24.497 1.00 91.56 203 GLU A N 1
ATOM 1549 C CA . GLU A 1 203 ? 22.523 7.047 -23.434 1.00 91.56 203 GLU A CA 1
ATOM 1550 C C . GLU A 1 203 ? 22.752 5.594 -23.858 1.00 91.56 203 GLU A C 1
ATOM 1552 O O . GLU A 1 203 ? 23.856 5.072 -23.715 1.00 91.56 203 GLU A O 1
ATOM 1557 N N . LEU A 1 204 ? 21.729 4.963 -24.441 1.00 96.19 204 LEU A N 1
ATOM 1558 C CA . LEU A 1 204 ? 21.837 3.609 -24.979 1.00 96.19 204 LEU A CA 1
ATOM 1559 C C . LEU A 1 204 ? 22.879 3.529 -26.116 1.00 96.19 204 LEU A C 1
ATOM 1561 O O . LEU A 1 204 ? 23.696 2.611 -26.126 1.00 96.19 204 LEU A O 1
ATOM 1565 N N . GLU A 1 205 ? 22.881 4.498 -27.033 1.00 96.50 205 GLU A N 1
ATOM 1566 C CA . GLU A 1 205 ? 23.841 4.617 -28.139 1.00 96.50 205 GLU A CA 1
ATOM 1567 C C . GLU A 1 205 ? 25.277 4.802 -27.625 1.00 96.50 205 GLU A C 1
ATOM 1569 O O . GLU A 1 205 ? 26.191 4.122 -28.086 1.00 96.50 205 GLU A O 1
ATOM 1574 N N . ALA A 1 206 ? 25.484 5.646 -26.608 1.00 94.19 206 ALA A N 1
ATOM 1575 C CA . ALA A 1 206 ? 26.803 5.832 -26.007 1.00 94.19 206 ALA A CA 1
ATOM 1576 C C . ALA A 1 206 ? 27.352 4.531 -25.395 1.00 94.19 206 ALA A C 1
ATOM 1578 O O . ALA A 1 206 ? 28.508 4.176 -25.629 1.00 94.19 206 ALA A O 1
ATOM 1579 N N . VAL A 1 207 ? 26.523 3.785 -24.653 1.00 95.75 207 VAL A N 1
ATOM 1580 C CA . VAL A 1 207 ? 26.933 2.490 -24.082 1.00 95.75 207 VAL A CA 1
ATOM 1581 C C . VAL A 1 207 ? 27.194 1.463 -25.185 1.00 95.75 207 VAL A C 1
ATOM 1583 O O . VAL A 1 207 ? 28.149 0.691 -25.087 1.00 95.75 207 VAL A O 1
ATOM 1586 N N . PHE A 1 208 ? 26.383 1.461 -26.245 1.00 97.56 208 PHE A N 1
ATOM 1587 C CA . PHE A 1 208 ? 26.599 0.605 -27.407 1.00 97.56 208 PHE A CA 1
ATOM 1588 C C . PHE A 1 208 ? 27.952 0.881 -28.075 1.00 97.56 208 PHE A C 1
ATOM 1590 O O . PHE A 1 208 ? 28.711 -0.062 -28.284 1.00 97.56 208 PHE A O 1
ATOM 1597 N N . GLU A 1 209 ? 28.298 2.141 -28.355 1.00 97.31 209 GLU A N 1
ATOM 1598 C CA . GLU A 1 209 ? 29.574 2.492 -28.995 1.00 97.31 209 GLU A CA 1
ATOM 1599 C C . GLU A 1 209 ? 30.787 2.138 -28.120 1.00 97.31 209 GLU A C 1
ATOM 1601 O O . GLU A 1 209 ? 31.806 1.656 -28.624 1.00 97.31 209 GLU A O 1
ATOM 1606 N N . GLU A 1 210 ? 30.675 2.297 -26.799 1.00 96.31 210 GLU A N 1
ATOM 1607 C CA . GLU A 1 210 ? 31.707 1.857 -25.854 1.00 96.31 210 GLU A CA 1
ATOM 1608 C C . GLU A 1 210 ? 31.908 0.332 -25.908 1.00 96.31 210 GLU A C 1
ATOM 1610 O O . GLU A 1 210 ? 33.038 -0.147 -26.047 1.00 96.31 210 GLU A O 1
ATOM 1615 N N . GLU A 1 211 ? 30.825 -0.447 -25.858 1.00 97.19 211 GLU A N 1
ATOM 1616 C CA . GLU A 1 211 ? 30.893 -1.912 -25.936 1.00 97.19 211 GLU A CA 1
ATOM 1617 C C . GLU A 1 211 ? 31.359 -2.406 -27.308 1.00 97.19 211 GLU A C 1
ATOM 1619 O O . GLU A 1 211 ? 32.124 -3.371 -27.399 1.00 97.19 211 GLU A O 1
ATOM 1624 N N . ARG A 1 212 ? 30.967 -1.713 -28.376 1.00 97.62 212 ARG A N 1
ATOM 1625 C CA . ARG A 1 212 ? 31.413 -1.963 -29.746 1.00 97.62 212 ARG A CA 1
ATOM 1626 C C . ARG A 1 212 ? 32.919 -1.743 -29.890 1.00 97.62 212 ARG A C 1
ATOM 1628 O O . ARG A 1 212 ? 33.606 -2.586 -30.468 1.00 97.62 212 ARG A O 1
ATOM 1635 N N . ALA A 1 213 ? 33.470 -0.671 -29.321 1.00 96.81 213 ALA A N 1
ATOM 1636 C CA . ALA A 1 213 ? 34.913 -0.423 -29.328 1.00 96.81 213 ALA A CA 1
ATOM 1637 C C . ALA A 1 213 ? 35.701 -1.500 -28.555 1.00 96.81 213 ALA A C 1
ATOM 1639 O O . ALA A 1 213 ? 36.775 -1.933 -28.996 1.00 96.81 213 ALA A O 1
ATOM 1640 N N . LEU A 1 214 ? 35.160 -1.979 -27.428 1.00 96.31 214 LEU A N 1
ATOM 1641 C CA . LEU A 1 214 ? 35.735 -3.100 -26.677 1.00 96.31 214 LEU A CA 1
ATOM 1642 C C . LEU A 1 214 ? 35.697 -4.397 -27.491 1.00 96.31 214 LEU A C 1
ATOM 1644 O O . LEU A 1 214 ? 36.705 -5.096 -27.572 1.00 96.31 214 LEU A O 1
ATOM 1648 N N . ALA A 1 215 ? 34.585 -4.685 -28.164 1.00 96.25 215 ALA A N 1
ATOM 1649 C CA . ALA A 1 215 ? 34.462 -5.839 -29.046 1.00 96.25 215 ALA A CA 1
ATOM 1650 C C . ALA A 1 215 ? 35.493 -5.810 -30.190 1.00 96.25 215 ALA A C 1
ATOM 1652 O O . ALA A 1 215 ? 36.207 -6.790 -30.406 1.00 96.25 215 ALA A O 1
ATOM 1653 N N . LEU A 1 216 ? 35.661 -4.666 -30.862 1.00 96.31 216 LEU A N 1
ATOM 1654 C CA . LEU A 1 216 ? 36.679 -4.491 -31.906 1.00 96.31 216 LEU A CA 1
ATOM 1655 C C . LEU A 1 216 ? 38.104 -4.677 -31.364 1.00 96.31 216 LEU A C 1
ATOM 1657 O O . LEU A 1 216 ? 38.948 -5.296 -32.013 1.00 96.31 216 LEU A O 1
ATOM 1661 N N . THR A 1 217 ? 38.370 -4.196 -30.150 1.00 95.44 217 THR A N 1
ATOM 1662 C CA . THR A 1 217 ? 39.655 -4.409 -29.470 1.00 95.44 217 THR A CA 1
ATOM 1663 C C . THR A 1 217 ? 39.879 -5.891 -29.148 1.00 95.44 217 THR A C 1
ATOM 1665 O O . THR A 1 217 ? 40.986 -6.399 -29.319 1.00 95.44 217 THR A O 1
ATOM 1668 N N . ALA A 1 218 ? 38.843 -6.618 -28.722 1.00 94.06 218 ALA A N 1
ATOM 1669 C CA . ALA A 1 218 ? 38.919 -8.059 -28.490 1.00 94.06 218 ALA A CA 1
ATOM 1670 C C . ALA A 1 218 ? 39.224 -8.828 -29.786 1.00 94.06 218 ALA A C 1
ATOM 1672 O O . ALA A 1 218 ? 40.070 -9.724 -29.783 1.00 94.06 218 ALA A O 1
ATOM 1673 N N . MET A 1 219 ? 38.619 -8.424 -30.908 1.00 94.69 219 MET A N 1
ATOM 1674 C CA . MET A 1 219 ? 38.920 -8.991 -32.227 1.00 94.69 219 MET A CA 1
ATOM 1675 C C . MET A 1 219 ? 40.378 -8.764 -32.632 1.00 94.69 219 MET A C 1
ATOM 1677 O O . MET A 1 219 ? 41.038 -9.691 -33.095 1.00 94.69 219 MET A O 1
ATOM 1681 N N . GLN A 1 220 ? 40.923 -7.566 -32.397 1.00 93.44 220 GLN A N 1
ATOM 1682 C CA . GLN A 1 220 ? 42.345 -7.282 -32.638 1.00 93.44 220 GLN A CA 1
ATOM 1683 C C . GLN A 1 220 ? 43.275 -8.140 -31.770 1.00 93.44 220 GLN A C 1
ATOM 1685 O O . GLN A 1 220 ? 44.384 -8.465 -32.191 1.00 93.44 220 GLN A O 1
ATOM 1690 N N . ARG A 1 221 ? 42.825 -8.538 -30.573 1.00 91.75 221 ARG A N 1
ATOM 1691 C CA . ARG A 1 221 ? 43.546 -9.466 -29.687 1.00 91.75 221 ARG A CA 1
ATOM 1692 C C . ARG A 1 221 ? 43.412 -10.934 -30.110 1.00 91.75 221 ARG A C 1
ATOM 1694 O O . ARG A 1 221 ? 44.092 -11.773 -29.531 1.00 91.75 221 ARG A O 1
ATOM 1701 N N . GLY A 1 222 ? 42.595 -11.243 -31.118 1.00 91.62 222 GLY A N 1
ATOM 1702 C CA . GLY A 1 222 ? 42.421 -12.590 -31.664 1.00 91.62 222 GLY A CA 1
ATOM 1703 C C . GLY A 1 222 ? 41.169 -13.326 -31.183 1.00 91.62 222 GLY A C 1
ATOM 1704 O O . GLY A 1 222 ? 41.072 -14.530 -31.403 1.00 91.62 222 GLY A O 1
ATOM 1705 N N . VAL A 1 223 ? 40.213 -12.644 -30.536 1.00 92.06 223 VAL A N 1
ATOM 1706 C CA . VAL A 1 223 ? 38.896 -13.227 -30.225 1.00 92.06 223 VAL A CA 1
ATOM 1707 C C . VAL A 1 223 ? 38.046 -13.264 -31.507 1.00 92.06 223 VAL A C 1
ATOM 1709 O O . VAL A 1 223 ? 37.800 -12.204 -32.085 1.00 92.06 223 VAL A O 1
ATOM 1712 N N . PRO A 1 224 ? 37.581 -14.439 -31.972 1.00 93.12 224 PRO A N 1
ATOM 1713 C CA . PRO A 1 224 ? 36.699 -14.531 -33.134 1.00 93.12 224 PRO A CA 1
ATOM 1714 C C . PRO A 1 224 ? 35.384 -13.778 -32.910 1.00 93.12 224 PRO A C 1
ATOM 1716 O O . PRO A 1 224 ? 34.878 -13.731 -31.786 1.00 93.12 224 PRO A O 1
ATOM 1719 N N . ARG A 1 225 ? 34.818 -13.197 -33.975 1.00 93.38 225 ARG A N 1
ATOM 1720 C CA . ARG A 1 225 ? 33.628 -12.329 -33.891 1.00 93.38 225 ARG A CA 1
ATOM 1721 C C . ARG A 1 225 ? 32.427 -13.070 -33.294 1.00 93.38 225 ARG A C 1
ATOM 1723 O O . ARG A 1 225 ? 31.720 -12.537 -32.450 1.00 93.38 225 ARG A O 1
ATOM 1730 N N . GLU A 1 226 ? 32.244 -14.323 -33.681 1.00 91.88 226 GLU A N 1
ATOM 1731 C CA . GLU A 1 226 ? 31.199 -15.231 -33.214 1.00 91.88 226 GLU A CA 1
ATOM 1732 C C . GLU A 1 226 ? 31.325 -15.610 -31.726 1.00 91.88 226 GLU A C 1
ATOM 1734 O O . GLU A 1 226 ? 30.347 -16.025 -31.110 1.00 91.88 226 GLU A O 1
ATOM 1739 N N . LEU A 1 227 ? 32.504 -15.421 -31.121 1.00 93.00 227 LEU A N 1
ATOM 1740 C CA . LEU A 1 227 ? 32.774 -15.734 -29.715 1.00 93.00 227 LEU A CA 1
ATOM 1741 C C . LEU A 1 227 ? 32.851 -14.494 -28.815 1.00 93.00 227 LEU A C 1
ATOM 1743 O O . LEU A 1 227 ? 33.131 -14.630 -27.623 1.00 93.00 227 LEU A O 1
ATOM 1747 N N . LEU A 1 228 ? 32.596 -13.290 -29.342 1.00 94.62 228 LEU A N 1
ATOM 1748 C CA . LEU A 1 228 ? 32.742 -12.038 -28.589 1.00 94.62 228 LEU A CA 1
ATOM 1749 C C . LEU A 1 228 ? 31.881 -12.000 -27.328 1.00 94.62 228 LEU A C 1
ATOM 1751 O O . LEU A 1 228 ? 32.382 -11.661 -26.257 1.00 94.62 228 LEU A O 1
ATOM 1755 N N . TYR A 1 229 ? 30.613 -12.401 -27.430 1.00 95.06 229 TYR A N 1
ATOM 1756 C CA . TYR A 1 229 ? 29.724 -12.425 -26.271 1.00 95.06 229 TYR A CA 1
ATOM 1757 C C . TYR A 1 229 ? 30.191 -13.430 -25.214 1.00 95.06 229 TYR A C 1
ATOM 1759 O O . TYR A 1 229 ? 30.280 -13.100 -24.034 1.00 95.06 229 TYR A O 1
ATOM 1767 N N . ALA A 1 230 ? 30.572 -14.638 -25.637 1.00 93.06 230 ALA A N 1
ATOM 1768 C CA . ALA A 1 230 ? 31.084 -15.667 -24.737 1.00 93.06 230 ALA A CA 1
ATOM 1769 C C . ALA A 1 230 ? 32.393 -15.227 -24.050 1.00 93.06 230 ALA A C 1
ATOM 1771 O O . ALA A 1 230 ? 32.578 -15.461 -22.854 1.00 93.06 230 ALA A O 1
ATOM 1772 N N . ALA A 1 231 ? 33.277 -14.526 -24.768 1.00 93.12 231 ALA A N 1
ATOM 1773 C CA . ALA A 1 231 ? 34.493 -13.941 -24.210 1.00 93.12 231 ALA A CA 1
ATOM 1774 C C . ALA A 1 231 ? 34.190 -12.826 -23.192 1.00 93.12 231 ALA A C 1
ATOM 1776 O O . ALA A 1 231 ? 34.786 -12.820 -22.114 1.00 93.12 231 ALA A O 1
ATOM 1777 N N . ALA A 1 232 ? 33.229 -11.942 -23.484 1.00 93.31 232 ALA A N 1
ATOM 1778 C CA . ALA A 1 232 ? 32.768 -10.918 -22.547 1.00 93.31 232 ALA A CA 1
ATOM 1779 C C . ALA A 1 232 ? 32.154 -11.542 -21.281 1.00 93.31 232 ALA A C 1
ATOM 1781 O O . ALA A 1 232 ? 32.465 -11.116 -20.171 1.00 93.31 232 ALA A O 1
ATOM 1782 N N . MET A 1 233 ? 31.341 -12.596 -21.428 1.00 94.38 233 MET A N 1
ATOM 1783 C CA . MET A 1 233 ? 30.722 -13.312 -20.305 1.00 94.38 233 MET A CA 1
ATOM 1784 C C . MET A 1 233 ? 31.745 -14.074 -19.460 1.00 94.38 233 MET A C 1
ATOM 1786 O O . MET A 1 233 ? 31.583 -14.168 -18.246 1.00 94.38 233 MET A O 1
ATOM 1790 N N . ARG A 1 234 ? 32.827 -14.585 -20.061 1.00 92.06 234 ARG A N 1
ATOM 1791 C CA . ARG A 1 234 ? 33.937 -15.216 -19.327 1.00 92.06 234 ARG A CA 1
ATOM 1792 C C . ARG A 1 234 ? 34.627 -14.236 -18.374 1.00 92.06 234 ARG A C 1
ATOM 1794 O O . ARG A 1 234 ? 35.066 -14.658 -17.310 1.00 92.06 234 ARG A O 1
ATOM 1801 N N . GLU A 1 235 ? 34.694 -12.960 -18.750 1.00 89.69 235 GLU A N 1
ATOM 1802 C CA . GLU A 1 235 ? 35.280 -11.866 -17.961 1.00 89.69 235 GLU A CA 1
ATOM 1803 C C . GLU A 1 235 ? 34.266 -11.129 -17.072 1.00 89.69 235 GLU A C 1
ATOM 1805 O O . GLU A 1 235 ? 34.648 -10.242 -16.310 1.00 89.69 235 GLU A O 1
ATOM 1810 N N . ALA A 1 236 ? 32.986 -11.498 -17.149 1.00 90.88 236 ALA A N 1
ATOM 1811 C CA . ALA A 1 236 ? 31.924 -10.926 -16.339 1.00 90.88 236 ALA A CA 1
ATOM 1812 C C . ALA A 1 236 ? 31.858 -11.560 -14.940 1.00 90.88 236 ALA A C 1
ATOM 1814 O O . ALA A 1 236 ? 32.205 -12.726 -14.731 1.00 90.88 236 ALA A O 1
ATOM 1815 N N . SER A 1 237 ? 31.359 -10.785 -13.980 1.00 86.62 237 SER A N 1
ATOM 1816 C CA . SER A 1 237 ? 31.095 -11.247 -12.620 1.00 86.62 237 SER A CA 1
ATOM 1817 C C . SER A 1 237 ? 29.824 -12.100 -12.569 1.00 86.62 237 SER A C 1
ATOM 1819 O O . SER A 1 237 ? 28.794 -11.719 -13.121 1.00 86.62 237 SER A O 1
ATOM 1821 N N . ASP A 1 238 ? 29.867 -13.212 -11.828 1.00 78.56 238 ASP A N 1
ATOM 1822 C CA . ASP A 1 238 ? 28.673 -14.004 -11.473 1.00 78.56 238 ASP A CA 1
ATOM 1823 C C . ASP A 1 238 ? 27.820 -13.336 -10.389 1.00 78.56 238 ASP A C 1
ATOM 1825 O O . ASP A 1 238 ? 26.715 -13.779 -10.085 1.00 78.56 238 ASP A O 1
ATOM 1829 N N . ARG A 1 239 ? 28.353 -12.291 -9.750 1.00 67.88 239 ARG A N 1
ATOM 1830 C CA . ARG A 1 239 ? 27.661 -11.539 -8.708 1.00 67.88 239 ARG A CA 1
ATOM 1831 C C . ARG A 1 239 ? 27.331 -10.143 -9.224 1.00 67.88 239 ARG A C 1
ATOM 1833 O O . ARG A 1 239 ? 28.276 -9.449 -9.617 1.00 67.88 239 ARG A O 1
ATOM 1840 N N . PRO A 1 240 ? 26.060 -9.698 -9.163 1.00 61.34 240 PRO A N 1
ATOM 1841 C CA . PRO A 1 240 ? 25.757 -8.276 -9.271 1.00 61.34 240 PRO A CA 1
ATOM 1842 C C . PRO A 1 240 ? 26.610 -7.506 -8.258 1.00 61.34 240 PRO A C 1
ATOM 1844 O O . PRO A 1 240 ? 26.821 -7.999 -7.140 1.00 61.34 240 PRO A O 1
ATOM 1847 N N . ALA A 1 241 ? 27.140 -6.335 -8.626 1.00 52.38 241 ALA A N 1
ATOM 1848 C CA . ALA A 1 241 ? 27.809 -5.495 -7.644 1.00 52.38 241 ALA A CA 1
ATOM 1849 C C . ALA A 1 241 ? 26.827 -5.231 -6.489 1.00 52.38 241 ALA A C 1
ATOM 1851 O O . ALA A 1 241 ? 25.623 -5.080 -6.729 1.00 52.38 241 ALA A O 1
ATOM 1852 N N . PRO A 1 242 ? 27.291 -5.215 -5.225 1.00 47.94 242 PRO A N 1
ATOM 1853 C CA . PRO A 1 242 ? 26.431 -4.821 -4.126 1.00 47.94 242 PRO A CA 1
ATOM 1854 C C . PRO A 1 242 ? 25.947 -3.399 -4.404 1.00 47.94 242 PRO A C 1
ATOM 1856 O O . PRO A 1 242 ? 26.726 -2.444 -4.395 1.00 47.94 242 PRO A O 1
ATOM 1859 N N . GLU A 1 243 ? 24.653 -3.278 -4.684 1.00 42.34 243 GLU A N 1
ATOM 1860 C CA . GLU A 1 243 ? 23.957 -2.003 -4.686 1.00 42.34 243 GLU A CA 1
ATOM 1861 C C . GLU A 1 243 ? 24.265 -1.333 -3.339 1.00 42.34 243 GLU A C 1
ATOM 1863 O O . GLU A 1 243 ? 24.207 -1.994 -2.295 1.00 42.34 243 GLU A O 1
ATOM 1868 N N . ARG A 1 244 ? 24.677 -0.056 -3.355 1.00 42.16 244 ARG A N 1
ATOM 1869 C CA . ARG A 1 244 ? 24.877 0.695 -2.109 1.00 42.16 244 ARG A CA 1
ATOM 1870 C C . ARG A 1 244 ? 23.586 0.583 -1.287 1.00 42.16 244 ARG A C 1
ATOM 1872 O O . ARG A 1 244 ? 22.532 1.020 -1.732 1.00 42.16 244 ARG A O 1
ATOM 1879 N N . ASP A 1 245 ? 23.731 -0.060 -0.130 1.00 41.66 245 ASP A N 1
ATOM 1880 C CA . ASP A 1 245 ? 22.748 -0.391 0.904 1.00 41.66 245 ASP A CA 1
ATOM 1881 C C . ASP A 1 245 ? 21.460 -1.118 0.477 1.00 41.66 245 ASP A C 1
ATOM 1883 O O . ASP A 1 245 ? 20.389 -0.534 0.305 1.00 41.66 245 ASP A O 1
ATOM 1887 N N . ARG A 1 246 ? 21.523 -2.458 0.505 1.00 37.28 246 ARG A N 1
ATOM 1888 C CA . ARG A 1 246 ? 20.348 -3.303 0.775 1.00 37.28 246 ARG A CA 1
ATOM 1889 C C . ARG A 1 246 ? 20.732 -4.560 1.575 1.00 37.28 246 ARG A C 1
ATOM 1891 O O . ARG A 1 246 ? 21.738 -5.190 1.249 1.00 37.28 246 ARG A O 1
ATOM 1898 N N . PRO A 1 247 ? 19.973 -4.950 2.621 1.00 33.84 247 PRO A N 1
ATOM 1899 C CA . PRO A 1 247 ? 20.301 -6.123 3.431 1.00 33.84 247 PRO A CA 1
ATOM 1900 C C . PRO A 1 247 ? 20.180 -7.429 2.620 1.00 33.84 247 PRO A C 1
ATOM 1902 O O . PRO A 1 247 ? 19.355 -7.514 1.706 1.00 33.84 247 PRO A O 1
ATOM 1905 N N . PRO A 1 248 ? 20.994 -8.454 2.940 1.00 32.72 248 PRO A N 1
ATOM 1906 C CA . PRO A 1 248 ? 21.120 -9.653 2.120 1.00 32.72 248 PRO A CA 1
ATOM 1907 C C . PRO A 1 248 ? 19.864 -10.529 2.179 1.00 32.72 248 PRO A C 1
ATOM 1909 O O . PRO A 1 248 ? 19.270 -10.724 3.242 1.00 32.72 248 PRO A O 1
ATOM 1912 N N . ALA A 1 249 ? 19.506 -11.123 1.038 1.00 38.09 249 ALA A N 1
ATOM 1913 C CA . ALA A 1 249 ? 18.555 -12.227 0.994 1.00 38.09 249 ALA A CA 1
ATOM 1914 C C . ALA A 1 249 ? 19.153 -13.442 1.722 1.00 38.09 249 ALA A C 1
ATOM 1916 O O . ALA A 1 249 ? 20.326 -13.778 1.539 1.00 38.09 249 ALA A O 1
ATOM 1917 N N . ARG A 1 250 ? 18.353 -14.098 2.571 1.00 35.34 250 ARG A N 1
ATOM 1918 C CA . ARG A 1 250 ? 18.775 -15.332 3.246 1.00 35.34 250 ARG A CA 1
ATOM 1919 C C . ARG A 1 250 ? 18.961 -16.450 2.208 1.00 35.34 250 ARG A C 1
ATOM 1921 O O . ARG A 1 250 ? 18.124 -16.574 1.316 1.00 35.34 250 ARG A O 1
ATOM 1928 N N . PRO A 1 251 ? 20.007 -17.285 2.325 1.00 34.88 251 PRO A N 1
ATOM 1929 C CA . PRO A 1 251 ? 20.217 -18.396 1.406 1.00 34.88 251 PRO A CA 1
ATOM 1930 C C . PRO A 1 251 ? 19.083 -19.425 1.529 1.00 34.88 251 PRO A C 1
ATOM 1932 O O . PRO A 1 251 ? 18.709 -19.814 2.639 1.00 34.88 251 PRO A O 1
ATOM 1935 N N . ARG A 1 252 ? 18.549 -19.880 0.386 1.00 40.28 252 ARG A N 1
ATOM 1936 C CA . ARG A 1 252 ? 17.638 -21.032 0.325 1.00 40.28 252 ARG A CA 1
ATOM 1937 C C . ARG A 1 252 ? 18.404 -22.279 0.781 1.00 40.28 252 ARG A C 1
ATOM 1939 O O . ARG A 1 252 ? 19.481 -22.570 0.269 1.00 40.28 252 ARG A O 1
ATOM 1946 N N . ARG A 1 253 ? 17.861 -23.000 1.765 1.00 39.94 253 ARG A N 1
ATOM 1947 C CA . ARG A 1 253 ? 18.366 -24.317 2.178 1.00 39.94 253 ARG A CA 1
ATOM 1948 C C . ARG A 1 253 ? 17.971 -25.332 1.103 1.00 39.94 253 ARG A C 1
ATOM 1950 O O . ARG A 1 253 ? 16.797 -25.408 0.757 1.00 39.94 253 ARG A O 1
ATOM 1957 N N . GLN A 1 254 ? 18.939 -26.081 0.587 1.00 44.59 254 GLN A N 1
ATOM 1958 C CA . GLN A 1 254 ? 18.699 -27.223 -0.295 1.00 44.59 254 GLN A CA 1
ATOM 1959 C C . GLN A 1 254 ? 17.999 -28.314 0.535 1.00 44.59 254 GLN A C 1
ATOM 1961 O O . GLN A 1 254 ? 18.431 -28.589 1.655 1.00 44.59 254 GLN A O 1
ATOM 1966 N N . LEU A 1 255 ? 16.873 -28.847 0.056 1.00 48.69 255 LEU A N 1
ATOM 1967 C CA . LEU A 1 255 ? 16.185 -29.959 0.719 1.00 48.69 255 LEU A CA 1
ATOM 1968 C C . LEU A 1 255 ? 16.993 -31.239 0.481 1.00 48.69 255 LEU A C 1
ATOM 1970 O O . LEU A 1 255 ? 17.400 -31.505 -0.648 1.00 48.69 255 LEU A O 1
ATOM 1974 N N . ASP A 1 256 ? 17.230 -32.010 1.540 1.00 61.88 256 ASP A N 1
ATOM 1975 C CA . ASP A 1 256 ? 17.985 -33.259 1.468 1.00 61.88 256 ASP A CA 1
ATOM 1976 C C . ASP A 1 256 ? 17.071 -34.372 0.924 1.00 61.88 256 ASP A C 1
ATOM 1978 O O . ASP A 1 256 ? 16.048 -34.705 1.534 1.00 61.88 256 ASP A O 1
ATOM 1982 N N . GLU A 1 257 ? 17.418 -34.962 -0.222 1.00 52.84 257 GLU A N 1
ATOM 1983 C CA . GLU A 1 257 ? 16.654 -36.075 -0.797 1.00 52.84 257 GLU A CA 1
ATOM 1984 C C . GLU A 1 257 ? 16.585 -37.262 0.180 1.00 52.84 257 GLU A C 1
ATOM 1986 O O . GLU A 1 257 ? 17.596 -37.743 0.693 1.00 52.84 257 GLU A O 1
ATOM 1991 N N . GLY A 1 258 ? 15.370 -37.751 0.445 1.00 67.12 258 GLY A N 1
ATOM 1992 C CA . GLY A 1 258 ? 15.129 -38.917 1.304 1.00 67.12 258 GLY A CA 1
ATOM 1993 C C . GLY A 1 258 ? 15.061 -38.634 2.810 1.00 67.12 258 GLY A C 1
ATOM 1994 O O . GLY A 1 258 ? 14.849 -39.567 3.587 1.00 67.12 258 GLY A O 1
ATOM 1995 N N . VAL A 1 259 ? 15.190 -37.377 3.249 1.00 70.88 259 VAL A N 1
ATOM 1996 C CA . VAL A 1 259 ? 15.032 -37.015 4.664 1.00 70.88 259 VAL A CA 1
ATOM 1997 C C . VAL A 1 259 ? 13.556 -36.824 5.012 1.00 70.88 259 VAL A C 1
ATOM 1999 O O . VAL A 1 259 ? 12.858 -35.981 4.453 1.00 70.88 259 VAL A O 1
ATOM 2002 N N . ILE A 1 260 ? 13.077 -37.596 5.990 1.00 74.31 260 ILE A N 1
ATOM 2003 C CA . ILE A 1 260 ? 11.767 -37.387 6.612 1.00 74.31 260 ILE A CA 1
ATOM 2004 C C . ILE A 1 260 ? 11.935 -36.346 7.720 1.00 74.31 260 ILE A C 1
ATOM 2006 O O . ILE A 1 260 ? 12.578 -36.604 8.739 1.00 74.31 260 ILE A O 1
ATOM 2010 N N . TYR A 1 261 ? 11.346 -35.169 7.527 1.00 72.19 261 TYR A N 1
ATOM 2011 C CA . TYR A 1 261 ? 11.366 -34.101 8.520 1.00 72.19 261 TYR A CA 1
ATOM 2012 C C . TYR A 1 261 ? 10.258 -34.299 9.558 1.00 72.19 261 TYR A C 1
ATOM 2014 O O . TYR A 1 261 ? 9.104 -34.568 9.222 1.00 72.19 261 TYR A O 1
ATOM 2022 N N . ALA A 1 262 ? 10.596 -34.116 10.834 1.00 79.25 262 ALA A N 1
ATOM 2023 C CA . ALA A 1 262 ? 9.591 -34.002 11.882 1.00 79.25 262 ALA A CA 1
ATOM 2024 C C . ALA A 1 262 ? 8.867 -32.656 11.731 1.00 79.25 262 ALA A C 1
ATOM 2026 O O . ALA A 1 262 ? 9.461 -31.602 11.959 1.00 79.25 262 ALA A O 1
ATOM 2027 N N . VAL A 1 263 ? 7.589 -32.693 11.350 1.00 74.56 263 VAL A N 1
ATOM 2028 C CA . VAL A 1 263 ? 6.739 -31.501 11.242 1.00 74.56 263 VAL A CA 1
ATOM 2029 C C . VAL A 1 263 ? 5.772 -31.488 12.430 1.00 74.56 263 VAL A C 1
ATOM 2031 O O . VAL A 1 263 ? 4.827 -32.278 12.452 1.00 74.56 263 VAL A O 1
ATOM 2034 N N . PRO A 1 264 ? 6.006 -30.656 13.461 1.00 72.88 264 PRO A N 1
ATOM 2035 C CA . PRO A 1 264 ? 5.149 -30.634 14.639 1.00 72.88 264 PRO A CA 1
ATOM 2036 C C . PRO A 1 264 ? 3.760 -30.084 14.293 1.00 72.88 264 PRO A C 1
ATOM 2038 O O . PRO A 1 264 ? 3.621 -28.975 13.780 1.00 72.88 264 PRO A O 1
ATOM 2041 N N . ALA A 1 265 ? 2.726 -30.865 14.612 1.00 64.19 265 ALA A N 1
ATOM 2042 C CA . ALA A 1 265 ? 1.329 -30.500 14.389 1.00 64.19 265 ALA A CA 1
ATOM 2043 C C . ALA A 1 265 ? 0.899 -29.290 15.240 1.00 64.19 265 ALA A C 1
ATOM 2045 O O . ALA A 1 265 ? 0.273 -28.378 14.710 1.00 64.19 265 ALA A O 1
ATOM 2046 N N . GLY A 1 266 ? 1.318 -29.216 16.511 1.00 66.06 266 GLY A N 1
ATOM 2047 C CA . GLY A 1 266 ? 1.045 -28.086 17.414 1.00 66.06 266 GLY A CA 1
ATOM 2048 C C . GLY A 1 266 ? -0.442 -27.716 17.521 1.00 66.06 266 GLY A C 1
ATOM 2049 O O . GLY A 1 266 ? -1.312 -28.560 17.353 1.00 66.06 266 GLY A O 1
ATOM 2050 N N . ASP A 1 267 ? -0.714 -26.440 17.774 1.00 68.88 267 ASP A N 1
ATOM 2051 C CA . ASP A 1 267 ? -2.035 -25.794 17.864 1.00 68.88 267 ASP A CA 1
ATOM 2052 C C . ASP A 1 267 ? -2.529 -25.214 16.519 1.00 68.88 267 ASP A C 1
ATOM 2054 O O . ASP A 1 267 ? -3.216 -24.194 16.485 1.00 68.88 267 ASP A O 1
ATOM 2058 N N . ALA A 1 268 ? -2.123 -25.801 15.385 1.00 62.44 268 ALA A N 1
ATOM 2059 C CA . ALA A 1 268 ? -2.481 -25.260 14.072 1.00 62.44 268 ALA A CA 1
ATOM 2060 C C . ALA A 1 268 ? -3.999 -25.254 13.872 1.00 62.44 268 ALA A C 1
ATOM 2062 O O . ALA A 1 268 ? -4.635 -26.266 14.180 1.00 62.44 268 ALA A O 1
ATOM 2063 N N . PRO A 1 269 ? -4.570 -24.200 13.260 1.00 67.38 269 PRO A N 1
ATOM 2064 C CA . PRO A 1 269 ? -5.913 -24.278 12.711 1.00 67.38 269 PRO A CA 1
ATOM 2065 C C . PRO A 1 269 ? -6.007 -25.498 11.796 1.00 67.38 269 PRO A C 1
ATOM 2067 O O . PRO A 1 269 ? -5.164 -25.682 10.910 1.00 67.38 269 PRO A O 1
ATOM 2070 N N . GLN A 1 270 ? -7.008 -26.342 12.027 1.00 84.12 270 GLN A N 1
ATOM 2071 C CA . GLN A 1 270 ? -7.198 -27.558 11.251 1.00 84.12 270 GLN A CA 1
ATOM 2072 C C . GLN A 1 270 ? -8.603 -27.661 10.680 1.00 84.12 270 GLN A C 1
ATOM 2074 O O . GLN A 1 270 ? -9.563 -27.135 11.241 1.00 84.12 270 GLN A O 1
ATOM 2079 N N . ILE A 1 271 ? -8.724 -28.414 9.590 1.00 81.69 271 ILE A N 1
ATOM 2080 C CA . ILE A 1 271 ? -10.014 -28.834 9.057 1.00 81.69 271 ILE A CA 1
ATOM 2081 C C . ILE A 1 271 ? -9.977 -30.339 8.780 1.00 81.69 271 ILE A C 1
ATOM 2083 O O . ILE A 1 271 ? -9.089 -30.827 8.078 1.00 81.69 271 ILE A O 1
ATOM 2087 N N . GLY A 1 272 ? -10.969 -31.060 9.302 1.00 86.75 272 GLY A N 1
ATOM 2088 C CA . GLY A 1 272 ? -11.062 -32.525 9.287 1.00 86.75 272 GLY A CA 1
ATOM 2089 C C . GLY A 1 272 ? -11.037 -33.117 10.706 1.00 86.75 272 GLY A C 1
ATOM 2090 O O . GLY A 1 272 ? -10.864 -32.364 11.664 1.00 86.75 272 GLY A O 1
ATOM 2091 N N . PRO A 1 273 ? -11.235 -34.439 10.855 1.00 89.69 273 PRO A N 1
ATOM 2092 C CA . PRO A 1 273 ? -11.248 -35.105 12.160 1.00 89.69 273 PRO A CA 1
ATOM 2093 C C . PRO A 1 273 ? -9.896 -35.042 12.888 1.00 89.69 273 PRO A C 1
ATOM 2095 O O . PRO A 1 273 ? -8.841 -35.182 12.264 1.00 89.69 273 PRO A O 1
ATOM 2098 N N . ASP A 1 274 ? -9.924 -34.908 14.218 1.00 84.44 274 ASP A N 1
ATOM 2099 C CA . ASP A 1 274 ? -8.727 -34.914 15.078 1.00 84.44 274 ASP A CA 1
ATOM 2100 C C . ASP A 1 274 ? -7.894 -36.199 14.954 1.00 84.44 274 ASP A C 1
ATOM 2102 O O . ASP A 1 274 ? -6.666 -36.179 15.095 1.00 84.44 274 ASP A O 1
ATOM 2106 N N . ASP A 1 275 ? -8.562 -37.317 14.684 1.00 88.31 275 ASP A N 1
ATOM 2107 C CA . ASP A 1 275 ? -8.004 -38.663 14.578 1.00 88.31 275 ASP A CA 1
ATOM 2108 C C . ASP A 1 275 ? -7.767 -39.110 13.126 1.00 88.31 275 ASP A C 1
ATOM 2110 O O . ASP A 1 275 ? -7.472 -40.281 12.876 1.00 88.31 275 ASP A O 1
ATOM 2114 N N . ALA A 1 276 ? -7.846 -38.184 12.162 1.00 91.75 276 ALA A N 1
ATOM 2115 C CA . ALA A 1 276 ? -7.649 -38.500 10.756 1.00 91.75 276 ALA A CA 1
ATOM 2116 C C . ALA A 1 276 ? -6.273 -39.173 10.515 1.00 91.75 276 ALA A C 1
ATOM 2118 O O . ALA A 1 276 ? -5.230 -38.591 10.840 1.00 91.75 276 ALA A O 1
ATOM 2119 N N . PRO A 1 277 ? -6.226 -40.372 9.899 1.00 91.06 277 PRO A N 1
ATOM 2120 C CA . PRO A 1 277 ? -4.995 -41.136 9.684 1.00 91.06 277 PRO A CA 1
ATOM 2121 C C . PRO A 1 277 ? -3.959 -40.431 8.800 1.00 91.06 277 PRO A C 1
ATOM 2123 O O . PRO A 1 277 ? -2.786 -40.797 8.836 1.00 91.06 277 PRO A O 1
ATOM 2126 N N . VAL A 1 278 ? -4.365 -39.442 7.998 1.00 92.12 278 VAL A N 1
ATOM 2127 C CA . VAL A 1 278 ? -3.465 -38.626 7.178 1.00 92.12 278 VAL A CA 1
ATOM 2128 C C . VAL A 1 278 ? -3.556 -37.169 7.619 1.00 92.12 278 VAL A C 1
ATOM 2130 O O . VAL A 1 278 ? -4.620 -36.553 7.581 1.00 92.12 278 VAL A O 1
ATOM 2133 N N . THR A 1 279 ? -2.413 -36.609 8.015 1.00 90.56 279 THR A N 1
ATOM 2134 C CA . THR A 1 279 ? -2.266 -35.195 8.375 1.00 90.56 279 THR A CA 1
ATOM 2135 C C . THR A 1 279 ? -1.467 -34.483 7.291 1.00 90.56 279 THR A C 1
ATOM 2137 O O . THR A 1 279 ? -0.289 -34.779 7.103 1.00 90.56 279 THR A O 1
ATOM 2140 N N . ILE A 1 280 ? -2.093 -33.541 6.591 1.00 90.50 280 ILE A N 1
ATOM 2141 C CA . ILE A 1 280 ? -1.411 -32.646 5.654 1.00 90.50 280 ILE A CA 1
ATOM 2142 C C . ILE A 1 280 ? -1.087 -31.368 6.422 1.00 90.50 280 ILE A C 1
ATOM 2144 O O . ILE A 1 280 ? -2.003 -30.681 6.857 1.00 90.50 280 ILE A O 1
ATOM 2148 N N . VAL A 1 281 ? 0.193 -31.047 6.613 1.00 86.44 281 VAL A N 1
ATOM 2149 C CA . VAL A 1 281 ? 0.606 -29.756 7.189 1.00 86.44 281 VAL A CA 1
ATOM 2150 C C . VAL A 1 281 ? 1.016 -28.844 6.042 1.00 86.44 281 VAL A C 1
ATOM 2152 O O . VAL A 1 281 ? 2.040 -29.080 5.404 1.00 86.44 281 VAL A O 1
ATOM 2155 N N . MET A 1 282 ? 0.205 -27.827 5.758 1.00 77.75 282 MET A N 1
ATOM 2156 C CA . MET A 1 282 ? 0.430 -26.912 4.643 1.00 77.75 282 MET A CA 1
ATOM 2157 C C . MET A 1 282 ? 0.945 -25.567 5.143 1.00 77.75 282 MET A C 1
ATOM 2159 O O . MET A 1 282 ? 0.304 -24.917 5.963 1.00 77.75 282 MET A O 1
ATOM 2163 N N . PHE A 1 283 ? 2.080 -25.139 4.597 1.00 73.81 283 PHE A N 1
ATOM 2164 C CA . PHE A 1 283 ? 2.640 -23.805 4.780 1.00 73.81 283 PHE A CA 1
ATOM 2165 C C . PHE A 1 283 ? 2.215 -22.933 3.594 1.00 73.81 283 PHE A C 1
ATOM 2167 O O . PHE A 1 283 ? 2.608 -23.221 2.467 1.00 73.81 283 PHE A O 1
ATOM 2174 N N . SER A 1 284 ? 1.387 -21.915 3.825 1.00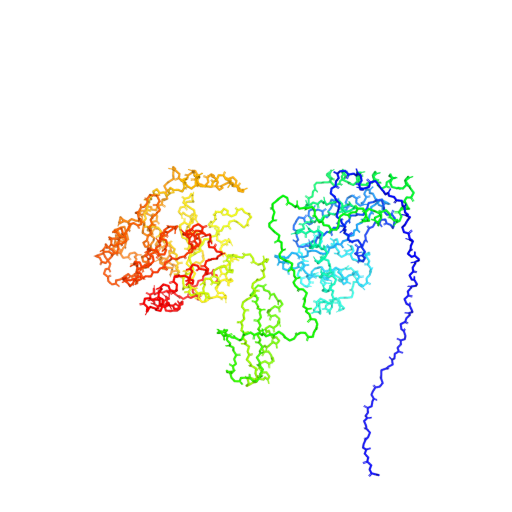 52.16 284 SER A N 1
ATOM 2175 C CA . SER A 1 284 ? 0.678 -21.193 2.761 1.00 52.16 284 SER A CA 1
ATOM 2176 C C . SER A 1 284 ? 0.696 -19.676 2.954 1.00 52.16 284 SER A C 1
ATOM 2178 O O . SER A 1 284 ? 0.755 -19.167 4.074 1.00 52.16 284 SER A O 1
ATOM 2180 N N . ASP A 1 285 ? 0.638 -18.965 1.834 1.00 50.47 285 ASP A N 1
ATOM 2181 C CA . ASP A 1 285 ? 0.551 -17.512 1.715 1.00 50.47 285 ASP A CA 1
ATOM 2182 C C . ASP A 1 285 ? -0.731 -17.162 0.942 1.00 50.47 285 ASP A C 1
ATOM 2184 O O . ASP A 1 285 ? -1.022 -17.759 -0.093 1.00 50.47 285 ASP A O 1
ATOM 2188 N N . PHE A 1 286 ? -1.513 -16.205 1.437 1.00 51.56 286 PHE A N 1
ATOM 2189 C CA . PHE A 1 286 ? -2.791 -15.815 0.836 1.00 51.56 286 PHE A CA 1
ATOM 2190 C C . PHE A 1 286 ? -2.662 -15.053 -0.488 1.00 51.56 286 PHE A C 1
ATOM 2192 O O . PHE A 1 286 ? -3.600 -15.047 -1.278 1.00 51.56 286 PHE A O 1
ATOM 2199 N N . GLN A 1 287 ? -1.510 -14.437 -0.754 1.00 43.47 287 GLN A N 1
ATOM 2200 C CA . GLN A 1 287 ? -1.206 -13.782 -2.027 1.00 43.47 287 GLN A CA 1
ATOM 2201 C C . GLN A 1 287 ? -0.462 -14.720 -2.995 1.00 43.47 287 GLN A C 1
ATOM 2203 O O . GLN A 1 287 ? -0.143 -14.332 -4.113 1.00 43.47 287 GLN A O 1
ATOM 2208 N N . CYS A 1 288 ? -0.206 -15.972 -2.596 1.00 47.09 288 CYS A N 1
ATOM 2209 C CA . CYS A 1 288 ? 0.480 -16.970 -3.409 1.00 47.09 288 CYS A CA 1
ATOM 2210 C C . CYS A 1 288 ? -0.524 -17.749 -4.291 1.00 47.09 288 CYS A C 1
ATOM 2212 O O . CYS A 1 288 ? -1.273 -18.598 -3.792 1.00 47.09 288 CYS A O 1
ATOM 2214 N N . PRO A 1 289 ? -0.529 -17.546 -5.624 1.00 41.47 289 PRO A N 1
ATOM 2215 C CA . PRO A 1 289 ? -1.469 -18.224 -6.523 1.00 41.47 289 PRO A CA 1
ATOM 2216 C C . PRO A 1 289 ? -1.238 -19.743 -6.585 1.00 41.47 289 PRO A C 1
ATOM 2218 O O . PRO A 1 289 ? -2.176 -20.514 -6.783 1.00 41.47 289 PRO A O 1
ATOM 2221 N N . PHE A 1 290 ? -0.007 -20.204 -6.347 1.00 61.12 290 PHE A N 1
ATOM 2222 C CA . PHE A 1 290 ? 0.311 -21.630 -6.210 1.00 61.12 290 PHE A CA 1
ATOM 2223 C C . PHE A 1 290 ? -0.333 -22.246 -4.967 1.00 61.12 290 PHE A C 1
ATOM 2225 O O . PHE A 1 290 ? -0.808 -23.376 -5.015 1.00 61.12 290 PHE A O 1
ATOM 2232 N N . CYS A 1 291 ? -0.395 -21.488 -3.876 1.00 58.47 291 CYS A N 1
ATOM 2233 C CA . CYS A 1 291 ? -0.972 -21.911 -2.611 1.00 58.47 291 CYS A CA 1
ATOM 2234 C C . CYS A 1 291 ? -2.498 -22.057 -2.738 1.00 58.47 291 CYS A C 1
ATOM 2236 O O . CYS A 1 291 ? -3.062 -23.040 -2.267 1.00 58.47 291 CYS A O 1
ATOM 2238 N N . SER A 1 292 ? -3.147 -21.162 -3.494 1.00 55.88 292 SER A N 1
ATOM 2239 C CA . SER A 1 292 ? -4.560 -21.291 -3.883 1.00 55.88 292 SER A CA 1
ATOM 2240 C C . SER A 1 292 ? -4.832 -22.547 -4.733 1.00 55.88 292 SER A C 1
ATOM 2242 O O . SER A 1 292 ? -5.744 -23.319 -4.438 1.00 55.88 292 SER A O 1
ATOM 2244 N N . ARG A 1 293 ? -3.989 -22.828 -5.738 1.00 67.81 293 ARG A N 1
ATOM 2245 C CA . ARG A 1 293 ? -4.093 -24.057 -6.556 1.00 67.81 293 ARG A CA 1
ATOM 2246 C C . ARG A 1 293 ? -3.819 -25.342 -5.763 1.00 67.81 293 ARG A C 1
ATOM 2248 O O . ARG A 1 293 ? -4.422 -26.383 -6.021 1.00 67.81 293 ARG A O 1
ATOM 2255 N N . ALA A 1 294 ? -2.906 -25.292 -4.798 1.00 69.50 294 ALA A N 1
ATOM 2256 C CA . ALA A 1 294 ? -2.645 -26.417 -3.908 1.00 69.50 294 ALA A CA 1
ATOM 2257 C C . ALA A 1 294 ? -3.848 -26.679 -2.990 1.00 69.50 294 ALA A C 1
ATOM 2259 O O . ALA A 1 294 ? -4.255 -27.829 -2.833 1.00 69.50 294 ALA A O 1
ATOM 2260 N N . LEU A 1 295 ? -4.456 -25.619 -2.447 1.00 71.44 295 LEU A N 1
ATOM 2261 C CA . LEU A 1 295 ? -5.663 -25.707 -1.626 1.00 71.44 295 LEU A CA 1
ATOM 2262 C C . LEU A 1 295 ? -6.828 -26.358 -2.372 1.00 71.44 295 LEU A C 1
ATOM 2264 O O . LEU A 1 295 ? -7.431 -27.272 -1.821 1.00 71.44 295 LEU A O 1
ATOM 2268 N N . SER A 1 296 ? -7.094 -25.991 -3.631 1.00 70.62 296 SER A N 1
ATOM 2269 C CA . SER A 1 296 ? -8.170 -26.631 -4.405 1.00 70.62 296 SER A CA 1
ATOM 2270 C C . SER A 1 296 ? -7.944 -28.136 -4.586 1.00 70.62 296 SER A C 1
ATOM 2272 O O . SER A 1 296 ? -8.859 -28.937 -4.403 1.00 70.62 296 SER A O 1
ATOM 2274 N N . THR A 1 297 ? -6.701 -28.541 -4.855 1.00 80.50 297 THR A N 1
ATOM 2275 C CA . THR A 1 297 ? -6.322 -29.956 -4.977 1.00 80.50 297 THR A CA 1
ATOM 2276 C C . THR A 1 297 ? -6.495 -30.701 -3.649 1.00 80.50 297 THR A C 1
ATOM 2278 O O . THR A 1 297 ? -6.991 -31.831 -3.612 1.00 80.50 297 THR A O 1
ATOM 2281 N N . ILE A 1 298 ? -6.099 -30.073 -2.539 1.00 83.06 298 ILE A N 1
ATOM 2282 C CA . ILE A 1 298 ? -6.252 -30.632 -1.193 1.00 83.06 298 ILE A CA 1
ATOM 2283 C C . ILE A 1 298 ? -7.733 -30.741 -0.824 1.00 83.06 298 ILE A C 1
ATOM 2285 O O . ILE A 1 298 ? -8.141 -31.759 -0.268 1.00 83.06 298 ILE A O 1
ATOM 2289 N N . ASP A 1 299 ? -8.552 -29.750 -1.159 1.00 80.62 299 ASP A N 1
ATOM 2290 C CA . ASP A 1 299 ? -9.986 -29.765 -0.881 1.00 80.62 299 ASP A CA 1
ATOM 2291 C C . ASP A 1 299 ? -10.715 -30.838 -1.689 1.00 80.62 299 ASP A C 1
ATOM 2293 O O . ASP A 1 299 ? -11.544 -31.557 -1.132 1.00 80.62 299 ASP A O 1
ATOM 2297 N N . GLU A 1 300 ? -10.349 -31.057 -2.954 1.00 84.56 300 GLU A N 1
ATOM 2298 C CA . GLU A 1 300 ? -10.847 -32.204 -3.719 1.00 84.56 300 GLU A CA 1
ATOM 2299 C C . GLU A 1 300 ? -10.460 -33.547 -3.089 1.00 84.56 300 GLU A C 1
ATOM 2301 O O . GLU A 1 300 ? -11.248 -34.500 -3.095 1.00 84.56 300 GLU A O 1
ATOM 2306 N N . LEU A 1 301 ? -9.237 -33.654 -2.567 1.00 86.94 301 LEU A N 1
ATOM 2307 C CA . LEU A 1 301 ? -8.757 -34.865 -1.910 1.00 86.94 301 LEU A CA 1
ATOM 2308 C C . LEU A 1 301 ? -9.502 -35.103 -0.589 1.00 86.94 301 LEU A C 1
ATOM 2310 O O . LEU A 1 301 ? -9.903 -36.231 -0.298 1.00 86.94 301 LEU A O 1
ATOM 2314 N N . ARG A 1 302 ? -9.745 -34.037 0.179 1.00 90.69 302 ARG A N 1
ATOM 2315 C CA . ARG A 1 302 ? -10.528 -34.056 1.420 1.00 90.69 302 ARG A CA 1
ATOM 2316 C C . ARG A 1 302 ? -11.990 -34.394 1.155 1.00 90.69 302 ARG A C 1
ATOM 2318 O O . ARG A 1 302 ? -12.544 -35.218 1.870 1.00 90.69 302 ARG A O 1
ATOM 2325 N N . ALA A 1 303 ? -12.592 -33.858 0.097 1.00 85.75 303 ALA A N 1
ATOM 2326 C CA . ALA A 1 303 ? -13.957 -34.193 -0.304 1.00 85.75 303 ALA A CA 1
ATOM 2327 C C . ALA A 1 303 ? -14.105 -35.678 -0.679 1.00 85.75 303 ALA A C 1
ATOM 2329 O O . ALA A 1 303 ? -15.120 -36.301 -0.373 1.00 85.75 303 ALA A O 1
ATOM 2330 N N . ARG A 1 304 ? -13.077 -36.275 -1.298 1.00 92.62 304 ARG A N 1
ATOM 2331 C CA . ARG A 1 304 ? -13.026 -37.717 -1.604 1.00 92.62 304 ARG A CA 1
ATOM 2332 C C . ARG A 1 304 ? -12.745 -38.595 -0.378 1.00 92.62 304 ARG A C 1
ATOM 2334 O O . ARG A 1 304 ? -13.040 -39.791 -0.403 1.00 92.62 304 ARG A O 1
ATOM 2341 N N . HIS A 1 305 ? -12.168 -38.026 0.679 1.00 91.50 305 HIS A N 1
ATOM 2342 C CA . HIS A 1 305 ? -11.699 -38.741 1.867 1.00 91.50 305 HIS A CA 1
ATOM 2343 C C . HIS A 1 305 ? -11.998 -37.983 3.181 1.00 91.50 305 HIS A C 1
ATOM 2345 O O . HIS A 1 305 ? -11.072 -37.730 3.960 1.00 91.50 305 HIS A O 1
ATOM 2351 N N . PRO A 1 306 ? -13.269 -37.641 3.461 1.00 82.88 306 PRO A N 1
ATOM 2352 C CA . PRO A 1 306 ? -13.636 -36.688 4.516 1.00 82.88 306 PRO A CA 1
ATOM 2353 C C . PRO A 1 306 ? -13.244 -37.149 5.926 1.00 82.88 306 PRO A C 1
ATOM 2355 O O . PRO A 1 306 ? -12.820 -36.331 6.736 1.00 82.88 306 PRO A O 1
ATOM 2358 N N . ASP A 1 307 ? -13.286 -38.460 6.186 1.00 90.75 307 ASP A N 1
ATOM 2359 C CA . ASP A 1 307 ? -12.951 -39.039 7.496 1.00 90.75 307 ASP A CA 1
ATOM 2360 C C . ASP A 1 307 ? -11.471 -39.434 7.627 1.00 90.75 307 ASP A C 1
ATOM 2362 O O . ASP A 1 307 ? -11.041 -39.962 8.651 1.00 90.75 307 ASP A O 1
ATOM 2366 N N . ARG A 1 308 ? -10.677 -39.265 6.560 1.00 91.75 308 ARG A N 1
ATOM 2367 C CA . ARG A 1 308 ? -9.304 -39.794 6.503 1.00 91.75 308 ARG A CA 1
ATOM 2368 C C . ARG A 1 308 ? -8.222 -38.729 6.472 1.00 91.75 308 ARG A C 1
ATOM 2370 O O . ARG A 1 308 ? -7.062 -39.065 6.708 1.00 91.75 308 ARG A O 1
ATOM 2377 N N . ILE A 1 309 ? -8.582 -37.486 6.161 1.00 93.12 309 ILE A N 1
ATOM 2378 C CA . ILE A 1 309 ? -7.631 -36.397 5.950 1.00 93.12 309 ILE A CA 1
ATOM 2379 C C . ILE A 1 309 ? -7.982 -35.224 6.852 1.00 93.12 309 ILE A C 1
ATOM 2381 O O . ILE A 1 309 ? -9.081 -34.676 6.767 1.00 93.12 309 ILE A O 1
ATOM 2385 N N . ARG A 1 310 ? -6.999 -34.781 7.636 1.00 91.56 310 ARG A N 1
ATOM 2386 C CA . ARG A 1 310 ? -7.005 -33.448 8.236 1.00 91.56 310 ARG A CA 1
ATOM 2387 C C . ARG A 1 310 ? -5.937 -32.573 7.599 1.00 91.56 310 ARG A C 1
ATOM 2389 O O . ARG A 1 310 ? -4.819 -33.024 7.342 1.00 91.56 310 ARG A O 1
ATOM 2396 N N . LEU A 1 311 ? -6.295 -31.323 7.349 1.00 89.62 311 LEU A N 1
ATOM 2397 C CA . LEU A 1 311 ? -5.390 -30.283 6.880 1.00 89.62 311 LEU A CA 1
ATOM 2398 C C . LEU A 1 311 ? -5.075 -29.363 8.052 1.00 89.62 311 LEU A C 1
ATOM 2400 O O . LEU A 1 311 ? -5.993 -28.767 8.600 1.00 89.62 311 LEU A O 1
ATOM 2404 N N . LEU A 1 312 ? -3.801 -29.240 8.411 1.00 83.44 312 LEU A N 1
ATOM 2405 C CA . LEU A 1 312 ? -3.293 -28.246 9.349 1.00 83.44 312 LEU A CA 1
ATOM 2406 C C . LEU A 1 312 ? -2.710 -27.091 8.545 1.00 83.44 312 LEU A C 1
ATOM 2408 O O . LEU A 1 312 ? -1.798 -27.289 7.739 1.00 83.44 312 LEU A O 1
ATOM 2412 N N . TYR A 1 313 ? -3.228 -25.891 8.779 1.00 71.75 313 TYR A N 1
ATOM 2413 C CA . TYR A 1 313 ? -2.802 -24.684 8.089 1.00 71.75 313 TYR A CA 1
ATOM 2414 C C . TYR A 1 313 ? -1.720 -23.954 8.889 1.00 71.75 313 TYR A C 1
ATOM 2416 O O . TYR A 1 313 ? -1.861 -23.701 10.087 1.00 71.75 313 TYR A O 1
ATOM 2424 N N . ARG A 1 314 ? -0.622 -23.594 8.226 1.00 65.94 314 ARG A N 1
ATOM 2425 C CA . ARG A 1 314 ? 0.468 -22.789 8.778 1.00 65.94 314 ARG A CA 1
ATOM 2426 C C . ARG A 1 314 ? 0.757 -21.628 7.832 1.00 65.94 314 ARG A C 1
ATOM 2428 O O . ARG A 1 314 ? 0.905 -21.817 6.630 1.00 65.94 314 ARG A O 1
ATOM 2435 N N . HIS A 1 315 ? 0.858 -20.420 8.373 1.00 54.81 315 HIS A N 1
ATOM 2436 C CA . HIS A 1 315 ? 1.170 -19.236 7.574 1.00 54.81 315 HIS A CA 1
ATOM 2437 C C . HIS A 1 315 ? 2.647 -19.250 7.158 1.00 54.81 315 HIS A C 1
ATOM 2439 O O . HIS A 1 315 ? 3.528 -19.485 7.987 1.00 54.81 315 HIS A O 1
ATOM 2445 N N . ASN A 1 316 ? 2.915 -18.989 5.881 1.00 55.00 316 ASN A N 1
ATOM 2446 C CA . ASN A 1 316 ? 4.258 -18.854 5.319 1.00 55.00 316 ASN A CA 1
ATOM 2447 C C . ASN A 1 316 ? 4.307 -17.711 4.289 1.00 55.00 316 ASN A C 1
ATOM 2449 O O . ASN A 1 316 ? 4.476 -17.975 3.099 1.00 55.00 316 ASN A O 1
ATOM 2453 N N . PRO A 1 317 ? 4.114 -16.456 4.735 1.00 46.09 317 PRO A N 1
ATOM 2454 C CA . PRO A 1 317 ? 4.071 -15.293 3.856 1.00 46.09 317 PRO A CA 1
ATOM 2455 C C . PRO A 1 317 ? 5.396 -15.115 3.108 1.00 46.09 317 PRO A C 1
ATOM 2457 O O . PRO A 1 317 ? 6.480 -15.125 3.701 1.00 46.09 317 PRO A O 1
ATOM 2460 N N . LEU A 1 318 ? 5.302 -14.952 1.793 1.00 46.78 318 LEU A N 1
ATOM 2461 C CA . LEU A 1 318 ? 6.426 -14.791 0.895 1.00 46.78 318 LEU A CA 1
ATOM 2462 C C . LEU A 1 318 ? 6.868 -13.317 0.882 1.00 46.78 318 LEU A C 1
ATOM 2464 O O . LEU A 1 318 ? 6.046 -12.412 0.742 1.00 46.78 318 LEU A O 1
ATOM 2468 N N . PRO A 1 319 ? 8.179 -13.047 0.995 1.00 36.75 319 PRO A N 1
ATOM 2469 C CA . PRO A 1 319 ? 8.727 -11.718 1.298 1.00 36.75 319 PRO A CA 1
ATOM 2470 C C . PRO A 1 319 ? 8.587 -10.663 0.181 1.00 36.75 319 PRO A C 1
ATOM 2472 O O . PRO A 1 319 ? 9.109 -9.559 0.311 1.00 36.75 319 PRO A O 1
ATOM 2475 N N . PHE A 1 320 ? 7.915 -10.988 -0.923 1.00 42.47 320 PHE A N 1
ATOM 2476 C CA . PHE A 1 320 ? 7.634 -10.097 -2.054 1.00 42.47 320 PHE A CA 1
ATOM 2477 C C . PHE A 1 320 ? 6.154 -9.668 -2.133 1.00 42.47 320 PHE A C 1
ATOM 2479 O O . PHE A 1 320 ? 5.773 -8.939 -3.047 1.00 42.47 320 PHE A O 1
ATOM 2486 N N . HIS A 1 321 ? 5.335 -10.048 -1.148 1.00 45.84 321 HIS A N 1
ATOM 2487 C CA . HIS A 1 321 ? 3.946 -9.615 -0.982 1.00 45.84 321 HIS A CA 1
ATOM 2488 C C . HIS A 1 321 ? 3.852 -8.485 0.067 1.00 45.84 321 HIS A C 1
ATOM 2490 O O . HIS A 1 321 ? 3.984 -8.712 1.264 1.00 45.84 321 HIS A O 1
ATOM 2496 N N . ARG A 1 322 ? 3.701 -7.232 -0.394 1.00 44.03 322 ARG A N 1
ATOM 2497 C CA . ARG A 1 322 ? 4.081 -6.004 0.344 1.00 44.03 322 ARG A CA 1
ATOM 2498 C C . ARG A 1 322 ? 3.032 -5.495 1.363 1.00 44.03 322 ARG A C 1
ATOM 2500 O O . ARG A 1 322 ? 2.343 -4.502 1.161 1.00 44.03 322 ARG A O 1
ATOM 2507 N N . ASP A 1 323 ? 2.958 -6.189 2.488 1.00 48.03 323 ASP A N 1
ATOM 2508 C CA . ASP A 1 323 ? 2.920 -5.718 3.889 1.00 48.03 323 ASP A CA 1
ATOM 2509 C C . ASP A 1 323 ? 1.844 -4.778 4.483 1.00 48.03 323 ASP A C 1
ATOM 2511 O O . ASP A 1 323 ? 1.715 -4.782 5.706 1.00 48.03 323 ASP A O 1
ATOM 2515 N N . ALA A 1 324 ? 1.017 -4.025 3.751 1.00 48.06 324 ALA A N 1
ATOM 2516 C CA . ALA A 1 324 ? -0.109 -3.322 4.408 1.00 48.06 324 ALA A CA 1
ATOM 2517 C C . ALA A 1 324 ? -1.240 -4.305 4.761 1.00 48.06 324 ALA A C 1
ATOM 2519 O O . ALA A 1 324 ? -1.685 -4.399 5.905 1.00 48.06 324 ALA A O 1
ATOM 2520 N N . LEU A 1 325 ? -1.630 -5.100 3.765 1.00 47.81 325 LEU A N 1
ATOM 2521 C CA . LEU A 1 325 ? -2.601 -6.179 3.882 1.00 47.81 325 LEU A CA 1
ATOM 2522 C C . LEU A 1 325 ? -2.075 -7.315 4.789 1.00 47.81 325 LEU A C 1
ATOM 2524 O O . LEU A 1 325 ? -2.770 -7.636 5.746 1.00 47.81 325 LEU A O 1
ATOM 2528 N N . PRO A 1 326 ? -0.846 -7.851 4.625 1.00 51.78 326 PRO A N 1
ATOM 2529 C CA . PRO A 1 326 ? -0.291 -8.840 5.553 1.00 51.78 326 PRO A CA 1
ATOM 2530 C C . PRO A 1 326 ? -0.205 -8.373 7.008 1.00 51.78 326 PRO A C 1
ATOM 2532 O O . PRO A 1 326 ? -0.516 -9.152 7.899 1.00 51.78 326 PRO A O 1
ATOM 2535 N N . ALA A 1 327 ? 0.178 -7.121 7.290 1.00 50.44 327 ALA A N 1
ATOM 2536 C CA . ALA A 1 327 ? 0.263 -6.649 8.674 1.00 50.44 327 ALA A CA 1
ATOM 2537 C C . ALA A 1 327 ? -1.123 -6.472 9.311 1.00 50.44 327 ALA A C 1
ATOM 2539 O O . ALA A 1 327 ? -1.278 -6.724 10.504 1.00 50.44 327 ALA A O 1
ATOM 2540 N N . ALA A 1 328 ? -2.110 -6.044 8.525 1.00 48.72 328 ALA A N 1
ATOM 2541 C CA . ALA A 1 328 ? -3.501 -5.888 8.933 1.00 48.72 328 ALA A CA 1
ATOM 2542 C C . ALA A 1 328 ? -4.210 -7.246 9.107 1.00 48.72 328 ALA A C 1
ATOM 2544 O O . ALA A 1 328 ? -4.894 -7.454 10.107 1.00 48.72 328 ALA A O 1
ATOM 2545 N N . LEU A 1 329 ? -3.969 -8.205 8.207 1.00 55.41 329 LEU A N 1
ATOM 2546 C CA . LEU A 1 329 ? -4.442 -9.584 8.336 1.00 55.41 329 LEU A CA 1
ATOM 2547 C C . LEU A 1 329 ? -3.760 -10.308 9.489 1.00 55.41 329 LEU A C 1
ATOM 2549 O O . LEU A 1 329 ? -4.450 -10.878 10.318 1.00 55.41 329 LEU A O 1
ATOM 2553 N N . ALA A 1 330 ? -2.439 -10.210 9.627 1.00 57.97 330 ALA A N 1
ATOM 2554 C CA . ALA A 1 330 ? -1.730 -10.805 10.756 1.00 57.97 330 ALA A CA 1
ATOM 2555 C C . ALA A 1 330 ? -2.130 -10.153 12.090 1.00 57.97 330 ALA A C 1
ATOM 2557 O O . ALA A 1 330 ? -2.134 -10.818 13.123 1.00 57.97 330 ALA A O 1
ATOM 2558 N N . ALA A 1 331 ? -2.463 -8.856 12.097 1.00 50.78 331 ALA A N 1
ATOM 2559 C CA . ALA A 1 331 ? -3.059 -8.205 13.260 1.00 50.78 331 ALA A CA 1
ATOM 2560 C C . ALA A 1 331 ? -4.440 -8.798 13.567 1.00 50.78 331 ALA A C 1
ATOM 2562 O O . ALA A 1 331 ? -4.689 -9.147 14.718 1.00 50.78 331 ALA A O 1
ATOM 2563 N N . ALA A 1 332 ? -5.301 -8.970 12.561 1.00 57.81 332 ALA A N 1
ATOM 2564 C CA . ALA A 1 332 ? -6.610 -9.596 12.734 1.00 57.81 332 ALA A CA 1
ATOM 2565 C C . ALA A 1 332 ? -6.502 -11.056 13.212 1.00 57.81 332 ALA A C 1
ATOM 2567 O O . ALA A 1 332 ? -7.140 -11.424 14.193 1.00 57.81 332 ALA A O 1
ATOM 2568 N N . GLU A 1 333 ? -5.623 -11.860 12.611 1.00 63.53 333 GLU A N 1
ATOM 2569 C CA . GLU A 1 333 ? -5.306 -13.235 13.026 1.00 63.53 333 GLU A CA 1
ATOM 2570 C C . GLU A 1 333 ? -4.737 -13.293 14.449 1.00 63.53 333 GLU A C 1
ATOM 2572 O O . GLU A 1 333 ? -5.039 -14.206 15.214 1.00 63.53 333 GLU A O 1
ATOM 2577 N N . ALA A 1 334 ? -3.935 -12.299 14.844 1.00 59.75 334 ALA A N 1
ATOM 2578 C CA . ALA A 1 334 ? -3.441 -12.178 16.212 1.00 59.75 334 ALA A CA 1
ATOM 2579 C C . ALA A 1 334 ? -4.538 -11.783 17.222 1.00 59.75 334 ALA A C 1
ATOM 2581 O O . ALA A 1 334 ? -4.310 -11.908 18.430 1.00 59.75 334 ALA A O 1
ATOM 2582 N N . GLY A 1 335 ? -5.710 -11.342 16.752 1.00 70.88 335 GLY A N 1
ATOM 2583 C CA . GLY A 1 335 ? -6.877 -11.000 17.566 1.00 70.88 335 GLY A CA 1
ATOM 2584 C C . GLY A 1 335 ? -7.357 -9.550 17.446 1.00 70.88 335 GLY A C 1
ATOM 2585 O O . GLY A 1 335 ? -8.160 -9.122 18.265 1.00 70.88 335 GLY A O 1
ATOM 2586 N N . ALA A 1 336 ? -6.880 -8.752 16.486 1.00 76.69 336 ALA A N 1
ATOM 2587 C CA . ALA A 1 336 ? -7.410 -7.402 16.292 1.00 76.69 336 ALA A CA 1
ATOM 2588 C C . ALA A 1 336 ? -8.837 -7.451 15.724 1.00 76.69 336 ALA A C 1
ATOM 2590 O O . ALA A 1 336 ? -9.077 -7.988 14.644 1.00 76.69 336 ALA A O 1
ATOM 2591 N N . THR A 1 337 ? -9.782 -6.846 16.441 1.00 91.06 337 THR A N 1
ATOM 2592 C CA . THR A 1 337 ? -11.204 -6.802 16.063 1.00 91.06 337 THR A CA 1
ATOM 2593 C C . THR A 1 337 ? -11.543 -5.6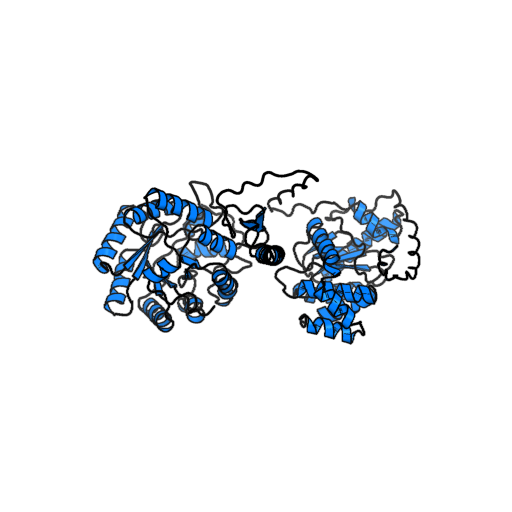86 15.094 1.00 91.06 337 THR A C 1
ATOM 2595 O O . THR A 1 337 ? -12.413 -5.843 14.238 1.00 91.06 337 THR A O 1
ATOM 2598 N N . ILE A 1 338 ? -10.858 -4.556 15.242 1.00 94.75 338 ILE A N 1
ATOM 2599 C CA . ILE A 1 338 ? -11.026 -3.343 14.453 1.00 94.75 338 ILE A CA 1
ATOM 2600 C C . ILE A 1 338 ? -9.652 -2.970 13.900 1.00 94.75 338 ILE A C 1
ATOM 2602 O O . ILE A 1 338 ? -8.676 -2.882 14.647 1.00 94.75 338 ILE A O 1
ATOM 2606 N N . LEU A 1 339 ? -9.577 -2.733 12.594 1.00 89.81 339 LEU A N 1
ATOM 2607 C CA . LEU A 1 339 ? -8.378 -2.265 11.909 1.00 89.81 339 LEU A CA 1
ATOM 2608 C C . LEU A 1 339 ? -8.567 -0.789 11.562 1.00 89.81 339 LEU A C 1
ATOM 2610 O O . LEU A 1 339 ? -9.400 -0.460 10.722 1.00 89.81 339 LEU A O 1
ATOM 2614 N N . HIS A 1 340 ? -7.809 0.092 12.218 1.00 96.06 340 HIS A N 1
ATOM 2615 C CA . HIS A 1 340 ? -7.748 1.516 11.883 1.00 96.06 340 HIS A CA 1
ATOM 2616 C C . HIS A 1 340 ? -6.792 1.721 10.699 1.00 96.06 340 HIS A C 1
ATOM 2618 O O . HIS A 1 340 ? -5.659 1.236 10.721 1.00 96.06 340 HIS A O 1
ATOM 2624 N N . LEU A 1 341 ? -7.260 2.384 9.640 1.00 87.56 341 LEU A N 1
ATOM 2625 C CA . LEU A 1 341 ? -6.615 2.361 8.328 1.00 87.56 341 LEU A CA 1
ATOM 2626 C C . LEU A 1 341 ? -6.349 3.767 7.788 1.00 87.56 341 LEU A C 1
ATOM 2628 O O . LEU A 1 341 ? -7.238 4.617 7.700 1.00 87.56 341 LEU A O 1
ATOM 2632 N N . HIS A 1 342 ? -5.112 3.946 7.331 1.00 88.94 342 HIS A N 1
ATOM 2633 C CA . HIS A 1 342 ? -4.624 5.085 6.562 1.00 88.94 342 HIS A CA 1
ATOM 2634 C C . HIS A 1 342 ? -4.097 4.599 5.209 1.00 88.94 342 HIS A C 1
ATOM 2636 O O . HIS A 1 342 ? -3.525 3.511 5.124 1.00 88.94 342 HIS A O 1
ATOM 2642 N N . ALA A 1 343 ? -4.192 5.437 4.176 1.00 81.00 343 ALA A N 1
ATOM 2643 C CA . ALA A 1 343 ? -3.508 5.204 2.911 1.00 81.00 343 ALA A CA 1
ATOM 2644 C C . ALA A 1 343 ? -2.205 6.013 2.814 1.00 81.00 343 ALA A C 1
ATOM 2646 O O . ALA A 1 343 ? -2.047 7.106 3.375 1.00 81.00 343 ALA A O 1
ATOM 2647 N N . ARG A 1 344 ? -1.243 5.459 2.078 1.00 74.94 344 ARG A N 1
ATOM 2648 C CA . ARG A 1 344 ? 0.030 6.102 1.747 1.00 74.94 344 ARG A CA 1
ATOM 2649 C C . ARG A 1 344 ? 0.297 5.937 0.262 1.00 74.94 344 ARG A C 1
ATOM 2651 O O . ARG A 1 344 ? -0.068 4.926 -0.326 1.00 74.94 344 ARG A O 1
ATOM 2658 N N . ASP A 1 345 ? 0.960 6.927 -0.310 1.00 80.19 345 ASP A N 1
ATOM 2659 C CA . ASP A 1 345 ? 1.537 6.850 -1.640 1.00 80.19 345 ASP A CA 1
ATOM 2660 C C . ASP A 1 345 ? 2.478 5.625 -1.719 1.00 80.19 345 ASP A C 1
ATOM 2662 O O . ASP A 1 345 ? 3.369 5.489 -0.869 1.00 80.19 345 ASP A O 1
ATOM 2666 N N . PRO A 1 346 ? 2.273 4.704 -2.677 1.00 68.25 346 PRO A N 1
ATOM 2667 C CA . PRO A 1 346 ? 2.963 3.411 -2.699 1.00 68.25 346 PRO A CA 1
ATOM 2668 C C . PRO A 1 346 ? 4.459 3.514 -3.039 1.00 68.25 346 PRO A C 1
ATOM 2670 O O . PRO A 1 346 ? 5.236 2.607 -2.704 1.00 68.25 346 PRO A O 1
ATOM 2673 N N . GLU A 1 347 ? 4.878 4.608 -3.677 1.00 78.31 347 GLU A N 1
ATOM 2674 C CA . GLU A 1 347 ? 6.267 4.845 -4.067 1.00 78.31 347 GLU A CA 1
ATOM 2675 C C . GLU A 1 347 ? 7.054 5.519 -2.940 1.00 78.31 347 GLU A C 1
ATOM 2677 O O . GLU A 1 347 ? 8.163 5.099 -2.592 1.00 78.31 347 GLU A O 1
ATOM 2682 N N . THR A 1 348 ? 6.465 6.557 -2.349 1.00 78.88 348 THR A N 1
ATOM 2683 C CA . THR A 1 348 ? 7.147 7.489 -1.443 1.00 78.88 348 THR A CA 1
ATOM 2684 C C . THR A 1 348 ? 6.773 7.311 0.025 1.00 78.88 348 THR A C 1
ATOM 2686 O O . THR A 1 348 ? 7.465 7.836 0.897 1.00 78.88 348 THR A O 1
ATOM 2689 N N . GLY A 1 349 ? 5.671 6.617 0.322 1.00 77.19 349 GLY A N 1
ATOM 2690 C CA . GLY A 1 349 ? 5.118 6.470 1.671 1.00 77.19 349 GLY A CA 1
ATOM 2691 C C . GLY A 1 349 ? 4.410 7.720 2.210 1.00 77.19 349 GLY A C 1
ATOM 2692 O O . GLY A 1 349 ? 3.988 7.729 3.376 1.00 77.19 349 GLY A O 1
ATOM 2693 N N . LYS A 1 350 ? 4.278 8.777 1.396 1.00 86.44 350 LYS A N 1
ATOM 2694 C CA . LYS A 1 350 ? 3.629 10.034 1.785 1.00 86.44 350 LYS A CA 1
ATOM 2695 C C . LYS A 1 350 ? 2.150 9.791 2.110 1.00 86.44 350 LYS A C 1
ATOM 2697 O O . LYS A 1 350 ? 1.490 9.082 1.357 1.00 86.44 350 LYS A O 1
ATOM 2702 N N . PRO A 1 351 ? 1.593 10.346 3.202 1.00 86.38 351 PRO A N 1
ATOM 2703 C CA . PRO A 1 351 ? 0.167 10.206 3.491 1.00 86.38 351 PRO A CA 1
ATOM 2704 C C . PRO A 1 351 ? -0.706 10.681 2.324 1.00 86.38 351 PRO A C 1
ATOM 2706 O O . PRO A 1 351 ? -0.457 11.754 1.772 1.00 86.38 351 PRO A O 1
ATOM 2709 N N . THR A 1 352 ? -1.749 9.919 1.996 1.00 92.31 352 THR A N 1
ATOM 2710 C CA . THR A 1 352 ? -2.758 10.289 0.994 1.00 92.31 352 THR A CA 1
ATOM 2711 C C . THR A 1 352 ? -4.161 9.980 1.517 1.00 92.31 352 THR A C 1
ATOM 2713 O O . THR A 1 352 ? -4.350 9.007 2.239 1.00 92.31 352 THR A O 1
ATOM 2716 N N . GLN A 1 353 ? -5.134 10.824 1.169 1.00 94.31 353 GLN A N 1
ATOM 2717 C CA . GLN A 1 353 ? -6.567 10.573 1.387 1.00 94.31 353 GLN A CA 1
ATOM 2718 C C . GLN A 1 353 ? -7.298 10.363 0.055 1.00 94.31 353 GLN A C 1
ATOM 2720 O O . GLN A 1 353 ? -8.500 10.599 -0.046 1.00 94.31 353 GLN A O 1
ATOM 2725 N N . ASP A 1 354 ? -6.566 9.943 -0.979 1.00 94.44 354 ASP A N 1
ATOM 2726 C CA . ASP A 1 354 ? -7.158 9.512 -2.239 1.00 94.44 354 ASP A CA 1
ATOM 2727 C C . ASP A 1 354 ? -7.965 8.218 -2.023 1.00 94.44 354 ASP A C 1
ATOM 2729 O O . ASP A 1 354 ? -7.374 7.205 -1.637 1.00 94.44 354 ASP A O 1
ATOM 2733 N N . PRO A 1 355 ? -9.290 8.212 -2.258 1.00 95.38 355 PRO A N 1
ATOM 2734 C CA . PRO A 1 355 ? -10.113 7.014 -2.127 1.00 95.38 355 PRO A CA 1
ATOM 2735 C C . PRO A 1 355 ? -9.624 5.831 -2.970 1.00 95.38 355 PRO A C 1
ATOM 2737 O O . PRO A 1 355 ? -9.785 4.692 -2.533 1.00 95.38 355 PRO A O 1
ATOM 2740 N N . ASP A 1 356 ? -8.980 6.058 -4.120 1.00 90.56 356 ASP A N 1
ATOM 2741 C CA . ASP A 1 356 ? -8.432 4.966 -4.938 1.00 90.56 356 ASP A CA 1
ATOM 2742 C C . ASP A 1 356 ? -7.285 4.236 -4.228 1.00 90.56 356 ASP A C 1
ATOM 2744 O O . ASP A 1 356 ? -7.179 3.010 -4.309 1.00 90.56 356 ASP A O 1
ATOM 2748 N N . ALA A 1 357 ? -6.493 4.952 -3.424 1.00 79.25 357 ALA A N 1
ATOM 2749 C CA . ALA A 1 357 ? -5.453 4.338 -2.604 1.00 79.25 357 ALA A CA 1
ATOM 2750 C C . ALA A 1 357 ? -6.036 3.425 -1.509 1.00 79.25 357 ALA A C 1
ATOM 2752 O O . ALA A 1 357 ? -5.394 2.452 -1.125 1.00 79.25 357 ALA A O 1
ATOM 2753 N N . PHE A 1 358 ? -7.256 3.700 -1.033 1.00 86.38 358 PHE A N 1
ATOM 2754 C CA . PHE A 1 358 ? -7.988 2.811 -0.122 1.00 86.38 358 PHE A CA 1
ATOM 2755 C C . PHE A 1 358 ? -8.628 1.630 -0.863 1.00 86.38 358 PHE A C 1
ATOM 2757 O O . PHE A 1 358 ? -8.541 0.492 -0.398 1.00 86.38 358 PHE A O 1
ATOM 2764 N N . ARG A 1 359 ? -9.226 1.864 -2.042 1.00 85.94 359 ARG A N 1
ATOM 2765 C CA . ARG A 1 359 ? -9.790 0.796 -2.895 1.00 85.94 359 ARG A CA 1
ATOM 2766 C C . ARG A 1 359 ? -8.754 -0.260 -3.269 1.00 85.94 359 ARG A C 1
ATOM 2768 O O . ARG A 1 359 ? -9.121 -1.409 -3.476 1.00 85.94 359 ARG A O 1
ATOM 2775 N N . ALA A 1 360 ? -7.477 0.111 -3.303 1.00 73.00 360 ALA A N 1
ATOM 2776 C CA . ALA A 1 360 ? -6.386 -0.813 -3.568 1.00 73.00 360 ALA A CA 1
ATOM 2777 C C . ALA A 1 360 ? -6.195 -1.902 -2.494 1.00 73.00 360 ALA A C 1
ATOM 2779 O O . ALA A 1 360 ? -5.572 -2.913 -2.810 1.00 73.00 360 ALA A O 1
ATOM 2780 N N . PHE A 1 361 ? -6.680 -1.722 -1.254 1.00 71.94 361 PHE A N 1
ATOM 2781 C CA . PHE A 1 361 ? -6.491 -2.705 -0.171 1.00 71.94 361 PHE A CA 1
ATOM 2782 C C . PHE A 1 361 ? -7.765 -3.110 0.592 1.00 71.94 361 PHE A C 1
ATOM 2784 O O . PHE A 1 361 ? -7.771 -4.149 1.256 1.00 71.94 361 PHE A O 1
ATOM 2791 N N . LEU A 1 362 ? -8.838 -2.313 0.550 1.00 77.44 362 LEU A N 1
ATOM 2792 C CA . LEU A 1 362 ? -10.053 -2.595 1.325 1.00 77.44 362 LEU A CA 1
ATOM 2793 C C . LEU A 1 362 ? -10.829 -3.843 0.870 1.00 77.44 362 LEU A C 1
ATOM 2795 O O . LEU A 1 362 ? -11.205 -4.618 1.753 1.00 77.44 362 LEU A O 1
ATOM 2799 N N . PRO A 1 363 ? -11.047 -4.098 -0.438 1.00 74.88 363 PRO A N 1
ATOM 2800 C CA . PRO A 1 363 ? -11.726 -5.316 -0.880 1.00 74.88 363 PRO A CA 1
ATOM 2801 C C . PRO A 1 363 ? -10.972 -6.578 -0.452 1.00 74.88 363 PRO A C 1
ATOM 2803 O O . PRO A 1 363 ? -11.578 -7.542 0.012 1.00 74.88 363 PRO A O 1
ATOM 2806 N N . GLN A 1 364 ? -9.636 -6.553 -0.530 1.00 67.56 364 GLN A N 1
ATOM 2807 C CA . GLN A 1 364 ? -8.802 -7.676 -0.111 1.00 67.56 364 GLN A CA 1
ATOM 2808 C C . GLN A 1 364 ? -8.878 -7.898 1.402 1.00 67.56 364 GLN A C 1
ATOM 2810 O O . GLN A 1 364 ? -8.994 -9.040 1.836 1.00 67.56 364 GLN A O 1
ATOM 2815 N N . LEU A 1 365 ? -8.860 -6.830 2.213 1.00 68.81 365 LEU A N 1
ATOM 2816 C CA . LEU A 1 365 ? -9.048 -6.945 3.664 1.00 68.81 365 LEU A CA 1
ATOM 2817 C C . LEU A 1 365 ? -10.420 -7.526 4.006 1.00 68.81 365 LEU A C 1
ATOM 2819 O O . LEU A 1 365 ? -10.497 -8.468 4.785 1.00 68.81 365 LEU A O 1
ATOM 2823 N N . LYS A 1 366 ? -11.487 -7.004 3.396 1.00 76.62 366 LYS A N 1
ATOM 2824 C CA . LYS A 1 366 ? -12.856 -7.482 3.619 1.00 76.62 366 LYS A CA 1
ATOM 2825 C C . LYS A 1 366 ? -13.025 -8.952 3.235 1.00 76.62 366 LYS A C 1
ATOM 2827 O O . LYS A 1 366 ? -13.735 -9.682 3.915 1.00 76.62 366 LYS A O 1
ATOM 2832 N N . GLN A 1 367 ? -12.378 -9.391 2.156 1.00 61.72 367 GLN A N 1
ATOM 2833 C CA . GLN A 1 367 ? -12.413 -10.790 1.735 1.00 61.72 367 GLN A CA 1
ATOM 2834 C C . GLN A 1 367 ? -11.616 -11.703 2.677 1.00 61.72 367 GLN A C 1
ATOM 2836 O O . GLN A 1 367 ? -12.011 -12.846 2.899 1.00 61.72 367 GLN A O 1
ATOM 2841 N N . ALA A 1 368 ? -10.487 -11.224 3.202 1.00 56.97 368 ALA A N 1
ATOM 2842 C CA . ALA A 1 368 ? -9.543 -12.052 3.945 1.00 56.97 368 ALA A CA 1
ATOM 2843 C C . ALA A 1 368 ? -9.746 -12.036 5.471 1.00 56.97 368 ALA A C 1
ATOM 2845 O O . ALA A 1 368 ? -9.218 -12.911 6.155 1.00 56.97 368 ALA A O 1
ATOM 2846 N N . THR A 1 369 ? -10.502 -11.088 6.031 1.00 75.88 369 THR A N 1
ATOM 2847 C CA . THR A 1 369 ? -10.808 -11.050 7.467 1.00 75.88 369 THR A CA 1
ATOM 2848 C C . THR A 1 369 ? -12.210 -10.523 7.759 1.00 75.88 369 THR A C 1
ATOM 2850 O O . THR A 1 369 ? -12.732 -9.662 7.060 1.00 75.88 369 THR A O 1
ATOM 2853 N N . GLY A 1 370 ? -12.800 -11.006 8.855 1.00 78.44 370 GLY A N 1
ATOM 2854 C CA . GLY A 1 370 ? -14.044 -10.464 9.401 1.00 78.44 370 GLY A CA 1
ATOM 2855 C C . GLY A 1 370 ? -13.865 -9.157 10.179 1.00 78.44 370 GLY A C 1
ATOM 2856 O O . GLY A 1 370 ? -14.870 -8.586 10.599 1.00 78.44 370 GLY A O 1
ATOM 2857 N N . ALA A 1 371 ? -12.630 -8.688 10.403 1.00 86.44 371 ALA A N 1
ATOM 2858 C CA . ALA A 1 371 ? -12.343 -7.481 11.179 1.00 86.44 371 ALA A CA 1
ATOM 2859 C C . ALA A 1 371 ? -13.112 -6.250 10.668 1.00 86.44 371 ALA A C 1
ATOM 2861 O O . ALA A 1 371 ? -13.334 -6.073 9.470 1.00 86.44 371 ALA A O 1
ATOM 2862 N N . VAL A 1 372 ? -13.507 -5.374 11.588 1.00 95.69 372 VAL A N 1
ATOM 2863 C CA . VAL A 1 372 ? -14.153 -4.102 11.249 1.00 95.69 372 VAL A CA 1
ATOM 2864 C C . VAL A 1 372 ? -13.107 -3.168 10.645 1.00 95.69 372 VAL A C 1
ATOM 2866 O O . VAL A 1 372 ? -12.088 -2.883 11.276 1.00 95.69 372 VAL A O 1
ATOM 2869 N N . LEU A 1 373 ? -13.355 -2.667 9.436 1.00 94.50 373 LEU A N 1
ATOM 2870 C CA . LEU A 1 373 ? -12.438 -1.747 8.760 1.00 94.50 373 LEU A CA 1
ATOM 2871 C C . LEU A 1 373 ? -12.818 -0.301 9.098 1.00 94.50 373 LEU A C 1
ATOM 2873 O O . LEU A 1 373 ? -13.847 0.207 8.648 1.00 94.50 373 LEU A O 1
ATOM 2877 N N . ASN A 1 374 ? -11.986 0.342 9.913 1.00 98.06 374 ASN A N 1
ATOM 2878 C CA . ASN A 1 374 ? -12.166 1.703 10.398 1.00 98.06 374 ASN A CA 1
ATOM 2879 C C . ASN A 1 374 ? -11.295 2.669 9.586 1.00 98.06 374 ASN A C 1
ATOM 2881 O O . ASN A 1 374 ? -10.068 2.611 9.662 1.00 98.06 374 ASN A O 1
ATOM 2885 N N . LEU A 1 375 ? -11.911 3.543 8.787 1.00 98.00 375 LEU A N 1
ATOM 2886 C CA . LEU A 1 375 ? -11.161 4.470 7.932 1.00 98.00 375 LEU A CA 1
ATOM 2887 C C . LEU A 1 375 ? -10.901 5.794 8.637 1.00 98.00 375 LEU A C 1
ATOM 2889 O O . LEU A 1 375 ? -11.808 6.416 9.184 1.00 98.00 375 LEU A O 1
ATOM 2893 N N . THR A 1 376 ? -9.675 6.288 8.540 1.00 96.19 376 THR A N 1
ATOM 2894 C CA . THR A 1 376 ? -9.344 7.613 9.057 1.00 96.19 376 THR A CA 1
ATOM 2895 C C . THR A 1 376 ? -10.116 8.723 8.325 1.00 96.19 376 THR A C 1
ATOM 2897 O O . THR A 1 376 ? -10.125 8.793 7.090 1.00 96.19 376 THR A O 1
ATOM 2900 N N . THR A 1 377 ? -10.703 9.659 9.078 1.00 97.19 377 THR A N 1
ATOM 2901 C CA . THR A 1 377 ? -10.993 11.020 8.576 1.00 97.19 377 THR A CA 1
ATOM 2902 C C . THR A 1 377 ? -10.021 12.037 9.177 1.00 97.19 377 THR A C 1
ATOM 2904 O O . THR A 1 377 ? -10.227 13.251 9.094 1.00 97.19 377 THR A O 1
ATOM 2907 N N . GLY A 1 378 ? -8.949 11.564 9.817 1.00 89.06 378 GLY A N 1
ATOM 2908 C CA . GLY A 1 378 ? -7.813 12.359 10.271 1.00 89.06 378 GLY A CA 1
ATOM 2909 C C . GLY A 1 378 ? -6.777 12.553 9.167 1.00 89.06 378 GLY A C 1
ATOM 2910 O O . GLY A 1 378 ? -6.372 13.681 8.894 1.00 89.06 378 GLY A O 1
ATOM 2911 N N . GLY A 1 379 ? -6.406 11.471 8.477 1.00 90.31 379 GLY A N 1
ATOM 2912 C CA . GLY A 1 379 ? -5.417 11.501 7.401 1.00 90.31 379 GLY A CA 1
ATOM 2913 C C . GLY A 1 379 ? -4.104 12.159 7.840 1.00 90.31 379 GLY A C 1
ATOM 2914 O O . GLY A 1 379 ? -3.588 11.893 8.924 1.00 90.31 379 GLY A O 1
ATOM 2915 N N . SER A 1 380 ? -3.552 13.034 6.997 1.00 91.50 380 SER A N 1
ATOM 2916 C CA . SER A 1 380 ? -2.470 13.930 7.412 1.00 91.50 380 SER A CA 1
ATOM 2917 C C . SER A 1 380 ? -3.042 15.213 8.017 1.00 91.50 380 SER A C 1
ATOM 2919 O O . SER A 1 380 ? -3.909 15.822 7.388 1.00 91.50 380 SER A O 1
ATOM 2921 N N . PRO A 1 381 ? -2.487 15.727 9.130 1.00 88.88 381 PRO A N 1
ATOM 2922 C CA . PRO A 1 381 ? -2.870 17.035 9.660 1.00 88.88 381 PRO A CA 1
ATOM 2923 C C . PRO A 1 381 ? -2.689 18.206 8.679 1.00 88.88 381 PRO A C 1
ATOM 2925 O O . PRO A 1 381 ? -3.282 19.262 8.873 1.00 88.88 381 PRO A O 1
ATOM 2928 N N . HIS A 1 382 ? -1.880 18.019 7.629 1.00 91.75 382 HIS A N 1
ATOM 2929 C CA . HIS A 1 382 ? -1.633 19.003 6.567 1.00 91.75 382 HIS A CA 1
ATOM 2930 C C . HIS A 1 382 ? -2.731 19.040 5.491 1.00 91.75 382 HIS A C 1
ATOM 2932 O O . HIS A 1 382 ? -2.727 19.937 4.653 1.00 91.75 382 HIS A O 1
ATOM 2938 N N . MET A 1 383 ? -3.642 18.064 5.476 1.00 94.38 383 MET A N 1
ATOM 2939 C CA . MET A 1 383 ? -4.749 17.994 4.519 1.00 94.38 383 MET A CA 1
ATOM 2940 C C . MET A 1 383 ? -5.945 18.815 4.996 1.00 94.38 383 MET A C 1
ATOM 2942 O O . MET A 1 383 ? -6.207 18.956 6.194 1.00 94.38 383 MET A O 1
ATOM 2946 N N . THR A 1 384 ? -6.734 19.306 4.048 1.00 93.12 384 THR A N 1
ATOM 2947 C CA . THR A 1 384 ? -8.012 19.952 4.346 1.00 93.12 384 THR A CA 1
ATOM 2948 C C . THR A 1 384 ? -9.028 18.939 4.882 1.00 93.12 384 THR A C 1
ATOM 2950 O O . THR A 1 384 ? -8.972 17.745 4.591 1.00 93.12 384 THR A O 1
ATOM 2953 N N . VAL A 1 385 ? -10.013 19.414 5.650 1.00 91.19 385 VAL A N 1
ATOM 2954 C CA . VAL A 1 385 ? -11.109 18.566 6.161 1.00 91.19 385 VAL A CA 1
ATOM 2955 C C . VAL A 1 385 ? -11.885 17.905 5.017 1.00 91.19 385 VAL A C 1
ATOM 2957 O O . VAL A 1 385 ? -12.230 16.729 5.110 1.00 91.19 385 VAL A O 1
ATOM 2960 N N . ALA A 1 386 ? -12.116 18.641 3.924 1.00 90.44 386 ALA A N 1
ATOM 2961 C CA . ALA A 1 386 ? -12.810 18.121 2.751 1.00 90.44 386 ALA A CA 1
ATOM 2962 C C . ALA A 1 386 ? -12.057 16.933 2.142 1.00 90.44 386 ALA A C 1
ATOM 2964 O O . ALA A 1 386 ? -12.661 15.888 1.932 1.00 90.44 386 ALA A O 1
ATOM 2965 N N . GLU A 1 387 ? -10.742 17.055 1.927 1.00 94.31 387 GLU A N 1
ATOM 2966 C CA . GLU A 1 387 ? -9.903 15.951 1.439 1.00 94.31 387 GLU A CA 1
ATOM 2967 C C . GLU A 1 387 ? -9.932 14.760 2.396 1.00 94.31 387 GLU A C 1
ATOM 2969 O O . GLU A 1 387 ? -10.116 13.624 1.965 1.00 94.31 387 GLU A O 1
ATOM 2974 N N . ARG A 1 388 ? -9.804 15.023 3.700 1.00 95.94 388 ARG A N 1
ATOM 2975 C CA . ARG A 1 388 ? -9.773 13.985 4.731 1.00 95.94 388 ARG A CA 1
ATOM 2976 C C . ARG A 1 388 ? -11.049 13.152 4.785 1.00 95.94 388 ARG A C 1
ATOM 2978 O O . ARG A 1 388 ? -10.955 11.957 5.039 1.00 95.94 388 ARG A O 1
ATOM 2985 N N . MET A 1 389 ? -12.214 13.745 4.531 1.00 95.50 389 MET A N 1
ATOM 2986 C CA . MET A 1 389 ? -13.496 13.038 4.602 1.00 95.50 389 MET A CA 1
ATOM 2987 C C . MET A 1 389 ? -13.799 12.185 3.357 1.00 95.50 389 MET A C 1
ATOM 2989 O O . MET A 1 389 ? -14.646 11.292 3.421 1.00 95.50 389 MET A O 1
ATOM 2993 N N . ARG A 1 390 ? -13.114 12.417 2.226 1.00 97.62 390 ARG A N 1
ATOM 2994 C CA . ARG A 1 390 ? -13.437 11.761 0.944 1.00 97.62 390 ARG A CA 1
ATOM 2995 C C . ARG A 1 390 ? -13.502 10.231 1.021 1.00 97.62 390 ARG A C 1
ATOM 2997 O O . ARG A 1 390 ? -14.515 9.696 0.569 1.00 97.62 390 ARG A O 1
ATOM 3004 N N . PRO A 1 391 ? -12.525 9.510 1.613 1.00 97.69 391 PRO A N 1
ATOM 3005 C CA . PRO A 1 391 ? -12.588 8.050 1.658 1.00 97.69 391 PRO A CA 1
ATOM 3006 C C . PRO A 1 391 ? -13.823 7.546 2.406 1.00 97.69 391 PRO A C 1
ATOM 3008 O O . PRO A 1 391 ? -14.551 6.710 1.884 1.00 97.69 391 PRO A O 1
ATOM 3011 N N . ALA A 1 392 ? -14.127 8.099 3.583 1.00 97.69 392 ALA A N 1
ATOM 3012 C CA . ALA A 1 392 ? -15.296 7.686 4.358 1.00 97.69 392 ALA A CA 1
ATOM 3013 C C . ALA A 1 392 ? -16.624 8.041 3.662 1.00 97.69 392 ALA A C 1
ATOM 3015 O O . ALA A 1 392 ? -17.578 7.264 3.720 1.00 97.69 392 ALA A O 1
ATOM 3016 N N . ALA A 1 393 ? -16.687 9.180 2.966 1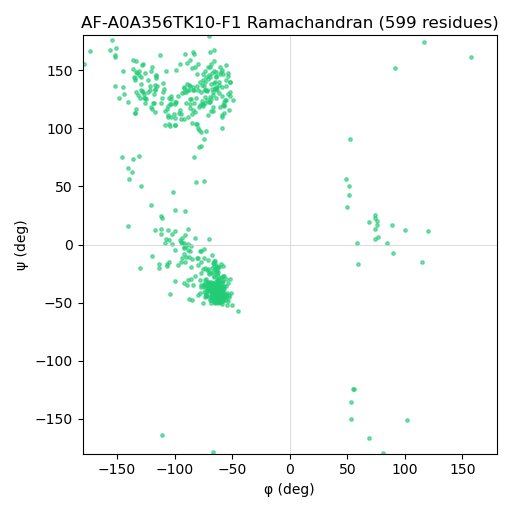.00 97.75 393 ALA A N 1
ATOM 3017 C CA . ALA A 1 393 ? -17.870 9.590 2.213 1.00 97.75 393 ALA A CA 1
ATOM 3018 C C . ALA A 1 393 ? -18.160 8.654 1.023 1.00 97.75 393 ALA A C 1
ATOM 3020 O O . ALA A 1 393 ? -19.308 8.247 0.821 1.00 97.75 393 ALA A O 1
ATOM 3021 N N . GLU A 1 394 ? -17.126 8.300 0.255 1.00 98.06 394 GLU A N 1
ATOM 3022 C CA . GLU A 1 394 ? -17.249 7.479 -0.955 1.00 98.06 394 GLU A CA 1
ATOM 3023 C C . GLU A 1 394 ? -17.372 5.980 -0.642 1.00 98.06 394 GLU A C 1
ATOM 3025 O O . GLU A 1 394 ? -18.206 5.294 -1.232 1.00 98.06 394 GLU A O 1
ATOM 3030 N N . LEU A 1 395 ? -16.563 5.480 0.296 1.00 98.06 395 LEU A N 1
ATOM 3031 C CA . LEU A 1 395 ? -16.396 4.050 0.587 1.00 98.06 395 LEU A CA 1
ATOM 3032 C C . LEU A 1 395 ? -17.322 3.562 1.707 1.00 98.06 395 LEU A C 1
ATOM 3034 O O . LEU A 1 395 ? -17.497 2.358 1.886 1.00 98.06 395 LEU A O 1
ATOM 3038 N N . LYS A 1 396 ? -17.966 4.492 2.426 1.00 98.44 396 LYS A N 1
ATOM 3039 C CA . LYS A 1 396 ? -19.044 4.229 3.391 1.00 98.44 396 LYS A CA 1
ATOM 3040 C C . LYS A 1 396 ? -18.687 3.098 4.373 1.00 98.44 396 LYS A C 1
ATOM 3042 O O . LYS A 1 396 ? -19.427 2.114 4.426 1.00 98.44 396 LYS A O 1
ATOM 3047 N N . PRO A 1 397 ? -17.578 3.181 5.126 1.00 98.50 397 PRO A N 1
ATOM 3048 C CA . PRO A 1 397 ? -17.158 2.105 6.021 1.00 98.50 397 PRO A CA 1
ATOM 3049 C C . PRO A 1 397 ? -18.141 1.900 7.181 1.00 98.50 397 PRO A C 1
ATOM 3051 O O . PRO A 1 397 ? -19.015 2.734 7.429 1.00 98.50 397 PRO A O 1
ATOM 3054 N N . GLU A 1 398 ? -18.005 0.792 7.911 1.00 98.56 398 GLU A N 1
ATOM 3055 C CA . GLU A 1 398 ? -18.760 0.578 9.154 1.00 98.56 398 GLU A CA 1
ATOM 3056 C C . GLU A 1 398 ? -18.393 1.631 10.205 1.00 98.56 398 GLU A C 1
ATOM 3058 O O . GLU A 1 398 ? -19.278 2.207 10.841 1.00 98.56 398 GLU A O 1
ATOM 3063 N N . VAL A 1 399 ? -17.092 1.910 10.335 1.00 98.56 399 VAL A N 1
ATOM 3064 C CA . VAL A 1 399 ? -16.531 2.879 11.279 1.00 98.56 399 VAL A CA 1
ATOM 3065 C C . VAL A 1 399 ? -15.594 3.836 10.546 1.00 98.56 399 VAL A C 1
ATOM 3067 O O . VAL A 1 399 ? -14.892 3.441 9.613 1.00 98.56 399 VAL A O 1
ATOM 3070 N N . ALA A 1 400 ? -15.578 5.094 10.967 1.00 98.56 400 ALA A N 1
ATOM 3071 C CA . ALA A 1 400 ? -14.536 6.040 10.600 1.00 98.56 400 ALA A CA 1
ATOM 3072 C C . ALA A 1 400 ? -14.036 6.809 11.829 1.00 98.56 400 ALA A C 1
ATOM 3074 O O . ALA A 1 400 ? -14.806 7.070 12.756 1.00 98.56 400 ALA A O 1
ATOM 3075 N N . SER A 1 401 ? -12.763 7.197 11.849 1.00 98.56 401 SER A N 1
ATOM 3076 C CA . SER A 1 401 ? -12.231 8.010 12.946 1.00 98.56 401 SER A CA 1
ATOM 3077 C C . SER A 1 401 ? -12.700 9.456 12.831 1.00 98.56 401 SER A C 1
ATOM 3079 O O . SER A 1 401 ? -12.782 9.990 11.732 1.00 98.56 401 SER A O 1
ATOM 3081 N N . LEU A 1 402 ? -13.007 10.108 13.952 1.00 98.62 402 LEU A N 1
ATOM 3082 C CA . LEU A 1 402 ? -13.444 11.501 14.001 1.00 98.62 402 LEU A CA 1
ATOM 3083 C C . LEU A 1 402 ? -12.701 12.251 15.103 1.00 98.62 402 LEU A C 1
ATOM 3085 O O . LEU A 1 402 ? -12.899 12.026 16.294 1.00 98.62 402 LEU A O 1
ATOM 3089 N N . ASN A 1 403 ? -11.868 13.196 14.682 1.00 98.69 403 ASN A N 1
ATOM 3090 C CA . ASN A 1 403 ? -11.077 14.035 15.568 1.00 98.69 403 ASN A CA 1
ATOM 3091 C C . ASN A 1 403 ? -11.947 15.118 16.217 1.00 98.69 403 ASN A C 1
ATOM 3093 O O . ASN A 1 403 ? -12.525 15.957 15.527 1.00 98.69 403 ASN A O 1
ATOM 3097 N N . MET A 1 404 ? -12.014 15.127 17.550 1.00 98.75 404 MET A N 1
ATOM 3098 C CA . MET A 1 404 ? -13.016 15.899 18.301 1.00 98.75 404 MET A CA 1
ATOM 3099 C C . MET A 1 404 ? -12.626 17.346 18.654 1.00 98.75 404 MET A C 1
ATOM 3101 O O . MET A 1 404 ? -13.301 18.000 19.455 1.00 98.75 404 MET A O 1
ATOM 3105 N N . GLY A 1 405 ? -11.565 17.886 18.055 1.00 98.50 405 GLY A N 1
ATOM 3106 C CA . GLY A 1 405 ? -11.193 19.285 18.251 1.00 98.50 405 GLY A CA 1
ATOM 3107 C C . GLY A 1 405 ? -9.970 19.723 17.456 1.00 98.50 405 GLY A C 1
ATOM 3108 O O . GLY A 1 405 ? -9.135 18.912 17.054 1.00 98.50 405 GLY A O 1
ATOM 3109 N N . SER A 1 406 ? -9.893 21.029 17.196 1.00 98.75 406 SER A N 1
ATOM 3110 C CA . SER A 1 406 ? -8.693 21.653 16.642 1.00 98.75 406 SER A CA 1
ATOM 3111 C C . SER A 1 406 ? -7.590 21.703 17.692 1.00 98.75 406 SER A C 1
ATOM 3113 O O . SER A 1 406 ? -7.827 22.173 18.803 1.00 98.75 406 SER A O 1
ATOM 3115 N N . MET A 1 407 ? -6.378 21.300 17.324 1.00 98.62 407 MET A N 1
ATOM 3116 C CA . MET A 1 407 ? -5.234 21.289 18.239 1.00 98.62 407 MET A CA 1
ATOM 3117 C C . MET A 1 407 ? -3.912 21.475 17.495 1.00 98.62 407 MET A C 1
ATOM 3119 O O . MET A 1 407 ? -3.824 21.227 16.291 1.00 98.62 407 MET A O 1
ATOM 3123 N N . ASN A 1 408 ? -2.863 21.866 18.215 1.00 98.69 408 ASN A N 1
ATOM 3124 C CA . ASN A 1 408 ? -1.502 21.703 17.707 1.00 98.69 408 ASN A CA 1
ATOM 3125 C C . ASN A 1 408 ? -1.175 20.205 17.633 1.00 98.69 408 ASN A C 1
ATOM 3127 O O . ASN A 1 408 ? -1.635 19.434 18.474 1.00 98.69 408 ASN A O 1
ATOM 3131 N N . PHE A 1 409 ? -0.357 19.794 16.664 1.00 97.62 409 PHE A N 1
ATOM 3132 C CA . PHE A 1 409 ? 0.037 18.391 16.502 1.00 97.62 409 PHE A CA 1
ATOM 3133 C C . PHE A 1 409 ? 1.539 18.284 16.215 1.00 97.62 409 PHE A C 1
ATOM 3135 O O . PHE A 1 409 ? 1.973 18.084 15.082 1.00 97.62 409 PHE A O 1
ATOM 3142 N N . GLY A 1 410 ? 2.350 18.501 17.252 1.00 97.81 410 GLY A N 1
ATOM 3143 C CA . GLY A 1 410 ? 3.791 18.727 17.128 1.00 97.81 410 GLY A CA 1
ATOM 3144 C C . GLY A 1 410 ? 4.605 17.445 16.940 1.00 97.81 410 GLY A C 1
ATOM 3145 O O . GLY A 1 410 ? 4.963 16.778 17.909 1.00 97.81 410 GLY A O 1
ATOM 3146 N N . LEU A 1 411 ? 4.983 17.145 15.697 1.00 97.12 411 LEU A N 1
ATOM 3147 C CA . LEU A 1 411 ? 5.832 16.005 15.321 1.00 97.12 411 LEU A CA 1
ATOM 3148 C C . LEU A 1 411 ? 7.316 16.380 15.156 1.00 97.12 411 LEU A C 1
ATOM 3150 O O . LEU A 1 411 ? 8.188 15.513 15.238 1.00 97.12 411 LEU A O 1
ATOM 3154 N N . TYR A 1 412 ? 7.621 17.672 14.997 1.00 98.19 412 TYR A N 1
ATOM 3155 C CA . TYR A 1 412 ? 8.971 18.209 14.792 1.00 98.19 412 TYR A CA 1
ATOM 3156 C C . TYR A 1 412 ? 10.027 17.752 15.819 1.00 98.19 412 TYR A C 1
ATOM 3158 O O . TYR A 1 412 ? 11.186 17.623 15.421 1.00 98.19 412 TYR A O 1
ATOM 3166 N N . PRO A 1 413 ? 9.725 17.439 17.106 1.00 98.38 413 PRO A N 1
ATOM 3167 C CA . PRO A 1 413 ? 10.755 16.939 18.020 1.00 98.38 413 PRO A CA 1
ATOM 3168 C C . PRO A 1 413 ? 11.379 15.610 17.576 1.00 98.38 413 PRO A C 1
ATOM 3170 O O . PRO A 1 413 ? 12.478 15.278 18.021 1.00 98.38 413 PRO A O 1
ATOM 3173 N N . MET A 1 414 ? 10.717 14.851 16.692 1.00 96.56 414 MET A N 1
ATOM 3174 C CA . MET A 1 414 ? 11.275 13.625 16.115 1.00 96.56 414 MET A CA 1
ATOM 3175 C C . MET A 1 414 ? 12.534 13.878 15.274 1.00 96.56 414 MET A C 1
ATOM 3177 O O . MET A 1 414 ? 13.373 12.983 15.181 1.00 96.56 414 MET A O 1
ATOM 3181 N N . LEU A 1 415 ? 12.734 15.097 14.760 1.00 97.56 415 LEU A N 1
ATOM 3182 C CA . LEU A 1 415 ? 13.953 15.501 14.044 1.00 97.56 415 LEU A CA 1
ATOM 3183 C C . LEU A 1 415 ? 15.213 15.461 14.925 1.00 97.56 415 LEU A C 1
ATOM 3185 O O . LEU A 1 415 ? 16.320 15.368 14.407 1.00 97.56 415 LEU A O 1
ATOM 3189 N N . ASN A 1 416 ? 15.060 15.473 16.255 1.00 97.38 416 ASN A N 1
ATOM 3190 C CA . ASN A 1 416 ? 16.180 15.280 17.182 1.00 97.38 416 ASN A CA 1
ATOM 3191 C C . ASN A 1 416 ? 16.666 13.822 17.224 1.00 97.38 416 ASN A C 1
ATOM 3193 O O . ASN A 1 416 ? 17.765 13.553 17.704 1.00 97.38 416 ASN A O 1
ATOM 3197 N N . ARG A 1 417 ? 15.828 12.870 16.792 1.00 94.75 417 ARG A N 1
ATOM 3198 C CA . ARG A 1 417 ? 16.137 11.434 16.769 1.00 94.75 417 ARG A CA 1
ATOM 3199 C C . ARG A 1 417 ? 16.462 10.945 15.363 1.00 94.75 417 ARG A C 1
ATOM 3201 O O . ARG A 1 417 ? 17.371 10.139 15.210 1.00 94.75 417 ARG A O 1
ATOM 3208 N N . PHE A 1 418 ? 15.698 11.391 14.372 1.00 93.00 418 PHE A N 1
ATOM 3209 C CA . PHE A 1 418 ? 15.839 10.976 12.983 1.00 93.00 418 PHE A CA 1
ATOM 3210 C C . PHE A 1 418 ? 16.480 12.112 12.187 1.00 93.00 418 PHE A C 1
ATOM 3212 O O . PHE A 1 418 ? 15.874 13.165 11.992 1.00 93.00 418 PHE A O 1
ATOM 3219 N N . THR A 1 419 ? 17.730 11.910 11.772 1.00 93.25 419 THR A N 1
ATOM 3220 C CA . THR A 1 419 ? 18.537 12.924 11.076 1.00 93.25 419 THR A CA 1
ATOM 3221 C C . THR A 1 419 ? 18.710 12.638 9.590 1.00 93.25 419 THR A C 1
ATOM 3223 O O . THR A 1 419 ? 19.024 13.556 8.835 1.00 93.25 419 THR A O 1
ATOM 3226 N N . GLU A 1 420 ? 18.475 11.402 9.161 1.00 94.94 420 GLU A N 1
ATOM 3227 C CA . GLU A 1 420 ? 18.568 10.957 7.772 1.00 94.94 420 GLU A CA 1
ATOM 3228 C C . GLU A 1 420 ? 17.185 10.527 7.288 1.00 94.94 420 GLU A C 1
ATOM 3230 O O . GLU A 1 420 ? 16.444 9.870 8.018 1.00 94.94 420 GLU A O 1
ATOM 3235 N N . PHE A 1 421 ? 16.836 10.936 6.070 1.00 92.19 421 PHE A N 1
ATOM 3236 C CA . PHE A 1 421 ? 15.527 10.698 5.468 1.00 92.19 421 PHE A CA 1
ATOM 3237 C C . PHE A 1 421 ? 15.719 10.227 4.036 1.00 92.19 421 PHE A C 1
ATOM 3239 O O . PHE A 1 421 ? 16.604 10.723 3.335 1.00 92.19 421 PHE A O 1
ATOM 3246 N N . LYS A 1 422 ? 14.882 9.284 3.603 1.00 88.12 422 LYS A N 1
ATOM 3247 C CA . LYS A 1 422 ? 14.936 8.743 2.244 1.00 88.12 422 LYS A CA 1
ATOM 3248 C C . LYS A 1 422 ? 14.318 9.717 1.243 1.00 88.12 422 LYS A C 1
ATOM 3250 O O . LYS A 1 422 ? 14.804 9.852 0.124 1.00 88.12 422 LYS A O 1
ATOM 3255 N N . HIS A 1 423 ? 13.259 10.401 1.653 1.00 90.50 423 HIS A N 1
ATOM 3256 C CA . HIS A 1 423 ? 12.537 11.376 0.860 1.00 90.50 423 HIS A CA 1
ATOM 3257 C C . HIS A 1 423 ? 12.500 12.727 1.576 1.00 90.50 423 HIS A C 1
ATOM 3259 O O . HIS A 1 423 ? 12.306 12.819 2.788 1.00 90.50 423 HIS A O 1
ATOM 3265 N N . GLU A 1 424 ? 12.626 13.807 0.805 1.00 95.00 424 GLU A N 1
ATOM 3266 C CA . GLU A 1 424 ? 12.609 15.172 1.343 1.00 95.00 424 GLU A CA 1
ATOM 3267 C C . GLU A 1 424 ? 11.300 15.493 2.086 1.00 95.00 424 GLU A C 1
ATOM 3269 O O . GLU A 1 424 ? 11.316 16.161 3.125 1.00 95.00 424 GLU A O 1
ATOM 3274 N N . TRP A 1 425 ? 10.172 14.958 1.596 1.00 96.81 425 TRP A N 1
ATOM 3275 C CA . TRP A 1 425 ? 8.855 15.197 2.185 1.00 96.81 425 TRP A CA 1
ATOM 3276 C C . TRP A 1 425 ? 8.777 14.740 3.646 1.00 96.81 425 TRP A C 1
ATOM 3278 O O . TRP A 1 425 ? 8.017 15.331 4.403 1.00 96.81 425 TRP A O 1
ATOM 3288 N N . GLU A 1 426 ? 9.552 13.733 4.066 1.00 95.69 426 GLU A N 1
ATOM 3289 C CA . GLU A 1 426 ? 9.528 13.214 5.439 1.00 95.69 426 GLU A CA 1
ATOM 3290 C C . GLU A 1 426 ? 10.023 14.275 6.427 1.00 95.69 426 GLU A C 1
ATOM 3292 O O . GLU A 1 426 ? 9.341 14.605 7.400 1.00 95.69 426 GLU A O 1
ATOM 3297 N N . ARG A 1 427 ? 11.183 14.879 6.136 1.00 97.12 427 ARG A N 1
ATOM 3298 C CA . ARG A 1 427 ? 11.745 15.969 6.944 1.00 97.12 427 ARG A CA 1
ATOM 3299 C C . ARG A 1 427 ? 10.804 17.168 6.966 1.00 97.12 427 ARG A C 1
ATOM 3301 O O . ARG A 1 427 ? 10.554 17.719 8.037 1.00 97.12 427 ARG A O 1
ATOM 3308 N N . GLN A 1 428 ? 10.296 17.566 5.799 1.00 97.44 428 GLN A N 1
ATOM 3309 C CA . GLN A 1 428 ? 9.375 18.698 5.682 1.00 97.44 428 GLN A CA 1
ATOM 3310 C C . GLN A 1 428 ? 8.077 18.441 6.455 1.00 97.44 428 GLN A C 1
ATOM 3312 O O . GLN A 1 428 ? 7.616 19.312 7.181 1.00 97.44 428 GLN A O 1
ATOM 3317 N N . HIS A 1 429 ? 7.514 17.235 6.368 1.00 95.38 429 HIS A N 1
ATOM 3318 C CA . HIS A 1 429 ? 6.305 16.848 7.091 1.00 95.38 429 HIS A CA 1
ATOM 3319 C C . HIS A 1 429 ? 6.471 16.997 8.608 1.00 95.38 429 HIS A C 1
ATOM 3321 O O . HIS A 1 429 ? 5.573 17.516 9.276 1.00 95.38 429 HIS A O 1
ATOM 3327 N N . LEU A 1 430 ? 7.627 16.579 9.138 1.00 97.06 430 LEU A N 1
ATOM 3328 C CA . LEU A 1 430 ? 7.955 16.731 10.551 1.00 97.06 430 LEU A CA 1
ATOM 3329 C C . LEU A 1 430 ? 8.162 18.195 10.936 1.00 97.06 430 LEU A C 1
ATOM 3331 O O . LEU A 1 430 ? 7.549 18.641 11.900 1.00 97.06 430 LEU A O 1
ATOM 3335 N N . GLU A 1 431 ? 8.984 18.954 10.211 1.00 98.12 431 GLU A N 1
ATOM 3336 C CA . GLU A 1 431 ? 9.263 20.351 10.575 1.00 98.12 431 GLU A CA 1
ATOM 3337 C C . GLU A 1 431 ? 8.012 21.229 10.456 1.00 98.12 431 GLU A C 1
ATOM 3339 O O . GLU A 1 431 ? 7.698 21.980 11.378 1.00 98.12 431 GLU A O 1
ATOM 3344 N N . ASN A 1 432 ? 7.228 21.058 9.390 1.00 97.81 432 ASN A N 1
ATOM 3345 C CA . ASN A 1 432 ? 6.019 21.846 9.150 1.00 97.81 432 ASN A CA 1
ATOM 3346 C C . ASN A 1 432 ? 4.940 21.614 10.217 1.00 97.81 432 ASN A C 1
ATOM 3348 O O . ASN A 1 432 ? 4.046 22.437 10.367 1.00 97.81 432 ASN A O 1
ATOM 3352 N N . SER A 1 433 ? 5.020 20.531 10.997 1.00 97.81 433 SER A N 1
ATOM 3353 C CA . SER A 1 433 ? 4.121 20.322 12.140 1.00 97.81 433 SER A CA 1
ATOM 3354 C C . SER A 1 433 ? 4.311 21.343 13.276 1.00 97.81 433 SER A C 1
ATOM 3356 O O . SER A 1 433 ? 3.469 21.428 14.167 1.00 97.81 433 SER A O 1
ATOM 3358 N N . ARG A 1 434 ? 5.410 22.115 13.273 1.00 98.06 434 ARG A N 1
ATOM 3359 C CA . ARG A 1 434 ? 5.687 23.163 14.269 1.00 98.06 434 ARG A CA 1
ATOM 3360 C C . ARG A 1 434 ? 4.691 24.319 14.209 1.00 98.06 434 ARG A C 1
ATOM 3362 O O . ARG A 1 434 ? 4.365 24.867 15.256 1.00 98.06 434 ARG A O 1
ATOM 3369 N N . ASP A 1 435 ? 4.235 24.668 13.009 1.00 97.25 435 ASP A N 1
ATOM 3370 C CA . ASP A 1 435 ? 3.348 25.809 12.742 1.00 97.25 435 ASP A CA 1
ATOM 3371 C C . ASP A 1 435 ? 2.033 25.356 12.086 1.00 97.25 435 ASP A C 1
ATOM 3373 O O . ASP A 1 435 ? 1.465 26.013 11.217 1.00 97.25 435 ASP A O 1
ATOM 3377 N N . LEU A 1 436 ? 1.563 24.169 12.475 1.00 95.62 436 LEU A N 1
ATOM 3378 C CA . LEU A 1 436 ? 0.355 23.558 11.942 1.00 95.62 436 LEU A CA 1
ATOM 3379 C C . LEU A 1 436 ? -0.689 23.380 13.042 1.00 95.62 436 LEU A C 1
ATOM 3381 O O . LEU A 1 436 ? -0.414 22.815 14.103 1.00 95.62 436 LEU A O 1
ATOM 3385 N N . VAL A 1 437 ? -1.923 23.772 12.730 1.00 98.19 437 VAL A N 1
ATOM 3386 C CA . VAL A 1 437 ? -3.107 23.397 13.504 1.00 98.19 437 VAL A CA 1
ATOM 3387 C C . VAL A 1 437 ? -3.797 22.242 12.797 1.00 98.19 437 VAL A C 1
ATOM 3389 O O . VAL A 1 437 ? -4.232 22.374 11.653 1.00 98.19 437 VAL A O 1
ATOM 3392 N N . PHE A 1 438 ? -3.964 21.125 13.498 1.00 98.12 438 PHE A N 1
ATOM 3393 C CA . PHE A 1 438 ? -4.811 20.041 13.033 1.00 98.12 438 PHE A CA 1
ATOM 3394 C C . PHE A 1 438 ? -6.277 20.441 13.213 1.00 98.12 438 PHE A C 1
ATOM 3396 O O . PHE A 1 438 ? -6.858 20.288 14.285 1.00 98.12 438 PHE A O 1
ATOM 3403 N N . LYS A 1 439 ? -6.850 21.057 12.177 1.00 98.19 439 LYS A N 1
ATOM 3404 C CA . LYS A 1 439 ? -8.155 21.728 12.230 1.00 98.19 439 LYS A CA 1
ATOM 3405 C C . LYS A 1 439 ? -9.322 20.733 12.275 1.00 98.19 439 LYS A C 1
ATOM 3407 O O . LYS A 1 439 ? -9.519 19.972 11.329 1.00 98.19 439 LYS A O 1
ATOM 3412 N N . ASN A 1 440 ? -10.141 20.831 13.323 1.00 98.50 440 ASN A N 1
ATOM 3413 C CA . ASN A 1 440 ? -11.450 20.186 13.471 1.00 98.50 440 ASN A CA 1
ATOM 3414 C C . ASN A 1 440 ? -12.376 21.128 14.262 1.00 98.50 440 ASN A C 1
ATOM 3416 O O . ASN A 1 440 ? -12.592 20.973 15.464 1.00 98.50 440 ASN A O 1
ATOM 3420 N N . THR A 1 441 ? -12.866 22.180 13.606 1.00 98.75 441 THR A N 1
ATOM 3421 C CA . THR A 1 441 ? -13.815 23.116 14.229 1.00 98.75 441 THR A CA 1
ATOM 3422 C C . THR A 1 441 ? -15.175 22.448 14.444 1.00 98.75 441 THR A C 1
ATOM 3424 O O . THR A 1 441 ? -15.475 21.429 13.828 1.00 98.75 441 THR A O 1
ATOM 3427 N N . PHE A 1 442 ? -16.059 23.047 15.247 1.00 98.81 442 PHE A N 1
ATOM 3428 C CA . PHE A 1 442 ? -17.423 22.527 15.412 1.00 98.81 442 PHE A CA 1
ATOM 3429 C C . PHE A 1 442 ? -18.189 22.383 14.084 1.00 98.81 442 PHE A C 1
ATOM 3431 O O . PHE A 1 442 ? -18.949 21.433 13.926 1.00 98.81 442 PHE A O 1
ATOM 3438 N N . ALA A 1 443 ? -17.980 23.292 13.125 1.00 98.50 443 ALA A N 1
ATOM 3439 C CA . ALA A 1 443 ? -18.592 23.190 11.800 1.00 98.50 443 ALA A CA 1
ATOM 3440 C C . ALA A 1 443 ? -18.028 22.005 10.999 1.00 98.50 443 ALA A C 1
ATOM 3442 O O . ALA A 1 443 ? -18.783 21.292 10.346 1.00 98.50 443 ALA A O 1
ATOM 3443 N N . ASP A 1 444 ? -16.717 21.763 11.096 1.00 98.50 444 ASP A N 1
ATOM 3444 C CA . ASP A 1 444 ? -16.067 20.619 10.448 1.00 98.50 444 ASP A CA 1
ATOM 3445 C C . ASP A 1 444 ? -16.576 19.292 11.027 1.00 98.50 444 ASP A C 1
ATOM 3447 O O . ASP A 1 444 ? -16.935 18.386 10.279 1.00 98.50 444 ASP A O 1
ATOM 3451 N N . ILE A 1 445 ? -16.653 19.193 12.359 1.00 98.75 445 ILE A N 1
ATOM 3452 C CA . ILE A 1 445 ? -17.147 17.999 13.057 1.00 98.75 445 ILE A CA 1
ATOM 3453 C C . ILE A 1 445 ? -18.614 17.752 12.700 1.00 98.75 445 ILE A C 1
ATOM 3455 O O . ILE A 1 445 ? -18.977 16.629 12.366 1.00 98.75 445 ILE A O 1
ATOM 3459 N N . GLN A 1 446 ? -19.451 18.797 12.703 1.00 98.50 446 GLN A N 1
ATOM 3460 C CA . GLN A 1 446 ? -20.847 18.676 12.285 1.00 98.50 446 GLN A CA 1
ATOM 3461 C C . GLN A 1 446 ? -20.960 18.155 10.848 1.00 98.50 446 GLN A C 1
ATOM 3463 O O . GLN A 1 446 ? -21.742 17.244 10.600 1.00 98.50 446 GLN A O 1
ATOM 3468 N N . HIS A 1 447 ? -20.161 18.689 9.923 1.00 97.25 447 HIS A N 1
ATOM 3469 C CA . HIS A 1 447 ? -20.161 18.233 8.536 1.00 97.25 447 HIS A CA 1
ATOM 3470 C C . HIS A 1 447 ? -19.781 16.749 8.414 1.00 97.25 447 HIS A C 1
ATOM 3472 O O . HIS A 1 447 ? -20.462 16.000 7.716 1.00 97.25 447 HIS A O 1
ATOM 3478 N N . ILE A 1 448 ? -18.738 16.299 9.121 1.00 98.00 448 ILE A N 1
ATOM 3479 C CA . ILE A 1 448 ? -18.333 14.884 9.119 1.00 98.00 448 ILE A CA 1
ATOM 3480 C C . ILE A 1 448 ? -19.448 13.997 9.689 1.00 98.00 448 ILE A C 1
ATOM 3482 O O . ILE A 1 448 ? -19.784 12.981 9.079 1.00 98.00 448 ILE A O 1
ATOM 3486 N N . LEU A 1 449 ? -20.059 14.403 10.809 1.00 98.38 449 LEU A N 1
ATOM 3487 C CA . LEU A 1 449 ? -21.190 13.696 11.415 1.00 98.38 449 LEU A CA 1
ATOM 3488 C C . LEU A 1 449 ? -22.366 13.579 10.441 1.00 98.38 449 LEU A C 1
ATOM 3490 O O . LEU A 1 449 ? -22.910 12.494 10.277 1.00 98.38 449 LEU A O 1
ATOM 3494 N N . GLU A 1 450 ? -22.748 14.665 9.769 1.00 97.56 450 GLU A N 1
ATOM 3495 C CA . GLU A 1 450 ? -23.840 14.669 8.788 1.00 97.56 450 GLU A CA 1
ATOM 3496 C C . GLU A 1 450 ? -23.561 13.711 7.621 1.00 97.56 450 GLU A C 1
ATOM 3498 O O . GLU A 1 450 ? -24.427 12.913 7.261 1.00 97.56 450 GLU A O 1
ATOM 3503 N N . VAL A 1 451 ? -22.345 13.740 7.065 1.00 96.88 451 VAL A N 1
ATOM 3504 C CA . VAL A 1 451 ? -21.952 12.865 5.950 1.00 96.88 451 VAL A CA 1
ATOM 3505 C C . VAL A 1 451 ? -21.935 11.391 6.369 1.00 96.88 451 VAL A C 1
ATOM 3507 O O . VAL A 1 451 ? -22.488 10.556 5.652 1.00 96.88 451 VAL A O 1
ATOM 3510 N N . GLY A 1 452 ? -21.339 11.056 7.518 1.00 96.81 452 GLY A N 1
ATOM 3511 C CA . GLY A 1 452 ? -21.294 9.668 7.996 1.00 96.81 452 GLY A CA 1
ATOM 3512 C C . GLY A 1 452 ? -22.657 9.148 8.463 1.00 96.81 452 GLY A C 1
ATOM 3513 O O . GLY A 1 452 ? -23.040 8.024 8.149 1.00 96.81 452 GLY A O 1
ATOM 3514 N N . ASN A 1 453 ? -23.474 9.977 9.114 1.00 96.56 453 ASN A N 1
ATOM 3515 C CA . ASN A 1 453 ? -24.840 9.585 9.471 1.00 96.56 453 ASN A CA 1
ATOM 3516 C C . ASN A 1 453 ? -25.678 9.282 8.216 1.00 96.56 453 ASN A C 1
ATOM 3518 O O . ASN A 1 453 ? -26.452 8.325 8.210 1.00 96.56 453 ASN A O 1
ATOM 3522 N N . ALA A 1 454 ? -25.493 10.041 7.129 1.00 97.25 454 ALA A N 1
ATOM 3523 C CA . ALA A 1 454 ? -26.209 9.825 5.871 1.00 97.25 454 ALA A CA 1
ATOM 3524 C C . ALA A 1 454 ? -25.851 8.502 5.165 1.00 97.25 454 ALA A C 1
ATOM 3526 O O . ALA A 1 454 ? -26.655 7.999 4.378 1.00 97.25 454 ALA A O 1
ATOM 3527 N N . ASN A 1 455 ? -24.673 7.922 5.424 1.00 96.88 455 ASN A N 1
ATOM 3528 C CA . ASN A 1 455 ? -24.239 6.650 4.832 1.00 96.88 455 ASN A CA 1
ATOM 3529 C C . ASN A 1 455 ? -24.152 5.486 5.848 1.00 96.88 455 ASN A C 1
ATOM 3531 O O . ASN A 1 455 ? -23.670 4.397 5.506 1.00 96.88 455 ASN A O 1
ATOM 3535 N N . GLY A 1 456 ? -24.645 5.701 7.073 1.00 97.38 456 GLY A N 1
ATOM 3536 C CA . GLY A 1 456 ? -24.686 4.712 8.151 1.00 97.38 456 GLY A CA 1
ATOM 3537 C C . GLY A 1 456 ? -23.333 4.416 8.807 1.00 97.38 456 GLY A C 1
ATOM 3538 O O . GLY A 1 456 ? -23.218 3.409 9.501 1.00 97.38 456 GLY A O 1
ATOM 3539 N N . THR A 1 457 ? -22.304 5.233 8.574 1.00 98.31 457 THR A N 1
ATOM 3540 C CA . THR A 1 457 ? -21.002 5.105 9.241 1.00 98.31 457 THR A CA 1
ATOM 3541 C C . THR A 1 457 ? -21.104 5.534 10.710 1.00 98.31 457 THR A C 1
ATOM 3543 O O . THR A 1 457 ? -21.648 6.589 11.036 1.00 98.31 457 THR A O 1
ATOM 3546 N N . ARG A 1 458 ? -20.567 4.702 11.607 1.00 98.44 458 ARG A N 1
ATOM 3547 C CA . ARG A 1 458 ? -20.368 5.001 13.034 1.00 98.44 458 ARG A CA 1
ATOM 3548 C C . ARG A 1 458 ? -18.981 5.615 13.240 1.00 98.44 458 ARG A C 1
ATOM 3550 O O . ARG A 1 458 ? -18.130 5.517 12.361 1.00 98.44 458 ARG A O 1
ATOM 3557 N N . PHE A 1 459 ? -18.732 6.239 14.389 1.00 98.69 459 PHE A N 1
ATOM 3558 C CA . PHE A 1 459 ? -17.484 6.976 14.601 1.00 98.69 459 PHE A CA 1
ATOM 3559 C C . PHE A 1 459 ? -16.673 6.469 15.788 1.00 98.69 459 PHE A C 1
ATOM 3561 O O . PHE A 1 459 ? -17.219 6.255 16.868 1.00 98.69 459 PHE A O 1
ATOM 3568 N N . GLU A 1 460 ? -15.364 6.345 15.573 1.00 98.81 460 GLU A N 1
ATOM 3569 C CA . GLU A 1 460 ? -14.349 6.326 16.626 1.00 98.81 460 GLU A CA 1
ATOM 3570 C C . GLU A 1 460 ? -13.996 7.783 16.966 1.00 98.81 460 GLU A C 1
ATOM 3572 O O . GLU A 1 460 ? -13.319 8.463 16.197 1.00 98.81 460 GLU A O 1
ATOM 3577 N N . PHE A 1 461 ? -14.477 8.292 18.099 1.00 98.88 461 PHE A N 1
ATOM 3578 C CA . PHE A 1 461 ? -14.264 9.675 18.525 1.00 98.88 461 PHE A CA 1
ATOM 3579 C C . PHE A 1 461 ? -12.886 9.841 19.169 1.00 98.88 461 PHE A C 1
ATOM 3581 O O . PHE A 1 461 ? -12.682 9.460 20.323 1.00 98.88 461 PHE A O 1
ATOM 3588 N N . GLU A 1 462 ? -11.945 10.430 18.433 1.00 98.81 462 GLU A N 1
ATOM 3589 C CA . GLU A 1 462 ? -10.564 10.640 18.867 1.00 98.81 462 GLU A CA 1
ATOM 3590 C C . GLU A 1 462 ? -10.463 11.897 19.756 1.00 98.81 462 GLU A C 1
ATOM 3592 O O . GLU A 1 462 ? -10.514 13.052 19.305 1.00 98.81 462 GLU A O 1
ATOM 3597 N N . CYS A 1 463 ? -10.335 11.656 21.062 1.00 98.88 463 CYS A N 1
ATOM 3598 C CA . CYS A 1 463 ? -10.293 12.656 22.125 1.00 98.88 463 CYS A CA 1
ATOM 3599 C C . CYS A 1 463 ? -8.876 12.774 22.698 1.00 98.88 463 CYS A C 1
ATOM 3601 O O . CYS A 1 463 ? -8.444 11.952 23.505 1.00 98.88 463 CYS A O 1
ATOM 3603 N N . TYR A 1 464 ? -8.167 13.829 22.303 1.00 98.81 464 TYR A N 1
ATOM 3604 C CA . TYR A 1 464 ? -6.772 14.078 22.683 1.00 98.81 464 TYR A CA 1
ATOM 3605 C C . TYR A 1 464 ? -6.636 14.905 23.961 1.00 98.81 464 TYR A C 1
ATOM 3607 O O . TYR A 1 464 ? -5.533 15.062 24.468 1.00 98.81 464 TYR A O 1
ATOM 3615 N N . ASP A 1 465 ? -7.731 15.476 24.456 1.00 98.88 465 ASP A N 1
ATOM 3616 C CA . ASP A 1 465 ? -7.768 16.256 25.688 1.00 98.88 465 ASP A CA 1
ATOM 3617 C C . ASP A 1 465 ? -9.191 16.254 26.265 1.00 98.88 465 ASP A C 1
ATOM 3619 O O . ASP A 1 465 ? -10.163 15.881 25.600 1.00 98.88 465 ASP A O 1
ATOM 3623 N N . THR A 1 466 ? -9.328 16.706 27.504 1.00 98.81 466 THR A N 1
ATOM 3624 C CA . THR A 1 466 ? -10.587 16.780 28.245 1.00 98.81 466 THR A CA 1
ATOM 3625 C C . THR A 1 466 ? -11.618 17.619 27.493 1.00 98.81 466 THR A C 1
ATOM 3627 O O . THR A 1 466 ? -12.796 17.266 27.446 1.00 98.81 466 THR A O 1
ATOM 3630 N N . SER A 1 467 ? -11.182 18.705 26.845 1.00 98.88 467 SER A N 1
ATOM 3631 C CA . SER A 1 467 ? -12.044 19.567 26.029 1.00 98.88 467 SER A CA 1
ATOM 3632 C C . SER A 1 467 ? -12.714 18.813 24.877 1.00 98.88 467 SER A C 1
ATOM 3634 O O . SER A 1 467 ? -13.857 19.110 24.547 1.00 98.88 467 SER A O 1
ATOM 3636 N N . HIS A 1 468 ? -12.065 17.795 24.306 1.00 98.94 468 HIS A N 1
ATOM 3637 C CA . HIS A 1 468 ? -12.628 17.009 23.208 1.00 98.94 468 HIS A CA 1
ATOM 3638 C C . HIS A 1 468 ? -13.800 16.133 23.674 1.00 98.94 468 HIS A C 1
ATOM 3640 O O . HIS A 1 468 ? -14.763 15.959 22.930 1.00 98.94 468 HIS A O 1
ATOM 3646 N N . LEU A 1 469 ? -13.775 15.654 24.925 1.00 98.94 469 LEU A N 1
ATOM 3647 C CA . LEU A 1 469 ? -14.921 14.962 25.527 1.00 98.94 469 LEU A CA 1
ATOM 3648 C C . LEU A 1 469 ? -16.106 15.921 25.708 1.00 98.94 469 LEU A C 1
ATOM 3650 O O . LEU A 1 469 ? -17.237 15.574 25.385 1.00 98.94 469 LEU A O 1
ATOM 3654 N N . TYR A 1 470 ? -15.855 17.154 26.153 1.00 98.94 470 TYR A N 1
ATOM 3655 C CA . TYR A 1 470 ? -16.900 18.180 26.235 1.00 98.94 470 TYR A CA 1
ATOM 3656 C C . TYR A 1 470 ? -17.439 18.583 24.854 1.00 98.94 470 TYR A C 1
ATOM 3658 O O . TYR A 1 470 ? -18.641 18.799 24.705 1.00 98.94 470 TYR A O 1
ATOM 3666 N N . ASN A 1 471 ? -16.587 18.626 23.827 1.00 98.94 471 ASN A N 1
ATOM 3667 C CA . ASN A 1 471 ? -17.033 18.842 22.452 1.00 98.94 471 ASN A CA 1
ATOM 3668 C C . ASN A 1 471 ? -17.942 17.702 21.981 1.00 98.94 471 ASN A C 1
ATOM 3670 O O . ASN A 1 471 ? -18.958 17.970 21.347 1.00 98.94 471 ASN A O 1
ATOM 3674 N N . LEU A 1 472 ? -17.612 16.446 22.301 1.00 98.88 472 LEU A N 1
ATOM 3675 C CA . LEU A 1 472 ? -18.467 15.302 21.979 1.00 98.88 472 LEU A CA 1
ATOM 3676 C C . LEU A 1 472 ? -19.816 15.408 22.694 1.00 98.88 472 LEU A C 1
ATOM 3678 O O . LEU A 1 472 ? -20.846 15.276 22.038 1.00 98.88 472 LEU A O 1
ATOM 3682 N N . ALA A 1 473 ? -19.820 15.737 23.989 1.00 98.88 473 ALA A N 1
ATOM 3683 C CA . ALA A 1 473 ? -21.048 15.965 24.751 1.00 98.88 473 ALA A CA 1
ATOM 3684 C C . ALA A 1 473 ? -21.949 17.025 24.100 1.00 98.88 473 ALA A C 1
ATOM 3686 O O . ALA A 1 473 ? -23.139 16.789 23.935 1.00 98.88 473 ALA A O 1
ATOM 3687 N N . HIS A 1 474 ? -21.382 18.124 23.593 1.00 98.88 474 HIS A N 1
ATOM 3688 C CA . HIS A 1 474 ? -22.146 19.125 22.838 1.00 98.88 474 HIS A CA 1
ATOM 3689 C C . HIS A 1 474 ? -22.859 18.550 21.602 1.00 98.88 474 HIS A C 1
ATOM 3691 O O . HIS A 1 474 ? -23.980 18.950 21.291 1.00 98.88 474 HIS A O 1
ATOM 3697 N N . PHE A 1 475 ? -22.244 17.616 20.870 1.00 98.81 475 PHE A N 1
ATOM 3698 C CA . PHE A 1 475 ? -22.894 16.976 19.717 1.00 98.81 475 PHE A CA 1
ATOM 3699 C C . PHE A 1 475 ? -23.899 15.890 20.113 1.00 98.81 475 PHE A C 1
ATOM 3701 O O . PHE A 1 475 ? -24.898 15.713 19.408 1.00 98.81 475 PHE A O 1
ATOM 3708 N N . VAL A 1 476 ? -23.669 15.210 21.238 1.00 98.50 476 VAL A N 1
ATOM 3709 C CA . VAL A 1 476 ? -24.624 14.274 21.848 1.00 98.50 476 VAL A CA 1
ATOM 3710 C C . VAL A 1 476 ? -25.886 15.017 22.291 1.00 98.50 476 VAL A C 1
ATOM 3712 O O . VAL A 1 476 ? -26.977 14.653 21.860 1.00 98.50 476 VAL A O 1
ATOM 3715 N N . ASP A 1 477 ? -25.749 16.124 23.026 1.00 98.44 477 ASP A N 1
ATOM 3716 C CA . ASP A 1 477 ? -26.869 16.958 23.497 1.00 98.44 477 ASP A CA 1
ATOM 3717 C C . ASP A 1 477 ? -27.721 17.511 22.342 1.00 98.44 477 ASP A C 1
ATOM 3719 O O . ASP A 1 477 ? -28.920 17.760 22.482 1.00 98.44 477 ASP A O 1
ATOM 3723 N N . ARG A 1 478 ? -27.107 17.690 21.167 1.00 98.25 478 ARG A N 1
ATOM 3724 C CA . ARG A 1 478 ? -27.772 18.137 19.935 1.00 98.25 478 ARG A CA 1
ATOM 3725 C C . ARG A 1 478 ? -28.405 17.003 19.124 1.00 98.25 478 ARG A C 1
ATOM 3727 O O . ARG A 1 478 ? -28.980 17.281 18.074 1.00 98.25 478 ARG A O 1
ATOM 3734 N N . GLY A 1 479 ? -28.284 15.751 19.564 1.00 96.88 479 GLY A N 1
ATOM 3735 C CA . GLY A 1 479 ? -28.829 14.578 18.878 1.00 96.88 479 GLY A CA 1
ATOM 3736 C C . GLY A 1 479 ? -28.129 14.240 17.558 1.00 96.88 479 GLY A C 1
ATOM 3737 O O . GLY A 1 479 ? -28.705 13.545 16.724 1.00 96.88 479 GLY A O 1
ATOM 3738 N N . LEU A 1 480 ? -26.905 14.735 17.341 1.00 96.62 480 LEU A N 1
ATOM 3739 C CA . LEU A 1 480 ? -26.131 14.474 16.118 1.00 96.62 480 LEU A CA 1
ATOM 3740 C C . LEU A 1 480 ? -25.300 13.189 16.202 1.00 96.62 480 LEU A C 1
ATOM 3742 O O . LEU A 1 480 ? -24.768 12.727 15.191 1.00 96.62 480 LEU A O 1
ATOM 3746 N N . VAL A 1 481 ? -25.194 12.610 17.398 1.00 96.12 481 VAL A N 1
ATOM 3747 C CA . VAL A 1 481 ? -24.452 11.383 17.661 1.00 96.12 481 VAL A CA 1
ATOM 3748 C C . VAL A 1 481 ? -25.378 10.369 18.322 1.00 96.12 481 VAL A C 1
ATOM 3750 O O . VAL A 1 481 ? -25.981 10.644 19.354 1.00 96.12 481 VAL A O 1
ATOM 3753 N N . LYS A 1 482 ? -25.470 9.175 17.733 1.00 93.50 482 LYS A N 1
ATOM 3754 C CA . LYS A 1 482 ? -26.219 8.041 18.291 1.00 93.50 482 LYS A CA 1
ATOM 3755 C C . LYS A 1 482 ? -25.311 7.207 19.202 1.00 93.50 482 LYS A C 1
ATOM 3757 O O . LYS A 1 482 ? -24.164 6.967 18.823 1.00 93.50 482 LYS A O 1
ATOM 3762 N N . ALA A 1 483 ? -25.812 6.762 20.353 1.00 96.44 483 ALA A N 1
ATOM 3763 C CA . ALA A 1 483 ? -25.154 5.770 21.209 1.00 96.44 483 ALA A CA 1
ATOM 3764 C C . ALA A 1 483 ? -25.201 4.364 20.559 1.00 96.44 483 ALA A C 1
ATOM 3766 O O . ALA A 1 483 ? -26.115 4.112 19.767 1.00 96.44 483 ALA A O 1
ATOM 3767 N N . PRO A 1 484 ? -24.250 3.457 20.854 1.00 97.94 484 PRO A N 1
ATOM 3768 C CA . PRO A 1 484 ? -23.129 3.619 21.787 1.00 97.94 484 PRO A CA 1
ATOM 3769 C C . PRO A 1 484 ? -21.946 4.399 21.187 1.00 97.94 484 PRO A C 1
ATOM 3771 O O . PRO A 1 484 ? -21.567 4.175 20.037 1.00 97.94 484 PRO A O 1
ATOM 3774 N N . PHE A 1 485 ? -21.350 5.329 21.938 1.00 98.06 485 PHE A N 1
ATOM 3775 C CA . PHE A 1 485 ? -20.238 6.166 21.460 1.00 98.06 485 PHE A CA 1
ATOM 3776 C C . PHE A 1 485 ? -18.894 5.440 21.611 1.00 98.06 485 PHE A C 1
ATOM 3778 O O . PHE A 1 485 ? -18.456 5.207 22.733 1.00 98.06 485 PHE A O 1
ATOM 3785 N N . LEU A 1 486 ? -18.193 5.122 20.518 1.00 98.69 486 LEU A N 1
ATOM 3786 C CA . LEU A 1 486 ? -16.819 4.612 20.612 1.00 98.69 486 LEU A CA 1
ATOM 3787 C C . LEU A 1 486 ? -15.867 5.777 20.906 1.00 98.69 486 LEU A C 1
ATOM 3789 O O . LEU A 1 486 ? -15.468 6.500 19.998 1.00 98.69 486 LEU A O 1
ATOM 3793 N N . VAL A 1 487 ? -15.516 5.985 22.173 1.00 98.88 487 VAL A N 1
ATOM 3794 C CA . VAL A 1 487 ? -14.632 7.079 22.600 1.00 98.88 487 VAL A CA 1
ATOM 3795 C C . VAL A 1 487 ? -13.198 6.570 22.689 1.00 98.88 487 VAL A C 1
ATOM 3797 O O . VAL A 1 487 ? -12.874 5.780 23.575 1.00 98.88 487 VAL A O 1
ATOM 3800 N N . GLN A 1 488 ? -12.331 7.064 21.807 1.00 98.88 488 GLN A N 1
ATOM 3801 C CA . GLN A 1 488 ? -10.900 6.770 21.778 1.00 98.88 488 GLN A CA 1
ATOM 3802 C C . GLN A 1 488 ? -10.125 7.910 22.443 1.00 98.88 488 GLN A C 1
ATOM 3804 O O . GLN A 1 488 ? -9.920 8.971 21.854 1.00 98.88 488 GLN A O 1
ATOM 3809 N N . THR A 1 489 ? -9.668 7.716 23.678 1.00 98.81 489 THR A N 1
ATOM 3810 C CA . THR A 1 489 ? -8.824 8.719 24.350 1.00 98.81 489 THR A CA 1
ATOM 3811 C C . THR A 1 489 ? -7.355 8.523 23.982 1.00 98.81 489 THR A C 1
ATOM 3813 O O . THR A 1 489 ? -6.816 7.426 24.157 1.00 98.81 489 THR A O 1
ATOM 3816 N N . VAL A 1 490 ? -6.711 9.580 23.478 1.00 98.81 490 VAL A N 1
ATOM 3817 C CA . VAL A 1 490 ? -5.368 9.534 22.881 1.00 98.81 490 VAL A CA 1
ATOM 3818 C C . VAL A 1 490 ? -4.359 10.283 23.752 1.00 98.81 490 VAL A C 1
ATOM 3820 O O . VAL A 1 490 ? -4.505 11.479 23.989 1.00 98.81 490 VAL A O 1
ATOM 3823 N N . PHE A 1 491 ? -3.309 9.591 24.201 1.00 98.88 491 PHE A N 1
ATOM 3824 C CA . PHE A 1 491 ? -2.385 10.085 25.225 1.00 98.88 491 PHE A CA 1
ATOM 3825 C C . PHE A 1 491 ? -0.948 10.249 24.717 1.00 98.88 491 PHE A C 1
ATOM 3827 O O . PHE A 1 491 ? -0.378 9.344 24.099 1.00 98.88 491 PHE A O 1
ATOM 3834 N N . GLY A 1 492 ? -0.301 11.356 25.093 1.00 98.00 492 GLY A N 1
ATOM 3835 C CA . GLY A 1 492 ? 1.149 11.535 24.958 1.00 98.00 492 GLY A CA 1
ATOM 3836 C C . GLY A 1 492 ? 1.633 12.127 23.632 1.00 98.00 492 GLY A C 1
ATOM 3837 O O . GLY A 1 492 ? 2.825 12.029 23.334 1.00 98.00 492 GLY A O 1
ATOM 3838 N N . LEU A 1 493 ? 0.743 12.747 22.856 1.00 97.94 493 LEU A N 1
ATOM 3839 C CA . LEU A 1 493 ? 1.100 13.526 21.669 1.00 97.94 493 LEU A CA 1
ATOM 3840 C C . LEU A 1 493 ? 1.292 15.001 22.038 1.00 97.94 493 LEU A C 1
ATOM 3842 O O . LEU A 1 493 ? 0.496 15.578 22.776 1.00 97.94 493 LEU A O 1
ATOM 3846 N N . LEU A 1 494 ? 2.352 15.629 21.523 1.00 98.38 494 LEU A N 1
ATOM 3847 C CA . LEU A 1 494 ? 2.648 17.033 21.811 1.00 98.38 494 LEU A CA 1
ATOM 3848 C C . LEU A 1 494 ? 1.573 17.944 21.201 1.00 98.38 494 LEU A C 1
ATOM 3850 O O . LEU A 1 494 ? 1.463 18.051 19.981 1.00 98.38 494 LEU A O 1
ATOM 3854 N N . GLY A 1 495 ? 0.828 18.627 22.069 1.00 98.00 495 GLY A N 1
ATOM 3855 C CA . GLY A 1 495 ? -0.328 19.450 21.708 1.00 98.00 495 GLY A CA 1
ATOM 3856 C C . GLY A 1 495 ? -1.650 18.916 22.265 1.00 98.00 495 GLY A C 1
ATOM 3857 O O . GLY A 1 495 ? -2.614 19.671 22.309 1.00 98.00 495 GLY A O 1
ATOM 3858 N N . GLY A 1 496 ? -1.676 17.661 22.728 1.00 98.56 496 GLY A N 1
ATOM 3859 C CA . GLY A 1 496 ? -2.768 17.081 23.514 1.00 98.56 496 GLY A CA 1
ATOM 3860 C C . GLY A 1 496 ? -2.360 16.800 24.962 1.00 98.56 496 GLY A C 1
ATOM 3861 O O . GLY A 1 496 ? -1.336 17.292 25.449 1.00 98.56 496 GLY A O 1
ATOM 3862 N N . ILE A 1 497 ? -3.161 15.976 25.637 1.00 98.69 497 ILE A N 1
ATOM 3863 C CA . ILE A 1 497 ? -2.940 15.540 27.014 1.00 98.69 497 ILE A CA 1
ATOM 3864 C C . ILE A 1 497 ? -1.724 14.604 27.127 1.00 98.69 497 ILE A C 1
ATOM 3866 O O . ILE A 1 497 ? -1.327 13.908 26.182 1.00 98.69 497 ILE A O 1
ATOM 3870 N N . GLY A 1 498 ? -1.105 14.594 28.309 1.00 98.44 498 GLY A N 1
ATOM 3871 C CA . GLY A 1 498 ? 0.021 13.723 28.630 1.00 98.44 498 GLY A CA 1
ATOM 3872 C C . GLY A 1 498 ? -0.351 12.239 28.674 1.00 98.44 498 GLY A C 1
ATOM 3873 O O . GLY A 1 498 ? -1.477 11.837 28.415 1.00 98.44 498 GLY A O 1
ATOM 3874 N N . ALA A 1 499 ? 0.634 11.396 28.985 1.00 98.06 499 ALA A N 1
ATOM 3875 C CA . ALA A 1 499 ? 0.428 9.961 29.213 1.00 98.06 499 ALA A CA 1
ATOM 3876 C C . ALA A 1 499 ? 0.632 9.580 30.688 1.00 98.06 499 ALA A C 1
ATOM 3878 O O . ALA A 1 499 ? 0.988 8.439 30.994 1.00 98.06 499 ALA A O 1
ATOM 3879 N N . HIS A 1 500 ? 0.488 10.543 31.604 1.00 98.62 500 HIS A N 1
ATOM 3880 C CA . HIS A 1 500 ? 0.574 10.263 33.030 1.00 98.62 500 HIS A CA 1
ATOM 3881 C C . HIS A 1 500 ? -0.666 9.461 33.467 1.00 98.62 500 HIS A C 1
ATOM 3883 O O . HIS A 1 500 ? -1.751 9.709 32.944 1.00 98.62 500 HIS A O 1
ATOM 3889 N N . PRO A 1 501 ? -0.568 8.526 34.430 1.00 98.50 501 PRO A N 1
ATOM 3890 C CA . PRO A 1 501 ? -1.737 7.773 34.895 1.00 98.50 501 PRO A CA 1
ATOM 3891 C C . PRO A 1 501 ? -2.922 8.638 35.354 1.00 98.50 501 PRO A C 1
ATOM 3893 O O . PRO A 1 501 ? -4.075 8.281 35.133 1.00 98.50 501 PRO A O 1
ATOM 3896 N N . GLU A 1 502 ? -2.646 9.812 35.929 1.00 98.69 502 GLU A N 1
ATOM 3897 C CA . GLU A 1 502 ? -3.688 10.790 36.288 1.00 98.69 502 GLU A CA 1
ATOM 3898 C C . GLU A 1 502 ? -4.438 11.343 35.070 1.00 98.69 502 GLU A C 1
ATOM 3900 O O . GLU A 1 502 ? -5.643 11.558 35.154 1.00 98.69 502 GLU A O 1
ATOM 3905 N N . ASP A 1 503 ? -3.762 11.523 33.931 1.00 98.75 503 ASP A N 1
ATOM 3906 C CA . ASP A 1 503 ? -4.402 11.966 32.689 1.00 98.75 503 ASP A CA 1
ATOM 3907 C C . ASP A 1 503 ? -5.385 10.894 32.196 1.00 98.75 503 ASP A C 1
ATOM 3909 O O . ASP A 1 503 ? -6.534 11.192 31.863 1.00 98.75 503 ASP A O 1
ATOM 3913 N N . VAL A 1 504 ? -4.961 9.622 32.228 1.00 98.69 504 VAL A N 1
ATOM 3914 C CA . VAL A 1 504 ? -5.792 8.464 31.854 1.00 98.69 504 VAL A CA 1
ATOM 3915 C C . VAL A 1 504 ? -7.021 8.366 32.758 1.00 98.69 504 VAL A C 1
ATOM 3917 O O . VAL A 1 504 ? -8.152 8.291 32.272 1.00 98.69 504 VAL A O 1
ATOM 3920 N N . ALA A 1 505 ? -6.814 8.431 34.075 1.00 98.50 505 ALA A N 1
ATOM 3921 C CA . ALA A 1 505 ? -7.892 8.382 35.057 1.00 98.50 505 ALA A CA 1
ATOM 3922 C C . ALA A 1 505 ? -8.848 9.583 34.938 1.00 98.50 505 ALA A C 1
ATOM 3924 O O . ALA A 1 505 ? -10.062 9.433 35.105 1.00 98.50 505 ALA A O 1
ATOM 3925 N N . HIS A 1 506 ? -8.329 10.779 34.644 1.00 98.88 506 HIS A N 1
ATOM 3926 C CA . HIS A 1 506 ? -9.139 11.983 34.487 1.00 98.88 506 HIS A CA 1
ATOM 3927 C C . HIS A 1 506 ? -10.028 11.926 33.241 1.00 98.88 506 HIS A C 1
ATOM 3929 O O . HIS A 1 506 ? -11.216 12.249 33.328 1.00 98.88 506 HIS A O 1
ATOM 3935 N N . MET A 1 507 ? -9.487 11.476 32.106 1.00 98.81 507 MET A N 1
ATOM 3936 C CA . MET A 1 507 ? -10.249 11.318 30.864 1.00 98.81 507 MET A CA 1
ATOM 3937 C C . MET A 1 507 ? -11.380 10.299 31.035 1.00 98.81 507 MET A C 1
ATOM 3939 O O . MET A 1 507 ? -12.523 10.610 30.699 1.00 98.81 507 MET A O 1
ATOM 3943 N N . LYS A 1 508 ? -11.104 9.142 31.661 1.00 98.62 508 LYS A N 1
ATOM 3944 C CA . LYS A 1 508 ? -12.127 8.133 31.986 1.00 98.62 508 LYS A CA 1
ATOM 3945 C C . LYS A 1 508 ? -13.231 8.699 32.878 1.00 98.62 508 LYS A C 1
ATOM 3947 O O . LYS A 1 508 ? -14.404 8.641 32.527 1.00 98.62 508 LYS A O 1
ATOM 3952 N N . ARG A 1 509 ? -12.858 9.343 33.989 1.00 98.75 509 ARG A N 1
ATOM 3953 C CA . ARG A 1 509 ? -13.813 9.970 34.922 1.00 98.75 509 ARG A CA 1
ATOM 3954 C C . ARG A 1 509 ? -14.668 11.045 34.252 1.00 98.75 509 ARG A C 1
ATOM 3956 O O . ARG A 1 509 ? -15.815 11.261 34.640 1.00 98.75 509 ARG A O 1
ATOM 3963 N N . THR A 1 510 ? -14.100 11.789 33.308 1.00 98.88 510 THR A N 1
ATOM 3964 C CA . THR A 1 510 ? -14.848 12.800 32.559 1.00 98.88 510 THR A CA 1
ATOM 3965 C C . THR A 1 510 ? -15.807 12.159 31.566 1.00 98.88 510 THR A C 1
ATOM 3967 O O . THR A 1 510 ? -16.961 12.571 31.546 1.00 98.88 510 THR A O 1
ATOM 3970 N N . ALA A 1 511 ? -15.390 11.126 30.833 1.00 98.75 511 ALA A N 1
ATOM 3971 C CA . ALA A 1 511 ? -16.283 10.372 29.957 1.00 98.75 511 ALA A CA 1
ATOM 3972 C C . ALA A 1 511 ? -17.444 9.728 30.740 1.00 98.75 511 ALA A C 1
ATOM 3974 O O . ALA A 1 511 ? -18.594 9.943 30.377 1.00 98.75 511 ALA A O 1
ATOM 3975 N N . ASP A 1 512 ? -17.172 9.077 31.878 1.00 98.69 512 ASP A N 1
ATOM 3976 C CA . ASP A 1 512 ? -18.206 8.499 32.757 1.00 98.69 512 ASP A CA 1
ATOM 3977 C C . ASP A 1 512 ? -19.239 9.536 33.201 1.00 98.69 512 ASP A C 1
ATOM 3979 O O . ASP A 1 512 ? -20.441 9.291 33.191 1.00 98.69 512 ASP A O 1
ATOM 3983 N N . ARG A 1 513 ? -18.771 10.730 33.575 1.00 98.81 513 ARG A N 1
ATOM 3984 C CA . ARG A 1 513 ? -19.646 11.818 34.023 1.00 98.81 513 ARG A CA 1
ATOM 3985 C C . ARG A 1 513 ? -20.499 12.398 32.892 1.00 98.81 513 ARG A C 1
ATOM 3987 O O . ARG A 1 513 ? -21.584 12.891 33.179 1.00 98.81 513 ARG A O 1
ATOM 3994 N N . LEU A 1 514 ? -19.987 12.420 31.661 1.00 98.75 514 LEU A N 1
ATOM 3995 C CA . LEU A 1 514 ? -20.668 13.028 30.514 1.00 98.75 514 LEU A CA 1
ATOM 3996 C C . LEU A 1 514 ? -21.590 12.048 29.782 1.00 98.75 514 LEU A C 1
ATOM 3998 O O . LEU A 1 514 ? -22.631 12.469 29.293 1.00 98.75 514 LEU A O 1
ATOM 4002 N N . PHE A 1 515 ? -21.214 10.771 29.704 1.00 98.62 515 PHE A N 1
ATOM 4003 C CA . PHE A 1 515 ? -21.873 9.789 28.841 1.00 98.62 515 PHE A CA 1
ATOM 4004 C C . PHE A 1 515 ? -22.475 8.603 29.599 1.00 98.62 515 PHE A C 1
ATOM 4006 O O . PHE A 1 515 ? -23.214 7.832 29.000 1.00 98.62 515 PHE A O 1
ATOM 4013 N N . GLY A 1 516 ? -22.191 8.439 30.897 1.00 97.94 516 GLY A N 1
ATOM 4014 C CA . GLY A 1 516 ? -22.713 7.318 31.681 1.00 97.94 516 GLY A CA 1
ATOM 4015 C C . GLY A 1 516 ? -22.382 5.970 31.036 1.00 97.94 516 GLY A C 1
ATOM 4016 O O . GLY A 1 516 ? -21.219 5.698 30.747 1.00 97.94 516 GLY A O 1
ATOM 4017 N N . ASP A 1 517 ? -23.414 5.167 30.777 1.00 96.88 517 ASP A N 1
ATOM 4018 C CA . ASP A 1 517 ? -23.301 3.839 30.160 1.00 96.88 517 ASP A CA 1
ATOM 4019 C C . ASP A 1 517 ? -23.429 3.867 28.619 1.00 96.88 517 ASP A C 1
ATOM 4021 O O . ASP A 1 517 ? -23.350 2.826 27.970 1.00 96.88 517 ASP A O 1
ATOM 4025 N N . ASP A 1 518 ? -23.599 5.046 28.005 1.00 98.19 518 ASP A N 1
ATOM 4026 C CA . ASP A 1 518 ? -23.858 5.188 26.562 1.00 98.19 518 ASP A CA 1
ATOM 4027 C C . ASP A 1 518 ? -22.588 5.127 25.696 1.00 98.19 518 ASP A C 1
ATOM 4029 O O . ASP A 1 518 ? -22.644 5.354 24.483 1.00 98.19 518 ASP A O 1
ATOM 4033 N N . TYR A 1 519 ? -21.419 4.848 26.276 1.00 98.62 519 TYR A N 1
ATOM 4034 C CA . TYR A 1 519 ? -20.151 4.866 25.551 1.00 98.62 519 TYR A CA 1
ATOM 4035 C C . TYR A 1 519 ? -19.303 3.614 25.773 1.00 98.62 519 TYR A C 1
ATOM 4037 O O . TYR A 1 519 ? -19.287 3.002 26.836 1.00 98.62 519 TYR A O 1
ATOM 4045 N N . VAL A 1 520 ? -18.542 3.272 24.737 1.00 98.56 520 VAL A N 1
ATOM 4046 C CA . VAL A 1 520 ? -17.531 2.221 24.736 1.00 98.56 520 VAL A CA 1
ATOM 4047 C C . VAL A 1 520 ? -16.171 2.902 24.736 1.00 98.56 520 VAL A C 1
ATOM 4049 O O . VAL A 1 520 ? -15.820 3.629 23.806 1.00 98.56 520 VAL A O 1
ATOM 4052 N N . TRP A 1 521 ? -15.402 2.694 25.800 1.00 98.69 521 TRP A N 1
ATOM 4053 C CA . TRP A 1 521 ? -14.110 3.350 25.968 1.00 98.69 521 TRP A CA 1
ATOM 4054 C C . TRP A 1 521 ? -12.984 2.554 25.314 1.00 98.69 521 TRP A C 1
ATOM 4056 O O . TRP A 1 521 ? -12.866 1.355 25.555 1.00 98.69 521 TRP A O 1
ATOM 4066 N N . SER A 1 522 ? -12.125 3.221 24.546 1.00 98.75 522 SER A N 1
ATOM 4067 C CA . SER A 1 522 ? -10.844 2.706 24.061 1.00 98.75 522 SER A CA 1
ATOM 4068 C C . SER A 1 522 ? -9.720 3.697 24.375 1.00 98.75 522 SER A C 1
ATOM 4070 O O . SER A 1 522 ? -9.955 4.905 24.497 1.00 98.75 522 SER A O 1
ATOM 4072 N N . VAL A 1 523 ? -8.485 3.198 24.491 1.00 98.75 523 VAL A N 1
ATOM 4073 C CA . VAL A 1 523 ? -7.295 4.039 24.694 1.00 98.75 523 VAL A CA 1
ATOM 4074 C C . VAL A 1 523 ? -6.185 3.814 23.669 1.00 98.75 523 VAL A C 1
ATOM 4076 O O . VAL A 1 523 ? -5.919 2.683 23.261 1.00 98.75 523 VAL A O 1
ATOM 4079 N N . LEU A 1 524 ? -5.457 4.891 23.365 1.00 98.31 524 LEU A N 1
ATOM 4080 C CA . LEU A 1 524 ? -4.226 4.905 22.573 1.00 98.31 524 LEU A CA 1
ATOM 4081 C C . LEU A 1 524 ? -3.116 5.596 23.377 1.00 98.31 524 LEU A C 1
ATOM 4083 O O . LEU A 1 524 ? -3.240 6.762 23.748 1.00 98.31 524 LEU A O 1
ATOM 4087 N N . GLY A 1 525 ? -2.003 4.901 23.631 1.00 98.38 525 GLY A N 1
ATOM 4088 C CA . GLY A 1 525 ? -0.802 5.495 24.230 1.00 98.38 525 GLY A CA 1
ATOM 4089 C C . GLY A 1 525 ? 0.327 5.685 23.214 1.00 98.38 525 GLY A C 1
ATOM 4090 O O . GLY A 1 525 ? 0.844 4.704 22.686 1.00 98.38 525 GLY A O 1
ATOM 4091 N N . ALA A 1 526 ? 0.776 6.921 22.985 1.00 97.00 526 ALA A N 1
ATOM 4092 C CA . ALA A 1 526 ? 1.811 7.202 21.990 1.00 97.00 526 ALA A CA 1
ATOM 4093 C C . ALA A 1 526 ? 3.189 6.619 22.371 1.00 97.00 526 ALA A C 1
ATOM 4095 O O . ALA A 1 526 ? 3.695 6.783 23.494 1.00 97.00 526 ALA A O 1
ATOM 4096 N N . GLY A 1 527 ? 3.836 5.969 21.403 1.00 94.81 527 GLY A N 1
ATOM 4097 C CA . GLY A 1 527 ? 5.187 5.427 21.492 1.00 94.81 527 GLY A CA 1
ATOM 4098 C C . GLY A 1 527 ? 5.370 4.461 22.661 1.00 94.81 527 GLY A C 1
ATOM 4099 O O . GLY A 1 527 ? 4.643 3.486 22.831 1.00 94.81 527 GLY A O 1
ATOM 4100 N N . ARG A 1 528 ? 6.353 4.748 23.523 1.00 96.81 528 ARG A N 1
ATOM 4101 C CA . ARG A 1 528 ? 6.683 3.889 24.676 1.00 96.81 528 ARG A CA 1
ATOM 4102 C C . ARG A 1 528 ? 5.527 3.696 25.667 1.00 96.81 528 ARG A C 1
ATOM 4104 O O . ARG A 1 528 ? 5.619 2.813 26.515 1.00 96.81 528 ARG A O 1
ATOM 4111 N N . ASN A 1 529 ? 4.501 4.546 25.612 1.00 98.25 529 ASN A N 1
ATOM 4112 C CA . ASN A 1 529 ? 3.387 4.524 26.553 1.00 98.25 529 ASN A CA 1
ATOM 4113 C C . ASN A 1 529 ? 2.293 3.520 26.156 1.00 98.25 529 ASN A C 1
ATOM 4115 O O . ASN A 1 529 ? 1.457 3.217 27.001 1.00 98.25 529 ASN A O 1
ATOM 4119 N N . GLN A 1 530 ? 2.321 2.982 24.928 1.00 98.38 530 GLN A N 1
ATOM 4120 C CA . GLN A 1 530 ? 1.280 2.120 24.347 1.00 98.38 530 GLN A CA 1
ATOM 4121 C C . GLN A 1 530 ? 0.797 1.032 25.316 1.00 98.38 530 GLN A C 1
ATOM 4123 O O . GLN A 1 530 ? -0.369 1.004 25.695 1.00 98.38 530 GLN A O 1
ATOM 4128 N N . MET A 1 531 ? 1.714 0.195 25.808 1.00 98.12 531 MET A N 1
ATOM 4129 C CA . MET A 1 531 ? 1.360 -0.931 26.682 1.00 98.12 531 MET A CA 1
ATOM 4130 C C . MET A 1 531 ? 0.979 -0.499 28.106 1.00 98.12 531 MET A C 1
ATOM 4132 O O . MET A 1 531 ? 0.142 -1.138 28.731 1.00 98.12 531 MET A O 1
ATOM 4136 N N . ASN A 1 532 ? 1.550 0.594 28.624 1.00 97.75 532 ASN A N 1
ATOM 4137 C CA . ASN A 1 532 ? 1.239 1.078 29.976 1.00 97.75 532 ASN A CA 1
ATOM 4138 C C . ASN A 1 532 ? -0.151 1.722 30.049 1.00 97.75 532 ASN A C 1
ATOM 4140 O O . ASN A 1 532 ? -0.837 1.600 31.060 1.00 97.75 532 ASN A O 1
ATOM 4144 N N . VAL A 1 533 ? -0.550 2.439 28.999 1.00 98.62 533 VAL A N 1
ATOM 4145 C CA . VAL A 1 533 ? -1.887 3.032 28.885 1.00 98.62 533 VAL A CA 1
ATOM 4146 C C . VAL A 1 533 ? -2.921 1.934 28.625 1.00 98.62 533 VAL A C 1
ATOM 4148 O O . VAL A 1 533 ? -3.935 1.895 29.316 1.00 98.62 533 VAL A O 1
ATOM 4151 N N . ALA A 1 534 ? -2.619 0.982 27.733 1.00 98.31 534 ALA A N 1
ATOM 4152 C CA . ALA A 1 534 ? -3.460 -0.193 27.500 1.00 98.31 534 ALA A CA 1
ATOM 4153 C C . ALA A 1 534 ? -3.721 -0.989 28.794 1.00 98.31 534 ALA A C 1
ATOM 4155 O O . ALA A 1 534 ? -4.867 -1.316 29.089 1.00 98.31 534 ALA A O 1
ATOM 4156 N N . ALA A 1 535 ? -2.687 -1.221 29.614 1.00 98.12 535 ALA A N 1
ATOM 4157 C CA . ALA A 1 535 ? -2.816 -1.892 30.911 1.00 98.12 535 ALA A CA 1
ATOM 4158 C C . ALA A 1 535 ? -3.810 -1.195 31.853 1.00 98.12 535 ALA A C 1
ATOM 4160 O O . ALA A 1 535 ? -4.631 -1.848 32.494 1.00 98.12 535 ALA A O 1
ATOM 4161 N N . GLN A 1 536 ? -3.735 0.137 31.937 1.00 98.31 536 GLN A N 1
ATOM 4162 C CA . GLN A 1 536 ? -4.605 0.932 32.803 1.00 98.31 536 GLN A CA 1
ATOM 4163 C C . GLN A 1 536 ? -6.060 0.900 32.344 1.00 98.31 536 GLN A C 1
ATOM 4165 O O . GLN A 1 536 ? -6.950 0.842 33.191 1.00 98.31 536 GLN A O 1
ATOM 4170 N N . ALA A 1 537 ? -6.303 0.944 31.033 1.00 97.88 537 ALA A N 1
ATOM 4171 C CA . ALA A 1 537 ? -7.651 0.860 30.489 1.00 97.88 537 ALA A CA 1
ATOM 4172 C C . ALA A 1 537 ? -8.247 -0.533 30.673 1.00 97.88 537 ALA A C 1
ATOM 4174 O O . ALA A 1 537 ? -9.350 -0.641 31.201 1.00 97.88 537 ALA A O 1
ATOM 4175 N N . ALA A 1 538 ? -7.497 -1.587 30.342 1.00 97.38 538 ALA A N 1
ATOM 4176 C CA . ALA A 1 538 ? -7.945 -2.969 30.503 1.00 97.38 538 ALA A CA 1
ATOM 4177 C C . ALA A 1 538 ? -8.339 -3.282 31.956 1.00 97.38 538 ALA A C 1
ATOM 4179 O O . ALA A 1 538 ? -9.404 -3.839 32.210 1.00 97.38 538 ALA A O 1
ATOM 4180 N N . ALA A 1 539 ? -7.539 -2.830 32.929 1.00 96.62 539 ALA A N 1
ATOM 4181 C CA . ALA A 1 539 ? -7.842 -2.984 34.354 1.00 96.62 539 ALA A CA 1
ATOM 4182 C C . ALA A 1 539 ? -9.103 -2.220 34.820 1.00 96.62 539 ALA A C 1
ATOM 4184 O O . ALA A 1 539 ? -9.596 -2.464 35.919 1.00 96.62 539 ALA A O 1
ATOM 4185 N N . GLN A 1 540 ? -9.617 -1.294 34.008 1.00 95.38 540 GLN A N 1
ATOM 4186 C CA . GLN A 1 540 ? -10.816 -0.488 34.262 1.00 95.38 540 GLN A CA 1
ATOM 4187 C C . GLN A 1 540 ? -11.980 -0.846 33.317 1.00 95.38 540 GLN A C 1
ATOM 4189 O O . GLN A 1 540 ? -12.943 -0.086 33.224 1.00 95.38 540 GLN A O 1
ATOM 4194 N N . GLY A 1 541 ? -11.896 -1.978 32.604 1.00 93.56 541 GLY A N 1
ATOM 4195 C CA . GLY A 1 541 ? -12.930 -2.434 31.666 1.00 93.56 541 GLY A CA 1
ATOM 4196 C C . GLY A 1 541 ? -12.960 -1.682 30.330 1.00 93.56 541 GLY A C 1
ATOM 4197 O O . GLY A 1 541 ? -13.962 -1.729 29.625 1.00 93.56 541 GLY A O 1
ATOM 4198 N N . GLY A 1 542 ? -11.893 -0.957 29.989 1.00 96.69 542 GLY A N 1
ATOM 4199 C CA . GLY A 1 542 ? -11.728 -0.295 28.697 1.00 96.69 542 GLY A CA 1
ATOM 4200 C C . GLY A 1 542 ? -11.109 -1.201 27.629 1.00 96.69 542 GLY A C 1
ATOM 4201 O O . GLY A 1 542 ? -10.407 -2.166 27.929 1.00 96.69 542 GLY A O 1
ATOM 4202 N N . ASN A 1 543 ? -11.327 -0.834 26.369 1.00 98.50 543 ASN A N 1
ATOM 4203 C CA . ASN A 1 543 ? -10.703 -1.438 25.193 1.00 98.50 543 ASN A CA 1
ATOM 4204 C C . ASN A 1 543 ? -9.325 -0.811 24.925 1.00 98.50 543 ASN A C 1
ATOM 4206 O O . ASN A 1 543 ? -8.978 0.243 25.468 1.00 98.50 543 ASN A O 1
ATOM 4210 N N . VAL A 1 544 ? -8.526 -1.450 24.070 1.00 98.12 544 VAL A N 1
ATOM 4211 C CA . VAL A 1 544 ? -7.138 -1.043 23.810 1.00 98.12 544 VAL A CA 1
ATOM 4212 C C . VAL A 1 544 ? -6.865 -0.917 22.314 1.00 98.12 544 VAL A C 1
ATOM 4214 O O . VAL A 1 544 ? -7.261 -1.778 21.532 1.00 98.12 544 VAL A O 1
ATOM 4217 N N . ARG A 1 545 ? -6.135 0.133 21.924 1.00 98.25 545 ARG A N 1
ATOM 4218 C CA . ARG A 1 545 ? -5.585 0.316 20.578 1.00 98.25 545 ARG A CA 1
ATOM 4219 C C . ARG A 1 545 ? -4.066 0.168 20.609 1.00 98.25 545 ARG A C 1
ATOM 4221 O O . ARG A 1 545 ? -3.375 0.750 21.449 1.00 98.25 545 ARG A O 1
ATOM 4228 N N . VAL A 1 546 ? -3.557 -0.639 19.683 1.00 94.19 546 VAL A N 1
ATOM 4229 C CA . VAL A 1 546 ? -2.129 -0.828 19.415 1.00 94.19 546 VAL A CA 1
ATOM 4230 C C . VAL A 1 546 ? -1.898 -0.833 17.909 1.00 94.19 546 VAL A C 1
ATOM 4232 O O . VAL A 1 546 ? -2.810 -1.116 17.137 1.00 94.19 546 VAL A O 1
ATOM 4235 N N . GLY A 1 547 ? -0.669 -0.561 17.492 1.00 85.12 547 GLY A N 1
ATOM 4236 C CA . GLY A 1 547 ? -0.280 -0.537 16.091 1.00 85.12 547 GLY A CA 1
ATOM 4237 C C . GLY A 1 547 ? 0.970 0.305 15.849 1.00 85.12 547 GLY A C 1
ATOM 4238 O O . GLY A 1 547 ? 1.350 1.159 16.658 1.00 85.12 547 GLY A O 1
ATOM 4239 N N . LEU A 1 548 ? 1.606 0.066 14.703 1.00 83.38 548 LEU A N 1
ATOM 4240 C CA . LEU A 1 548 ? 2.797 0.775 14.236 1.00 83.38 548 LEU A CA 1
ATOM 4241 C C . LEU A 1 548 ? 2.535 2.258 13.961 1.00 83.38 548 LEU A C 1
ATOM 4243 O O . LEU A 1 548 ? 3.478 3.046 13.974 1.00 83.38 548 LEU A O 1
ATOM 4247 N N . GLU A 1 549 ? 1.275 2.636 13.746 1.00 86.00 549 GLU A N 1
ATOM 4248 C CA . GLU A 1 549 ? 0.854 4.037 13.705 1.00 86.00 549 GLU A CA 1
ATOM 4249 C C . GLU A 1 549 ? 1.194 4.759 15.015 1.00 86.00 549 GLU A C 1
ATOM 4251 O O . GLU A 1 549 ? 1.763 5.851 15.005 1.00 86.00 549 GLU A O 1
ATOM 4256 N N . ASP A 1 550 ? 0.923 4.102 16.142 1.00 87.56 550 ASP A N 1
ATOM 4257 C CA . ASP A 1 550 ? 0.988 4.717 17.464 1.00 87.56 550 ASP A CA 1
ATOM 4258 C C . ASP A 1 550 ? 2.370 4.534 18.102 1.00 87.56 550 ASP A C 1
ATOM 4260 O O . ASP A 1 550 ? 2.853 5.386 18.854 1.00 87.56 550 ASP A O 1
ATOM 4264 N N . SER A 1 551 ? 3.028 3.405 17.822 1.00 88.06 551 SER A N 1
ATOM 4265 C CA . SER A 1 551 ? 4.366 3.091 18.318 1.00 88.06 551 SER A CA 1
ATOM 4266 C C . SER A 1 551 ? 5.148 2.233 17.334 1.00 88.06 551 SER A C 1
ATOM 4268 O O . SER A 1 551 ? 4.767 1.109 17.034 1.00 88.06 551 SER A O 1
ATOM 4270 N N . LEU A 1 552 ? 6.344 2.685 16.956 1.00 85.62 552 LEU A N 1
ATOM 4271 C CA . LEU A 1 552 ? 7.295 1.874 16.184 1.00 85.62 552 LEU A CA 1
ATOM 4272 C C . LEU A 1 552 ? 7.991 0.779 17.017 1.00 85.62 552 LEU A C 1
ATOM 4274 O O . LEU A 1 552 ? 8.795 0.017 16.489 1.00 85.62 552 LEU A O 1
ATOM 4278 N N . TRP A 1 553 ? 7.746 0.709 18.329 1.00 88.25 553 TRP A N 1
ATOM 4279 C CA . TRP A 1 553 ? 8.554 -0.065 19.279 1.00 88.25 553 TRP A CA 1
ATOM 4280 C C . TRP A 1 553 ? 7.739 -1.180 19.933 1.00 88.25 553 TRP A C 1
ATOM 4282 O O . TRP A 1 553 ? 6.654 -0.921 20.448 1.00 88.25 553 TRP A O 1
ATOM 4292 N N . ILE A 1 554 ? 8.293 -2.396 20.007 1.00 91.44 554 ILE A N 1
ATOM 4293 C CA . ILE A 1 554 ? 7.709 -3.502 20.791 1.00 91.44 554 ILE A CA 1
ATOM 4294 C C . ILE A 1 554 ? 8.197 -3.488 22.244 1.00 91.44 554 ILE A C 1
ATOM 4296 O O . ILE A 1 554 ? 7.487 -3.897 23.167 1.00 91.44 554 ILE A O 1
ATOM 4300 N N . SER A 1 555 ? 9.422 -3.012 22.475 1.00 91.88 555 SER A N 1
ATOM 4301 C CA . SER A 1 555 ? 10.022 -2.846 23.800 1.00 91.88 555 SER A CA 1
ATOM 4302 C C . SER A 1 555 ? 11.090 -1.749 23.776 1.00 91.88 555 SER A C 1
ATOM 4304 O O . SER A 1 555 ? 11.374 -1.149 22.737 1.00 91.88 555 SER A O 1
ATOM 4306 N N . LYS A 1 556 ? 11.673 -1.430 24.938 1.00 93.25 556 LYS A N 1
ATOM 4307 C CA . LYS A 1 556 ? 12.678 -0.365 25.058 1.00 93.25 556 LYS A CA 1
ATOM 4308 C C . LYS A 1 556 ? 13.860 -0.638 24.119 1.00 93.25 556 LYS A C 1
ATOM 4310 O O . LYS A 1 556 ? 14.613 -1.579 24.337 1.00 93.25 556 LYS A O 1
ATOM 4315 N N . GLY A 1 557 ? 14.026 0.219 23.111 1.00 90.81 557 GLY A N 1
ATOM 4316 C CA . GLY A 1 557 ? 15.117 0.128 22.138 1.00 90.81 557 GLY A CA 1
ATOM 4317 C C . GLY A 1 557 ? 14.947 -0.958 21.070 1.00 90.81 557 GLY A C 1
ATOM 4318 O O . GLY A 1 557 ? 15.871 -1.153 20.289 1.00 90.81 557 GLY A O 1
ATOM 4319 N N . LYS A 1 558 ? 13.796 -1.644 21.007 1.00 90.31 558 LYS A N 1
ATOM 4320 C CA . LYS A 1 558 ? 13.507 -2.664 19.990 1.00 90.31 558 LYS A CA 1
ATOM 4321 C C . LYS A 1 558 ? 12.300 -2.247 19.151 1.00 90.31 558 LYS A C 1
ATOM 4323 O O . LYS A 1 558 ? 11.212 -2.047 19.697 1.00 90.31 558 LYS A O 1
ATOM 4328 N N . LEU A 1 559 ? 12.496 -2.132 17.838 1.00 82.00 559 LEU A N 1
ATOM 4329 C CA . LEU A 1 559 ? 11.406 -1.911 16.886 1.00 82.00 559 LEU A CA 1
ATOM 4330 C C . LEU A 1 559 ? 10.450 -3.111 16.886 1.00 82.00 559 LEU A C 1
ATOM 4332 O O . LEU A 1 559 ? 10.876 -4.246 17.103 1.00 82.00 559 LEU A O 1
ATOM 4336 N N . ALA A 1 560 ? 9.160 -2.852 16.700 1.00 71.25 560 ALA A N 1
ATOM 4337 C CA . ALA A 1 560 ? 8.201 -3.910 16.404 1.00 71.25 560 ALA A CA 1
ATOM 4338 C C . ALA A 1 560 ? 8.390 -4.363 14.951 1.00 71.25 560 ALA A C 1
ATOM 4340 O O . ALA A 1 560 ? 8.582 -3.525 14.073 1.00 71.25 560 ALA A O 1
ATOM 4341 N N . GLU A 1 561 ? 8.369 -5.674 14.710 1.00 74.56 561 GLU A N 1
ATOM 4342 C CA . GLU A 1 561 ? 8.544 -6.230 13.362 1.00 74.56 561 GLU A CA 1
ATOM 4343 C C . GLU A 1 561 ? 7.217 -6.197 12.590 1.00 74.56 561 GLU A C 1
ATOM 4345 O O . GLU A 1 561 ? 7.212 -6.080 11.369 1.00 74.56 561 GLU A O 1
ATOM 4350 N N . SER A 1 562 ? 6.086 -6.236 13.301 1.00 73.81 562 SER A N 1
ATOM 4351 C CA . SER A 1 562 ? 4.740 -6.183 12.726 1.00 73.81 562 SER A CA 1
ATOM 4352 C C . SER A 1 562 ? 3.704 -5.578 13.685 1.00 73.81 562 SER A C 1
ATOM 4354 O O . SER A 1 562 ? 3.902 -5.542 14.903 1.00 73.81 562 SER A O 1
ATOM 4356 N N . ASN A 1 563 ? 2.544 -5.173 13.149 1.00 75.81 563 ASN A N 1
ATOM 4357 C CA . ASN A 1 563 ? 1.360 -4.864 13.966 1.00 75.81 563 ASN A CA 1
ATOM 4358 C C . ASN A 1 563 ? 0.931 -6.079 14.808 1.00 75.81 563 ASN A C 1
ATOM 4360 O O . ASN A 1 563 ? 0.598 -5.936 15.983 1.00 75.81 563 ASN A O 1
ATOM 4364 N N . ALA A 1 564 ? 1.017 -7.284 14.236 1.00 77.94 564 ALA A N 1
ATOM 4365 C CA . ALA A 1 564 ? 0.663 -8.534 14.901 1.00 77.94 564 ALA A CA 1
ATOM 4366 C C . ALA A 1 564 ? 1.473 -8.789 16.184 1.00 77.94 564 ALA A C 1
ATOM 4368 O O . ALA A 1 564 ? 0.940 -9.343 17.141 1.00 77.94 564 ALA A O 1
ATOM 4369 N N . ASP A 1 565 ? 2.735 -8.353 16.254 1.00 80.94 565 ASP A N 1
ATOM 4370 C CA . ASP A 1 565 ? 3.531 -8.452 17.486 1.00 80.94 565 ASP A CA 1
ATOM 4371 C C . ASP A 1 565 ? 2.936 -7.626 18.621 1.00 80.94 565 ASP A C 1
ATOM 4373 O O . ASP A 1 565 ? 2.906 -8.066 19.772 1.00 80.94 565 ASP A O 1
ATOM 4377 N N . GLN A 1 566 ? 2.463 -6.423 18.300 1.00 85.81 566 GLN A N 1
ATOM 4378 C CA . GLN A 1 566 ? 1.841 -5.548 19.282 1.00 85.81 566 GLN A CA 1
ATOM 4379 C C . GLN A 1 566 ? 0.465 -6.073 19.683 1.00 85.81 566 GLN A C 1
ATOM 4381 O O . GLN A 1 566 ? 0.159 -6.070 20.873 1.00 85.81 566 GLN A O 1
ATOM 4386 N N . VAL A 1 567 ? -0.313 -6.610 18.736 1.00 91.50 567 VAL A N 1
ATOM 4387 C CA . VAL A 1 567 ? -1.593 -7.273 19.032 1.00 91.50 567 VAL A CA 1
ATOM 4388 C C . VAL A 1 567 ? -1.382 -8.480 19.942 1.00 91.50 567 VAL A C 1
ATOM 4390 O O . VAL A 1 567 ? -2.005 -8.546 20.996 1.00 91.50 567 VAL A O 1
ATOM 4393 N N . ARG A 1 568 ? -0.444 -9.384 19.625 1.00 91.00 568 ARG A N 1
ATOM 4394 C CA . ARG A 1 568 ? -0.100 -10.526 20.494 1.00 91.00 568 ARG A CA 1
ATOM 4395 C C . ARG A 1 568 ? 0.309 -10.071 21.889 1.00 91.00 568 ARG A C 1
ATOM 4397 O O . ARG A 1 568 ? -0.108 -10.659 22.881 1.00 91.00 568 ARG A O 1
ATOM 4404 N N . LYS A 1 569 ? 1.111 -9.009 21.985 1.00 95.62 569 LYS A N 1
ATOM 4405 C CA . LYS A 1 569 ? 1.545 -8.472 23.276 1.00 95.62 569 LYS A CA 1
ATOM 4406 C C . LYS A 1 569 ? 0.390 -7.874 24.084 1.00 95.62 569 LYS A C 1
ATOM 4408 O O . LYS A 1 569 ? 0.344 -8.085 25.293 1.00 95.62 569 LYS A O 1
ATOM 4413 N N . ALA A 1 570 ? -0.527 -7.156 23.439 1.00 96.06 570 ALA A N 1
ATOM 4414 C CA . ALA A 1 570 ? -1.732 -6.639 24.081 1.00 96.06 570 ALA A CA 1
ATOM 4415 C C . ALA A 1 570 ? -2.665 -7.779 24.510 1.00 96.06 570 ALA A C 1
ATOM 4417 O O . ALA A 1 570 ? -3.131 -7.789 25.642 1.00 96.06 570 ALA A O 1
ATOM 4418 N N . ARG A 1 571 ? -2.859 -8.786 23.656 1.00 93.75 571 ARG A N 1
ATOM 4419 C CA . ARG A 1 571 ? -3.648 -9.982 23.957 1.00 93.75 571 ARG A CA 1
ATOM 4420 C C . ARG A 1 571 ? -3.115 -10.735 25.175 1.00 93.75 571 ARG A C 1
ATOM 4422 O O . ARG A 1 571 ? -3.884 -10.992 26.087 1.00 93.75 571 ARG A O 1
ATOM 4429 N N . LEU A 1 572 ? -1.805 -10.982 25.251 1.00 94.38 572 LEU A N 1
ATOM 4430 C CA . LEU A 1 572 ? -1.183 -11.599 26.432 1.00 94.38 572 LEU A CA 1
ATOM 4431 C C . LEU A 1 572 ? -1.421 -10.789 27.714 1.00 94.38 572 LEU A C 1
ATOM 4433 O O . LEU A 1 572 ? -1.570 -11.361 28.791 1.00 94.38 572 LEU A O 1
ATOM 4437 N N . LEU A 1 573 ? -1.447 -9.456 27.613 1.00 95.62 573 LEU A N 1
ATOM 4438 C CA . LEU A 1 573 ? -1.789 -8.590 28.737 1.00 95.62 573 LEU A CA 1
ATOM 4439 C C . LEU A 1 573 ? -3.257 -8.757 29.154 1.00 95.62 573 LEU A C 1
ATOM 4441 O O . LEU A 1 573 ? -3.527 -8.851 30.347 1.00 95.62 573 LEU A O 1
ATOM 4445 N N . LEU A 1 574 ? -4.183 -8.808 28.194 1.00 95.62 574 LEU A N 1
ATOM 4446 C CA . LEU A 1 574 ? -5.617 -8.974 28.453 1.00 95.62 574 LEU A CA 1
ATOM 4447 C C . LEU A 1 574 ? -5.919 -10.353 29.053 1.00 95.62 574 LEU A C 1
ATOM 4449 O O . LEU A 1 574 ? -6.539 -10.441 30.110 1.00 95.62 574 LEU A O 1
ATOM 4453 N N . GLU A 1 575 ? -5.390 -11.415 28.448 1.00 93.19 575 GLU A N 1
ATOM 4454 C CA . GLU A 1 575 ? -5.521 -12.792 28.938 1.00 93.19 575 GLU A CA 1
ATOM 4455 C C . GLU A 1 575 ? -4.891 -12.948 30.330 1.00 93.19 575 GLU A C 1
ATOM 4457 O O . GLU A 1 575 ? -5.442 -13.622 31.199 1.00 93.19 575 GLU A O 1
ATOM 4462 N N . GLY A 1 576 ? -3.774 -12.259 30.594 1.00 96.56 576 GLY A N 1
ATOM 4463 C CA . GLY A 1 576 ? -3.151 -12.210 31.918 1.00 96.56 576 GLY A CA 1
ATOM 4464 C C . GLY A 1 576 ? -4.013 -11.541 32.998 1.00 96.56 576 GLY A C 1
ATOM 4465 O O . GLY A 1 576 ? -3.834 -11.833 34.180 1.00 96.56 576 GLY A O 1
ATOM 4466 N N . LEU A 1 577 ? -4.959 -10.677 32.612 1.00 95.94 577 LEU A N 1
ATOM 4467 C CA . LEU A 1 577 ? -5.980 -10.106 33.500 1.00 95.94 577 LEU A CA 1
ATOM 4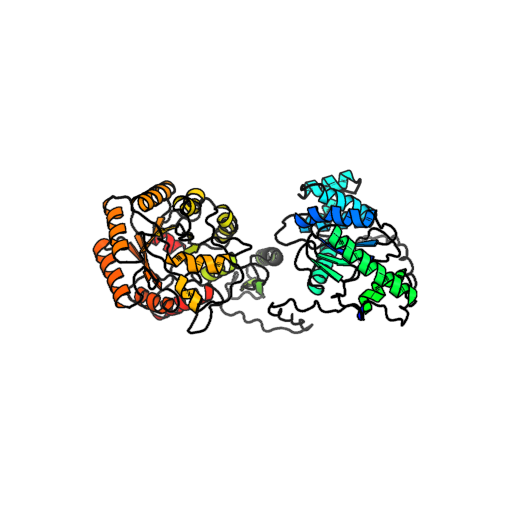468 C C . LEU A 1 577 ? -7.244 -10.982 33.594 1.00 95.94 577 LEU A C 1
ATOM 4470 O O . LEU A 1 577 ? -8.176 -10.618 34.307 1.00 95.94 577 LEU A O 1
ATOM 4474 N N . GLY A 1 578 ? -7.280 -12.128 32.904 1.00 95.00 578 GLY A N 1
ATOM 4475 C CA . GLY A 1 578 ? -8.451 -13.002 32.821 1.00 95.00 578 GLY A CA 1
ATOM 4476 C C . GLY A 1 578 ? -9.545 -12.482 31.886 1.00 95.00 578 GLY A C 1
ATOM 4477 O O . GLY A 1 578 ? -10.700 -12.867 32.044 1.00 95.00 578 GLY A O 1
ATOM 4478 N N . LEU A 1 579 ? -9.201 -11.587 30.956 1.00 95.38 579 LEU A N 1
ATOM 4479 C CA . LEU A 1 579 ? -10.116 -11.049 29.950 1.00 95.38 579 LEU A CA 1
ATOM 4480 C C . LEU A 1 579 ? -10.005 -11.831 28.638 1.00 95.38 579 LEU A C 1
ATOM 4482 O O . LEU A 1 579 ? -8.954 -12.387 28.318 1.00 95.38 579 LEU A O 1
ATOM 4486 N N . GLU A 1 580 ? -11.076 -11.802 27.851 1.00 92.94 580 GLU A N 1
ATOM 4487 C CA . GLU A 1 580 ? -11.116 -12.354 26.497 1.00 92.94 580 GLU A CA 1
ATOM 4488 C C . GLU A 1 580 ? -11.132 -11.224 25.463 1.00 92.94 580 GLU A C 1
ATOM 4490 O O . GLU A 1 580 ? -11.627 -10.123 25.714 1.00 92.94 580 GLU A O 1
ATOM 4495 N N . VAL A 1 581 ? -10.551 -11.491 24.295 1.00 93.06 581 VAL A N 1
ATOM 4496 C CA . VAL A 1 581 ? -10.569 -10.553 23.171 1.00 93.06 581 VAL A CA 1
ATOM 4497 C C . VAL A 1 581 ? -11.849 -10.789 22.386 1.00 93.06 581 VAL A C 1
ATOM 4499 O O . VAL A 1 581 ? -12.097 -11.917 21.964 1.00 93.06 581 VAL A O 1
ATOM 4502 N N . ALA A 1 582 ? -12.638 -9.732 22.185 1.00 92.38 582 ALA A N 1
ATOM 4503 C CA . ALA A 1 582 ? -13.843 -9.807 21.370 1.00 92.38 582 ALA A CA 1
ATOM 4504 C C . ALA A 1 582 ? -13.519 -10.335 19.962 1.00 92.38 582 ALA A C 1
ATOM 4506 O O . ALA A 1 582 ? -12.414 -10.188 19.448 1.00 92.38 582 ALA A O 1
ATOM 4507 N N . THR A 1 583 ? -14.496 -10.937 19.312 1.00 90.62 583 THR A N 1
ATOM 4508 C CA . THR A 1 583 ? -14.485 -11.205 17.877 1.00 90.62 583 THR A CA 1
ATOM 4509 C C . THR A 1 583 ? -14.940 -9.958 17.112 1.00 90.62 583 THR A C 1
ATOM 4511 O O . THR A 1 583 ? -15.545 -9.049 17.692 1.00 90.62 583 THR A O 1
ATOM 4514 N N . PRO A 1 584 ? -14.693 -9.873 15.793 1.00 90.75 584 PRO A N 1
ATOM 4515 C CA . PRO A 1 584 ? -15.234 -8.778 14.995 1.00 90.75 584 PRO A CA 1
ATOM 4516 C C . PRO A 1 584 ? -16.763 -8.655 15.052 1.00 90.75 584 PRO A C 1
ATOM 4518 O O . PRO A 1 584 ? -17.277 -7.540 15.077 1.00 90.75 584 PRO A O 1
ATOM 4521 N N . ASP A 1 585 ? -17.496 -9.768 15.121 1.00 91.50 585 ASP A N 1
ATOM 4522 C CA . ASP A 1 585 ? -18.963 -9.741 15.184 1.00 91.50 585 ASP A CA 1
ATOM 4523 C C . ASP A 1 585 ? -19.479 -9.298 16.557 1.00 91.50 585 ASP A C 1
ATOM 4525 O O . ASP A 1 585 ? -20.444 -8.536 16.636 1.00 91.50 585 ASP A O 1
ATOM 4529 N N . GLU A 1 586 ? -18.795 -9.673 17.641 1.00 95.88 586 GLU A N 1
ATOM 4530 C CA . GLU A 1 586 ? -19.063 -9.103 18.965 1.00 95.88 586 GLU A CA 1
ATOM 4531 C C . GLU A 1 586 ? -18.783 -7.600 18.979 1.00 95.88 586 GLU A C 1
ATOM 4533 O O . GLU A 1 586 ? -19.613 -6.836 19.465 1.00 95.88 586 GLU A O 1
ATOM 4538 N N . ALA A 1 587 ? -17.679 -7.150 18.372 1.00 96.12 587 ALA A N 1
ATOM 4539 C CA . ALA A 1 587 ? -17.383 -5.725 18.238 1.00 96.12 587 ALA A CA 1
ATOM 4540 C C . ALA A 1 587 ? -18.465 -4.986 17.427 1.00 96.12 587 ALA A C 1
ATOM 4542 O O . ALA A 1 587 ? -18.873 -3.889 17.812 1.00 96.12 587 ALA A O 1
ATOM 4543 N N . ARG A 1 588 ? -18.992 -5.591 16.349 1.00 97.75 588 ARG A N 1
ATOM 4544 C CA . ARG A 1 588 ? -20.142 -5.049 15.602 1.00 97.75 588 ARG A CA 1
ATOM 4545 C C . ARG A 1 588 ? -21.382 -4.913 16.478 1.00 97.75 588 ARG A C 1
ATOM 4547 O O . ARG A 1 588 ? -22.028 -3.867 16.435 1.00 97.75 588 ARG A O 1
ATOM 4554 N N . GLY A 1 589 ? -21.685 -5.931 17.284 1.00 97.81 589 GLY A N 1
ATOM 4555 C CA . GLY A 1 589 ? -22.800 -5.911 18.231 1.00 97.81 589 GLY A CA 1
ATOM 4556 C C . GLY A 1 589 ? -22.636 -4.852 19.324 1.00 97.81 589 GLY A C 1
ATOM 4557 O O . GLY A 1 589 ? -23.569 -4.099 19.592 1.00 97.81 589 GLY A O 1
ATOM 4558 N N . MET A 1 590 ? -21.438 -4.737 19.905 1.00 97.00 590 MET A N 1
ATOM 4559 C CA . MET A 1 590 ? -21.111 -3.740 20.934 1.00 97.00 590 MET A CA 1
ATOM 4560 C C . MET A 1 590 ? -21.237 -2.299 20.430 1.00 97.00 590 MET A C 1
ATOM 4562 O O . MET A 1 590 ? -21.513 -1.403 21.223 1.00 97.00 590 MET A O 1
ATOM 4566 N N . LEU A 1 591 ? -21.003 -2.065 19.136 1.00 98.00 591 LEU A N 1
ATOM 4567 C CA . LEU A 1 591 ? -20.923 -0.725 18.547 1.00 98.00 591 LEU A CA 1
ATOM 4568 C C . LEU A 1 591 ? -22.122 -0.345 17.660 1.00 98.00 591 LEU A C 1
ATOM 4570 O O . LEU A 1 591 ? -22.143 0.765 17.114 1.00 98.00 591 LEU A O 1
ATOM 4574 N N . ASP A 1 592 ? -23.116 -1.231 17.536 1.00 97.69 592 ASP A N 1
ATOM 4575 C CA . ASP A 1 592 ? -24.275 -1.081 16.640 1.00 97.69 592 ASP A CA 1
ATOM 4576 C C . ASP A 1 592 ? -23.839 -0.757 15.197 1.00 97.69 592 ASP A C 1
ATOM 4578 O O . ASP A 1 592 ? -24.252 0.238 14.590 1.00 97.69 592 ASP A O 1
ATOM 4582 N N . LEU A 1 593 ? -22.906 -1.560 14.671 1.00 98.38 593 LEU A N 1
ATOM 4583 C CA . LEU A 1 593 ? -22.369 -1.372 13.324 1.00 98.38 593 LEU A CA 1
ATOM 4584 C C . LEU A 1 593 ? -23.316 -1.937 12.268 1.00 98.38 593 LEU A C 1
ATOM 4586 O O . LEU A 1 593 ? -23.955 -2.971 12.452 1.00 98.38 593 LEU A O 1
ATOM 4590 N N . LYS A 1 594 ? -23.345 -1.285 11.103 1.00 97.44 594 LYS A N 1
ATOM 4591 C CA . LYS A 1 594 ? -24.216 -1.670 9.984 1.00 97.44 594 LYS A CA 1
ATOM 4592 C C . LYS A 1 594 ? -23.861 -3.008 9.323 1.00 97.44 594 LYS A C 1
ATOM 4594 O O . LYS A 1 594 ? -24.639 -3.473 8.498 1.00 97.44 594 LYS A O 1
ATOM 4599 N N . GLY A 1 595 ? -22.725 -3.622 9.651 1.00 94.06 595 GLY A N 1
ATOM 4600 C CA . GLY A 1 595 ? -22.290 -4.902 9.095 1.00 94.06 595 GLY A CA 1
ATOM 4601 C C . GLY A 1 595 ? -21.417 -4.765 7.846 1.00 94.06 595 GLY A C 1
ATOM 4602 O O . GLY A 1 595 ? -21.543 -3.814 7.068 1.00 94.06 595 GLY A O 1
ATOM 4603 N N . ALA A 1 596 ? -20.546 -5.757 7.645 1.00 85.88 596 ALA A N 1
ATOM 4604 C CA . ALA A 1 596 ? -19.526 -5.769 6.592 1.00 85.88 596 ALA A CA 1
ATOM 4605 C C . ALA A 1 596 ? -20.097 -5.732 5.162 1.00 85.88 596 ALA A C 1
ATOM 4607 O O . ALA A 1 596 ? -19.451 -5.216 4.249 1.00 85.88 596 ALA A O 1
ATOM 4608 N N . ASP A 1 597 ? -21.316 -6.234 4.953 1.00 91.19 597 ASP A N 1
ATOM 4609 C CA . ASP A 1 597 ? -21.970 -6.235 3.638 1.00 91.19 597 ASP A CA 1
ATOM 4610 C C . ASP A 1 597 ? -22.533 -4.858 3.249 1.00 91.19 597 ASP A C 1
ATOM 4612 O O . ASP A 1 597 ? -22.802 -4.604 2.078 1.00 91.19 597 ASP A O 1
ATOM 4616 N N . ASN A 1 598 ? -22.660 -3.933 4.208 1.00 96.25 598 ASN A N 1
ATOM 4617 C CA . ASN A 1 598 ? -23.282 -2.619 4.018 1.00 96.25 598 ASN A CA 1
ATOM 4618 C C . ASN A 1 598 ? -22.257 -1.480 3.823 1.00 96.25 598 ASN A C 1
ATOM 4620 O O . ASN A 1 598 ? -22.511 -0.321 4.176 1.00 96.25 598 ASN A O 1
ATOM 4624 N N . VAL A 1 599 ? -21.096 -1.800 3.248 1.00 96.00 599 VAL A N 1
ATOM 4625 C CA . VAL A 1 599 ? -20.022 -0.857 2.871 1.00 96.00 599 VAL A CA 1
ATOM 4626 C C . VAL A 1 599 ? -19.867 -0.782 1.348 1.00 96.00 599 VAL A C 1
ATOM 4628 O O . VAL A 1 599 ? -20.356 -1.652 0.634 1.00 96.00 599 VAL A O 1
ATOM 4631 N N . ALA A 1 600 ? -19.206 0.256 0.828 1.00 95.94 600 ALA A N 1
ATOM 4632 C CA . ALA A 1 600 ? -19.043 0.477 -0.614 1.00 95.94 600 ALA A CA 1
ATOM 4633 C C . ALA A 1 600 ? -17.651 0.061 -1.134 1.00 95.94 600 ALA A C 1
ATOM 4635 O O . ALA A 1 600 ? -17.022 0.807 -1.888 1.00 95.94 600 ALA A O 1
ATOM 4636 N N . PHE A 1 601 ? -17.177 -1.113 -0.704 1.00 83.56 601 PHE A N 1
ATOM 4637 C CA . PHE A 1 601 ? -15.948 -1.772 -1.160 1.00 83.56 601 PHE A CA 1
ATOM 4638 C C . PHE A 1 601 ? -15.995 -3.289 -0.938 1.00 83.56 601 PHE A C 1
ATOM 4640 O O . PHE A 1 601 ? -16.881 -3.772 -0.179 1.00 83.56 601 PHE A O 1
#

Solvent-accessible surface area (backbone atoms only — not comparable to full-atom values): 33566 Å² total; per-residue (Å²): 141,85,82,85,84,83,85,82,83,86,82,87,84,78,82,78,78,79,77,80,79,79,73,80,80,76,76,78,71,100,58,84,59,53,61,72,78,42,100,63,72,37,32,42,69,86,60,74,96,34,53,53,50,65,27,93,49,26,51,32,43,35,38,37,32,30,28,70,68,39,71,47,25,52,66,28,48,61,46,55,51,49,54,43,69,77,33,47,69,36,28,21,41,21,51,34,47,42,51,49,92,89,37,90,40,14,55,64,50,50,39,49,34,50,50,37,24,76,74,54,39,42,69,33,20,52,59,47,46,54,55,44,58,75,47,87,68,50,50,75,69,40,50,44,51,56,35,45,77,71,72,46,65,47,70,60,47,55,50,36,68,74,64,48,69,44,48,66,64,46,50,54,29,42,55,47,26,60,59,54,62,48,87,56,60,21,23,37,22,54,54,24,30,74,42,82,47,64,68,57,58,71,58,54,49,52,52,47,54,54,45,35,53,43,36,54,52,19,39,75,65,67,45,53,59,76,44,41,59,62,54,37,40,72,55,26,35,81,56,55,76,81,63,91,87,70,85,81,80,78,82,82,79,82,80,65,88,90,66,84,76,91,75,82,69,83,90,44,60,66,52,56,48,97,81,24,85,37,75,46,79,45,73,36,26,96,89,38,69,66,41,54,57,49,48,53,55,50,49,56,50,31,69,76,32,56,78,42,33,19,42,32,52,39,85,47,76,57,97,85,64,87,54,62,63,56,32,52,48,42,15,35,74,46,52,37,30,63,46,81,45,83,37,47,40,90,88,78,61,45,73,41,51,55,47,67,59,43,62,75,48,47,47,61,45,59,75,74,40,78,44,43,56,24,35,42,42,54,66,48,62,89,54,53,65,71,52,19,38,41,33,48,66,70,32,20,32,40,28,28,38,40,57,42,46,58,36,48,54,47,47,33,73,51,55,81,77,52,83,78,70,96,48,72,65,58,57,50,59,28,52,55,20,69,84,36,62,31,73,26,47,75,68,53,46,50,52,52,41,55,54,30,58,76,53,56,28,42,53,38,36,38,24,36,40,68,66,19,53,55,46,47,47,57,38,41,79,68,67,67,51,73,74,46,36,37,38,30,40,41,22,47,50,52,62,49,33,58,69,49,71,66,49,56,52,47,48,50,55,49,47,44,73,74,47,57,86,44,50,44,51,32,35,35,18,40,41,92,37,24,68,63,44,30,52,58,30,48,78,70,78,30,40,68,50,78,35,58,91,50,23,62,50,68,48,95,96,36,69,45,93,44,34,24,59,43,32,40,53,51,46,55,53,40,47,72,72,74,45,81,78,62,50,28,68,54,50,32,64,71,48,74,44,66,47,84,86,64,33,62,99

pLDDT: mean 85.69, std 18.87, range [20.64, 98.94]

Radius of gyration: 31.28 Å; Cα contacts (8 Å, |Δi|>4): 958; chains: 1; bounding box: 72×101×76 Å

Nearest PDB structures (foldseek):
  3e49-assembly1_D  TM=9.106E-01  e=9.173E-42  Paraburkholderia xenovorans LB400
  3e02-assembly1_A  TM=9.087E-01  e=1.689E-38  Paraburkholderia xenovorans LB400
  8rio-assembly1_A  TM=8.971E-01  e=1.350E-38  Paracoccus denitrificans PD1222
  2y7d-assembly1_C  TM=9.538E-01  e=6.966E-19  Candidatus Cloacimonas acidaminovorans
  3fa5-assembly1_B  TM=8.617E-01  e=1.908E-17  Paracoccus denitrificans PD1222

Secondary structure (DSSP, 8-state):
---PPP-PPPPPPPPPPPPPPPPP--PPPS---SGGGSSS--B----TTS-EEE-SS-SEEEEEEE-SS-HHHHHHHHHHHHHHHHSTTTEEEEEEE---TT-TTHHHHHHHHHHHHHHHHHHHHHHHHHHHHH-S--SHHHHHHHHHHTT--HHHHHHHHHHTTTHHHHHHHHHHHHHHT--SSSEEEETTEEEESS--HHHHHHHHHHHHHHHHHHHHTT--GGGHHHHHHHTSBSS----SS-PPPPPPPPPPTT-------TT--EES-TT-SEEEEEEE-TT-HHHHHHHHHHHHHHHHSTTTEEEEEEE---TTS-SHHHHHHHHHHHT-SEEEE-EE-TTT--EE--HHHHHTTHHHHHHH---EEEEES---TTS-HHHHHHHHHHH--SEEEEE-S-EE---GGGGGT----SSHHHHHHHHHGGG-EE---HHHHHHHHHHHHHHT-EEEEEE-SHHHHHHHHHHHHTT-SPSSEEEEEEES-BTB---SHHHHHHHHHHHHHHHTTSEEEEEEE-GGGHHHHHHHHHTTT-EEE--TTT-SEEETTEE-S-HHHHHHHHHHHHHHTT--PPPHHHHHHHHT---GGGS--

Foldseek 3Di:
DDDDDDDDDDDDDDDDDDDPDDDPPPPWPPFAFCQLVDPFAFAQFDLPPFLKAAALQALKEKEKEAFLQDPQRLVQVVLVVVVCVVCRHHYMYGYFYDHDPPRPLRLLLVLLLVVLCVFPNSVSSVQLSVVSSVDNQRPPVSSLVSCVVVVHDSVVSVVCSVVVVCVVSNVVSNVSCVQLVVPDPTWMQILRRTDHTRDDSVVVVVVNVVSSVSSVRRVVSPGDSSCSSVSSSVSHDSHGDPDPDDDDDDDDDDDDPPDDDDDDLPPFDKAADPPAQEEAEDADAPSDVVRVVVVVVVVVVCVVPRHHYMYGYHYDHDPVPDDPQVQQLLLVVLFAQADEDFFADPPARHGALPLVSVVVRVVVNLVRHQHFYEYELQTQLPDDSVSSLVNCLQFVGLEYEAEQAKWQFQQLVCCVVDVDDPDPVVNVSRVVSVVTISGDDLVSRLVSLVSNVVLNYAYQYEAQELVSLVSVLVCVVVVSHAFPHNYEYEEPTPGGHHLDLVRLVVSVVSNCVRQPPRYAAEYAYAEQSQQVSLLSQLVVVHHHDFFCVRYQALHDPHGDPGSSSRSNVSQVSNVVVVHDRDHNVVVCVNGVTPGSVSTRD

Sequence (601 aa):
MAALPMMALSLIACGSAPPPEASPTATLPDVRGPWADYPAERIRVSAEDAPALGAEAPLVTLVLFTDFECPYCRRFAPTVARLAAEHPDEIRLAFRHLPLPFHERALLAAEAAMEARAQGGDEMFWRYHDRLFETNALAPDDLLAHAEALGLDVARFRIALRGHVHSDAIEDDLDLADRVGARGTPSAYLNGRPLRGAVPFQELEAVFEEERALALTAMQRGVPRELLYAAAMREASDRPAPERDRPPARPRRQLDEGVIYAVPAGDAPQIGPDDAPVTIVMFSDFQCPFCSRALSTIDELRARHPDRIRLLYRHNPLPFHRDALPAALAAAEAGATILHLHARDPETGKPTQDPDAFRAFLPQLKQATGAVLNLTTGGSPHMTVAERMRPAAELKPEVASLNMGSMNFGLYPMLNRFTEFKHEWERQHLENSRDLVFKNTFADIQHILEVGNANGTRFE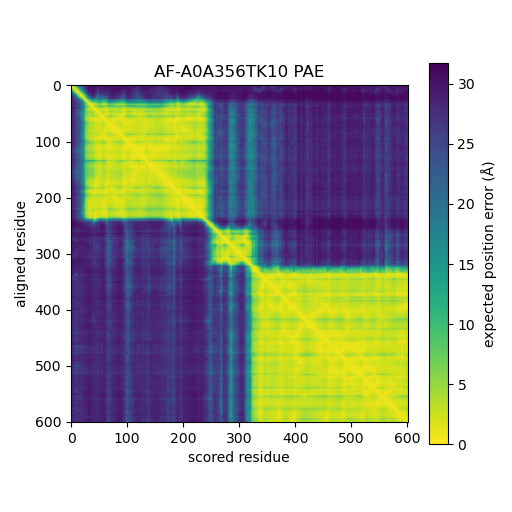FECYDTSHLYNLAHFVDRGLVKAPFLVQTVFGLLGGIGAHPEDVAHMKRTADRLFGDDYVWSVLGAGRNQMNVAAQAAAQGGNVRVGLEDSLWISKGKLAESNADQVRKARLLLEGLGLEVATPDEARGMLDLKGADNVAF